Protein AF-A0A2A3IZ87-F1 (afdb_monomer_lite)

Secondary structure (DSSP, 8-state):
---S-SSEEEEEE-SSEEEEEEEEE-SSSTT-EEEEEEEEESSHHHHHHHHHHHHHTT-SEEEEE--TTTHHHHHHHHHTTS-EEEE-HHHHHT-TT--TTS-HHHHHHHHHHTT-SPBPP---HHHHHHHHHHHHHHHHHHHHHHHHHHHHHHHHHHT--HHHH-S-TTSHHHHHHHHHHHTT---HHHHHHT--GGGGGGHHHHHHHT-S---HHHHHHHHHHHHHHHHHHHHHHHHHGGGHHHHHHHHTSTT--HHHHHHHHHHH-S-GGGSSSHHHHHHHTT-SPPSSS-S-------SSSS--------------------------------------------PPP------------S---------PPPP---------------------------------------------------S-PPPPPPPGGG-EETTEEP--GGGPPEESS--EEEEE-----TTS---TT-EEEEEEEEEEE-TTSPEEEEEEEPPPEETT-EEEEEPPTTPPTTEEEEEEEEEE-SS-BPPPTTSTT---EEEEE--PPPPPPEEE-SSS--TTT-S-EE-TT--EEEEEE-S-TTEEEEEEEETTS-EEEEE-SSTT--EEEEE---S-EEEEEEEEEEETTS-BPPPEEEEEEEEPPPPPSEE----PPTT-S--PPEEPPPPPPPP-

Sequence (692 aa):
MDVLHERCVGLDISKKDAKACVRTPSTKRRGSFTTETTTWGSTTNAVLALRDHLLAARVTLVVIEATSDYWRPFYYVLSEGLNVILVNARQVKNLPGRKTDVSDAAWLAQLGAHGLVRPSFVPPEPIRELRDLTRARTTATRERSRVVERLEKLLEDTGIKLSAVASDIMGVSGRAMLEALISGEAAPQALADLAKRKLRNKIPELTEALTGRFREHHAFLTRLHLDHYDQLTGRIEEAMAPFHGALDLLDTIPGINRAVAEVIIAETGGDMNRFATAKHLASWAGVCPAADSLPMRCCYAYACSAWGTAPRCQPAQCPPCHRRPGSLPGGPGRTRTATRISVPLPSIPGVVGCSASTTPKLWNRSAGKPFPCCQWPLLASGARVINERQAFTGEGHLTRFTRTGRRRRTVVGSCAAALLATTAGMAYAVGNLPPNQPLVQDLQSGGKACATGDDTPYVSTPPRLSAVLYDPEEDNQPSESSPVSGEFEAWWTEAARVQQQRTYTTIILSSGSRQYWTMPNDIPANTVVSWHVRANDGKSTSAWSDEGDGSVCSFVYDDVSPEKATITSPQYPNPEDVFWVDGVGVYGHFTMDSPSDDVVAYRYGFVGGPYDTVSAERPGAAVTIRYLPLSAGPKSLTVRATDRSGRSSGESRYDFNVKAGRAPVAGWKLDDPADSTSAAAEPAPPPVPGPA

Structure (mmCIF, N/CA/C/O backbone):
data_AF-A0A2A3IZ87-F1
#
_entry.id   AF-A0A2A3IZ87-F1
#
loop_
_atom_site.group_PDB
_atom_site.id
_atom_site.type_symbol
_atom_site.label_atom_id
_atom_site.label_alt_id
_atom_site.label_comp_id
_atom_site.label_asym_id
_atom_site.label_entity_id
_atom_site.label_seq_id
_atom_site.pdbx_PDB_ins_code
_atom_site.Cartn_x
_atom_site.Cartn_y
_atom_site.Cartn_z
_atom_site.occupancy
_atom_site.B_iso_or_equiv
_atom_site.auth_seq_id
_atom_site.auth_comp_id
_atom_site.auth_asym_id
_atom_site.auth_atom_id
_atom_site.pdbx_PDB_model_num
ATOM 1 N N . MET A 1 1 ? 31.145 0.793 -35.161 1.00 65.12 1 MET A N 1
ATOM 2 C CA . MET A 1 1 ? 29.799 0.296 -34.817 1.00 65.12 1 MET A CA 1
ATOM 3 C C . MET A 1 1 ? 28.980 0.315 -36.080 1.00 65.12 1 MET A C 1
ATOM 5 O O . MET A 1 1 ? 28.954 1.354 -36.738 1.00 65.12 1 MET A O 1
ATOM 9 N N . ASP A 1 2 ? 28.350 -0.802 -36.411 1.00 80.38 2 ASP A N 1
ATOM 10 C CA . ASP A 1 2 ? 27.505 -0.897 -37.598 1.00 80.38 2 ASP A CA 1
ATOM 11 C C . ASP A 1 2 ? 26.224 -0.081 -37.405 1.00 80.38 2 ASP A C 1
ATOM 13 O O . ASP A 1 2 ? 25.746 0.108 -36.284 1.00 80.38 2 ASP A O 1
ATOM 17 N N . VAL A 1 3 ? 25.704 0.479 -38.494 1.00 85.94 3 VAL A N 1
ATOM 18 C CA . VAL A 1 3 ? 24.446 1.231 -38.497 1.00 85.94 3 VAL A CA 1
ATOM 19 C C . VAL A 1 3 ? 23.345 0.261 -38.903 1.00 85.94 3 VAL A C 1
ATOM 21 O O . VAL A 1 3 ? 23.336 -0.210 -40.035 1.00 85.94 3 VAL A O 1
ATOM 24 N N . LEU A 1 4 ? 22.432 -0.033 -37.979 1.00 88.88 4 LEU A N 1
ATOM 25 C CA . LEU A 1 4 ? 21.279 -0.907 -38.216 1.00 88.88 4 LEU A CA 1
ATOM 26 C C . LEU A 1 4 ? 20.099 -0.133 -38.810 1.00 88.88 4 LEU A C 1
ATOM 28 O O . LEU A 1 4 ? 19.363 -0.658 -39.638 1.00 88.88 4 LEU A O 1
ATOM 32 N N . HIS A 1 5 ? 19.947 1.133 -38.410 1.00 90.56 5 HIS A N 1
ATOM 33 C CA . HIS A 1 5 ? 18.920 2.032 -38.926 1.00 90.56 5 HIS A CA 1
ATOM 34 C C . HIS A 1 5 ? 19.565 3.305 -39.471 1.00 90.56 5 HIS A C 1
ATOM 36 O O . HIS A 1 5 ? 20.036 4.166 -38.723 1.00 90.56 5 HIS A O 1
ATOM 42 N N . GLU A 1 6 ? 19.577 3.444 -40.798 1.00 89.88 6 GLU A N 1
ATOM 43 C CA . GLU A 1 6 ? 20.114 4.636 -41.464 1.00 89.88 6 GLU A CA 1
ATOM 44 C C . GLU A 1 6 ? 19.303 5.896 -41.144 1.00 89.88 6 GLU A C 1
ATOM 46 O O . GLU A 1 6 ? 19.866 6.989 -41.042 1.00 89.88 6 GLU A O 1
ATOM 51 N N . ARG A 1 7 ? 17.988 5.726 -40.955 1.00 94.12 7 ARG A N 1
ATOM 52 C CA . ARG A 1 7 ? 17.032 6.780 -40.613 1.00 94.12 7 ARG A CA 1
ATOM 53 C C . ARG A 1 7 ? 16.348 6.447 -39.293 1.00 94.12 7 ARG A C 1
ATOM 55 O O . ARG A 1 7 ? 15.526 5.531 -39.246 1.00 94.12 7 ARG A O 1
ATOM 62 N N . CYS A 1 8 ? 16.690 7.176 -38.238 1.00 95.19 8 CYS A N 1
ATOM 63 C CA . CYS A 1 8 ? 16.200 6.940 -36.879 1.00 95.19 8 CYS A CA 1
ATOM 64 C C . CYS A 1 8 ? 15.800 8.267 -36.236 1.00 95.19 8 CYS A C 1
ATOM 66 O O . CYS A 1 8 ? 16.440 9.283 -36.499 1.00 95.19 8 CYS A O 1
ATOM 68 N N . VAL A 1 9 ? 14.791 8.263 -35.369 1.00 97.19 9 VAL A N 1
ATOM 69 C CA . VAL A 1 9 ? 14.443 9.423 -34.539 1.00 97.19 9 VAL A CA 1
ATOM 70 C C . VAL A 1 9 ? 14.511 9.057 -33.062 1.00 97.19 9 VAL A C 1
ATOM 72 O O . VAL A 1 9 ? 14.128 7.954 -32.675 1.00 97.19 9 VAL A O 1
ATOM 75 N N . GLY A 1 10 ? 15.003 9.979 -32.242 1.00 96.44 10 GLY A N 1
ATOM 76 C CA . GLY A 1 10 ? 14.886 9.920 -30.789 1.00 96.44 10 GLY A CA 1
ATOM 77 C C . GLY A 1 10 ? 13.904 10.976 -30.298 1.00 96.44 10 GLY A C 1
ATOM 78 O O . GLY A 1 10 ? 13.983 12.127 -30.734 1.00 96.44 10 GLY A O 1
ATOM 79 N N . LEU A 1 11 ? 12.981 10.577 -29.423 1.00 95.62 11 LEU A N 1
ATOM 80 C CA . LEU A 1 11 ? 11.973 11.439 -28.813 1.00 95.62 11 LEU A CA 1
ATOM 81 C C . LEU A 1 11 ? 12.241 11.590 -27.315 1.00 95.62 11 LEU A C 1
ATOM 83 O O . LEU A 1 11 ? 12.173 10.616 -26.562 1.00 95.62 11 LEU A O 1
ATOM 87 N N . ASP A 1 12 ? 12.488 12.829 -26.903 1.00 92.69 12 ASP A N 1
ATOM 88 C CA . ASP A 1 12 ? 12.495 13.250 -25.502 1.00 92.69 12 ASP A CA 1
ATOM 89 C C . ASP A 1 12 ? 11.176 13.980 -25.210 1.00 92.69 12 ASP A C 1
ATOM 91 O O . ASP A 1 12 ? 10.884 15.015 -25.818 1.00 92.69 12 ASP A O 1
ATOM 95 N N . ILE A 1 13 ? 10.340 13.389 -24.352 1.00 92.31 13 ILE A N 1
ATOM 96 C CA . ILE A 1 13 ? 8.933 13.773 -24.171 1.00 92.31 13 ILE A CA 1
ATOM 97 C C . ILE A 1 13 ? 8.734 14.457 -22.820 1.00 92.31 13 ILE A C 1
ATOM 99 O O . ILE A 1 13 ? 9.058 13.912 -21.762 1.00 92.31 13 ILE A O 1
ATOM 103 N N . SER A 1 14 ? 8.101 15.627 -22.862 1.00 88.62 14 SER A N 1
ATOM 104 C CA . SER A 1 14 ? 7.648 16.388 -21.705 1.00 88.62 14 SER A CA 1
ATOM 105 C C . SER A 1 14 ? 6.116 16.400 -21.619 1.00 88.62 14 SER A C 1
ATOM 107 O O . SER A 1 14 ? 5.405 15.835 -22.448 1.00 88.62 14 SER A O 1
ATOM 109 N N . LYS A 1 15 ? 5.574 17.070 -20.595 1.00 87.75 15 LYS A N 1
ATOM 110 C CA . LYS A 1 15 ? 4.120 17.242 -20.450 1.00 87.75 15 LYS A CA 1
ATOM 111 C C . LYS A 1 15 ? 3.500 18.039 -21.606 1.00 87.75 15 LYS A C 1
ATOM 113 O O . LYS A 1 15 ? 2.333 17.827 -21.910 1.00 87.75 15 LYS A O 1
ATOM 118 N N . LYS A 1 16 ? 4.220 19.019 -22.165 1.00 90.62 16 LYS A N 1
ATOM 119 C CA . LYS A 1 16 ? 3.666 19.986 -23.133 1.00 90.62 16 LYS A CA 1
ATOM 120 C C . LYS A 1 16 ? 4.105 19.707 -24.565 1.00 90.62 16 LYS A C 1
ATOM 122 O O . LYS A 1 16 ? 3.332 19.970 -25.487 1.00 90.62 16 LYS A O 1
ATOM 127 N N . ASP A 1 17 ? 5.293 19.154 -24.742 1.00 92.38 17 ASP A N 1
ATOM 128 C CA . ASP A 1 17 ? 5.942 18.994 -26.035 1.00 92.38 17 ASP A CA 1
ATOM 129 C C . ASP A 1 17 ? 6.842 17.752 -26.074 1.00 92.38 17 ASP A C 1
ATOM 131 O O . ASP A 1 17 ? 7.085 17.097 -25.059 1.00 92.38 17 ASP A O 1
ATOM 135 N N . ALA A 1 18 ? 7.326 17.427 -27.267 1.00 93.94 18 ALA A N 1
ATOM 136 C CA . ALA A 1 18 ? 8.376 16.451 -27.490 1.00 93.94 18 ALA A CA 1
ATOM 137 C C . ALA A 1 18 ? 9.456 17.043 -28.395 1.00 93.94 18 ALA A C 1
ATOM 139 O O . ALA A 1 18 ? 9.163 17.639 -29.436 1.00 93.94 18 ALA A O 1
ATOM 140 N N . LYS A 1 19 ? 10.717 16.839 -28.014 1.00 95.44 19 LYS A N 1
ATOM 141 C CA . LYS A 1 19 ? 11.868 17.110 -28.875 1.00 95.44 19 LYS A CA 1
ATOM 142 C C . LYS A 1 19 ? 12.127 15.876 -29.724 1.00 95.44 19 LYS A C 1
ATOM 144 O O . LYS A 1 19 ? 12.427 14.810 -29.188 1.00 95.44 19 LYS A O 1
ATOM 149 N N . ALA A 1 20 ? 12.032 16.030 -31.037 1.00 96.12 20 ALA A N 1
ATOM 150 C CA . ALA A 1 20 ? 12.278 14.978 -32.007 1.00 96.12 20 ALA A CA 1
ATOM 151 C C . ALA A 1 20 ? 13.595 15.242 -32.731 1.00 96.12 20 ALA A C 1
ATOM 153 O O . ALA A 1 20 ? 13.700 16.206 -33.485 1.00 96.12 20 ALA A O 1
ATOM 154 N N . CYS A 1 21 ? 14.601 14.395 -32.508 1.00 96.56 21 CYS A N 1
ATOM 155 C CA . CYS A 1 21 ? 15.856 14.468 -33.249 1.00 96.56 21 CYS A CA 1
ATOM 156 C C . CYS A 1 21 ? 15.893 13.393 -34.328 1.00 96.56 21 CYS A C 1
ATOM 158 O O . CYS A 1 21 ? 16.055 12.211 -34.024 1.00 96.56 21 CYS A O 1
ATOM 160 N N . VAL A 1 22 ? 15.734 13.805 -35.584 1.00 96.25 22 VAL A N 1
ATOM 161 C CA . VAL A 1 22 ? 15.775 12.925 -36.751 1.00 96.25 22 VAL A CA 1
ATOM 162 C C . VAL A 1 22 ? 17.213 12.830 -37.246 1.00 96.25 22 VAL A C 1
ATOM 164 O O . VAL A 1 22 ? 17.850 13.835 -37.554 1.00 96.25 22 VAL A O 1
ATOM 167 N N . ARG A 1 23 ? 17.725 11.605 -37.346 1.00 94.44 23 ARG A N 1
ATOM 168 C CA . ARG A 1 23 ? 19.046 11.273 -37.878 1.00 94.44 23 ARG A CA 1
ATOM 169 C C . ARG A 1 23 ? 18.897 10.655 -39.264 1.00 94.44 23 ARG A C 1
ATOM 171 O O . ARG A 1 23 ? 18.222 9.637 -39.404 1.00 94.44 23 ARG A O 1
ATOM 178 N N . THR A 1 24 ? 19.558 11.228 -40.267 1.00 93.56 24 THR A N 1
ATOM 179 C CA . THR A 1 24 ? 19.522 10.785 -41.674 1.00 93.56 24 THR A CA 1
ATOM 180 C C . THR A 1 24 ? 20.926 10.705 -42.284 1.00 93.56 24 THR A C 1
ATOM 182 O O . THR A 1 24 ? 21.847 11.366 -41.792 1.00 93.56 24 THR A O 1
ATOM 185 N N . PRO A 1 25 ? 21.140 9.903 -43.347 1.00 91.06 25 PRO A N 1
ATOM 186 C CA . PRO A 1 25 ? 22.409 9.886 -44.074 1.00 91.06 25 PRO A CA 1
ATOM 187 C C . PRO A 1 25 ? 22.729 11.257 -44.674 1.00 91.06 25 PRO A C 1
ATOM 189 O O . PRO A 1 25 ? 21.872 11.893 -45.287 1.00 91.06 25 PRO A O 1
ATOM 192 N N . SER A 1 26 ? 23.973 11.708 -44.522 1.00 87.88 26 SER A N 1
ATOM 193 C CA . SER A 1 26 ? 24.422 12.981 -45.080 1.00 87.88 26 SER A CA 1
ATOM 194 C C . SER A 1 26 ? 24.640 12.876 -46.588 1.00 87.88 26 SER A C 1
ATOM 196 O O . SER A 1 26 ? 25.266 11.936 -47.075 1.00 87.88 26 SER A O 1
ATOM 198 N N . THR A 1 27 ? 24.225 13.904 -47.325 1.00 83.31 27 THR A N 1
ATOM 199 C CA . THR A 1 27 ? 24.539 14.057 -48.755 1.00 83.31 27 THR A CA 1
ATOM 200 C C . THR A 1 27 ? 25.969 14.546 -49.007 1.00 83.31 27 THR A C 1
ATOM 202 O O . THR A 1 27 ? 26.453 14.455 -50.130 1.00 83.31 27 THR A O 1
ATOM 205 N N . LYS A 1 28 ? 26.666 15.054 -47.976 1.00 83.44 28 LYS A N 1
ATOM 206 C CA . LYS A 1 28 ? 27.998 15.673 -48.112 1.00 83.44 28 LYS A CA 1
ATOM 207 C C . LYS A 1 28 ? 29.144 14.662 -48.117 1.00 83.44 28 LYS A C 1
ATOM 209 O O . LYS A 1 28 ? 30.159 14.894 -48.765 1.00 83.44 28 LYS A O 1
ATOM 214 N N . ARG A 1 29 ? 29.023 13.564 -47.364 1.00 81.88 29 ARG A N 1
ATOM 215 C CA . ARG A 1 29 ? 30.064 12.532 -47.259 1.00 81.88 29 ARG A CA 1
ATOM 216 C C . ARG A 1 29 ? 29.434 11.164 -47.026 1.00 81.88 29 ARG A C 1
ATOM 218 O O . ARG A 1 29 ? 28.644 10.980 -46.106 1.00 81.88 29 ARG A O 1
ATOM 225 N N . ARG A 1 30 ? 29.835 10.178 -47.833 1.00 77.00 30 ARG A N 1
ATOM 226 C CA . ARG A 1 30 ? 29.387 8.788 -47.678 1.00 77.00 30 ARG A CA 1
ATOM 227 C C . ARG A 1 30 ? 29.786 8.267 -46.292 1.00 77.00 30 ARG A C 1
ATOM 229 O O . ARG A 1 30 ? 30.950 8.366 -45.908 1.00 77.00 30 ARG A O 1
ATOM 236 N N . GLY A 1 31 ? 28.815 7.739 -45.550 1.00 76.62 31 GLY A N 1
ATOM 237 C CA . GLY A 1 31 ? 29.010 7.221 -44.192 1.00 76.62 31 GLY A CA 1
ATOM 238 C C . GLY A 1 31 ? 28.938 8.263 -43.067 1.00 76.62 31 GLY A C 1
ATOM 239 O O . GLY A 1 31 ? 29.113 7.887 -41.910 1.00 76.62 31 GLY A O 1
ATOM 240 N N . SER A 1 32 ? 28.672 9.545 -43.359 1.00 84.44 32 SER A N 1
ATOM 241 C CA . SER A 1 32 ? 28.334 10.534 -42.325 1.00 84.44 32 SER A CA 1
ATOM 242 C C . SER A 1 32 ? 26.821 10.741 -42.213 1.00 84.44 32 SER A C 1
ATOM 244 O O . SER A 1 32 ? 26.058 10.396 -43.116 1.00 84.44 32 SER A O 1
ATOM 246 N N . PHE A 1 33 ? 26.378 11.301 -41.086 1.00 89.00 33 PHE A N 1
ATOM 247 C CA . PHE A 1 33 ? 24.965 11.500 -40.765 1.00 89.00 33 PHE A CA 1
ATOM 248 C C . PHE A 1 33 ? 24.705 12.946 -40.361 1.00 89.00 33 PHE A C 1
ATOM 250 O O . PHE A 1 33 ? 25.572 13.604 -39.786 1.00 89.00 33 PHE A O 1
ATOM 257 N N . THR A 1 34 ? 23.505 13.423 -40.662 1.00 90.06 34 THR A N 1
ATOM 258 C CA . THR A 1 34 ? 22.981 14.715 -40.221 1.00 90.06 34 THR A CA 1
ATOM 259 C C . THR A 1 34 ? 21.870 14.496 -39.208 1.00 90.06 34 THR A C 1
ATOM 261 O O . THR A 1 34 ? 21.114 13.530 -39.313 1.00 90.06 34 THR A O 1
ATOM 264 N N . THR A 1 35 ? 21.785 15.388 -38.227 1.00 91.56 35 THR A N 1
ATOM 265 C CA . THR A 1 35 ? 20.738 15.385 -37.204 1.00 91.56 35 THR A CA 1
ATOM 266 C C . THR A 1 35 ? 19.980 16.698 -37.244 1.00 91.56 35 THR A C 1
ATOM 268 O O . THR A 1 35 ? 20.602 17.760 -37.231 1.00 91.56 35 THR A O 1
ATOM 271 N N . GLU A 1 36 ? 18.658 16.625 -37.240 1.00 92.75 36 GLU A N 1
ATOM 272 C CA . GLU A 1 36 ? 17.768 17.778 -37.157 1.00 92.75 36 GLU A CA 1
ATOM 273 C C . GLU A 1 36 ? 16.864 17.605 -35.939 1.00 92.75 36 GLU A C 1
ATOM 275 O O . GLU A 1 36 ? 16.191 16.584 -35.810 1.00 92.75 36 GLU A O 1
ATOM 280 N N . THR A 1 37 ? 16.881 18.571 -35.017 1.00 94.19 37 THR A N 1
ATOM 281 C CA . THR A 1 37 ? 16.015 18.551 -33.830 1.00 94.19 37 THR A CA 1
ATOM 282 C C . THR A 1 37 ? 14.883 19.551 -33.998 1.00 94.19 37 THR A C 1
ATOM 284 O O . THR A 1 37 ? 15.130 20.742 -34.166 1.00 94.19 37 THR A O 1
ATOM 287 N N . THR A 1 38 ? 13.652 19.064 -33.909 1.00 95.25 38 THR A N 1
ATOM 288 C CA . THR A 1 38 ? 12.420 19.858 -33.964 1.00 95.25 38 THR A CA 1
ATOM 289 C C . THR A 1 38 ? 11.614 19.671 -32.680 1.00 95.25 38 THR A C 1
ATOM 291 O O . THR A 1 38 ? 11.787 18.682 -31.965 1.00 95.25 38 THR A O 1
ATOM 294 N N . THR A 1 39 ? 10.738 20.625 -32.369 1.00 96.25 39 THR A N 1
ATOM 295 C CA . THR A 1 39 ? 9.858 20.568 -31.193 1.00 96.25 39 THR A CA 1
ATOM 296 C C . THR A 1 39 ? 8.412 20.466 -31.649 1.00 96.25 39 THR A C 1
ATOM 298 O O . THR A 1 39 ? 7.966 21.261 -32.473 1.00 96.25 39 THR A O 1
ATOM 301 N N . TRP A 1 40 ? 7.679 19.511 -31.084 1.00 96.31 40 TRP A N 1
ATOM 302 C CA . TRP A 1 40 ? 6.292 19.212 -31.434 1.00 96.31 40 TRP A CA 1
ATOM 303 C C . TRP A 1 40 ? 5.403 19.300 -30.202 1.00 96.31 40 TRP A C 1
ATOM 305 O O . TRP A 1 40 ? 5.826 18.938 -29.109 1.00 96.31 40 TRP A O 1
ATOM 315 N N . GLY A 1 41 ? 4.165 19.763 -30.365 1.00 93.81 41 GLY A N 1
ATOM 316 C CA . GLY A 1 41 ? 3.183 19.750 -29.280 1.00 93.81 41 GLY A CA 1
ATOM 317 C C . GLY A 1 41 ? 2.783 18.327 -28.868 1.00 93.81 41 GLY A C 1
ATOM 318 O O . GLY A 1 41 ? 2.928 17.376 -29.630 1.00 93.81 41 GLY A O 1
ATOM 319 N N . SER A 1 42 ? 2.240 18.192 -27.661 1.00 92.62 42 SER A N 1
ATOM 320 C CA . SER A 1 42 ? 1.746 16.919 -27.100 1.00 92.62 42 SER A CA 1
ATOM 321 C C . SER A 1 42 ? 0.261 16.631 -27.369 1.00 92.62 42 SER A C 1
ATOM 323 O O . SER A 1 42 ? -0.263 15.616 -26.914 1.00 92.62 42 SER A O 1
ATOM 325 N N . THR A 1 43 ? -0.441 17.505 -28.097 1.00 94.38 43 THR A N 1
ATOM 326 C CA . THR A 1 43 ? -1.836 17.262 -28.500 1.00 94.38 43 THR A CA 1
ATOM 327 C C . THR A 1 43 ? -1.900 16.201 -29.598 1.00 94.38 43 THR A C 1
ATOM 329 O O . THR A 1 43 ? -0.997 16.120 -30.427 1.00 94.38 43 THR A O 1
ATOM 332 N N . THR A 1 44 ? -2.982 15.420 -29.671 1.00 93.50 44 THR A N 1
ATOM 333 C CA . THR A 1 44 ? -3.125 14.341 -30.669 1.00 93.50 44 THR A CA 1
ATOM 334 C C . THR A 1 44 ? -2.877 14.820 -32.103 1.00 93.50 44 THR A C 1
ATOM 336 O O . THR A 1 44 ? -2.142 14.172 -32.839 1.00 93.50 44 THR A O 1
ATOM 339 N N . ASN A 1 45 ? -3.395 15.994 -32.484 1.00 95.56 45 ASN A N 1
ATOM 340 C CA . ASN A 1 45 ? -3.164 16.569 -33.816 1.00 95.56 45 ASN A CA 1
ATOM 341 C C . ASN A 1 45 ? -1.684 16.898 -34.069 1.00 95.56 45 ASN A C 1
ATOM 343 O O . ASN A 1 45 ? -1.192 16.693 -35.175 1.00 95.56 45 ASN A O 1
ATOM 347 N N . ALA A 1 46 ? -0.960 17.378 -33.054 1.00 95.69 46 ALA A N 1
ATOM 348 C CA . ALA A 1 46 ? 0.472 17.630 -33.170 1.00 95.69 46 ALA A CA 1
ATOM 349 C C . ALA A 1 46 ? 1.278 16.323 -33.267 1.00 95.69 46 ALA A C 1
ATOM 351 O O . ALA A 1 46 ? 2.241 16.260 -34.027 1.00 95.69 46 ALA A O 1
ATOM 352 N N . VAL A 1 47 ? 0.856 15.265 -32.563 1.00 96.00 47 VAL A N 1
ATOM 353 C CA . VAL A 1 47 ? 1.466 13.928 -32.663 1.00 96.00 47 VAL A CA 1
ATOM 354 C C . VAL A 1 47 ? 1.202 13.294 -34.035 1.00 96.00 47 VAL A C 1
ATOM 356 O O . VAL A 1 47 ? 2.108 12.692 -34.605 1.00 96.00 47 VAL A O 1
ATOM 359 N N . LEU A 1 48 ? 0.005 13.464 -34.603 1.00 96.88 48 LEU A N 1
ATOM 360 C CA . LEU A 1 48 ? -0.313 13.032 -35.971 1.00 96.88 48 LEU A CA 1
ATOM 361 C C . LEU A 1 48 ? 0.530 13.786 -37.008 1.00 96.88 48 LEU A C 1
ATOM 363 O O . LEU A 1 48 ? 1.127 13.161 -37.877 1.00 96.88 48 LEU A O 1
ATOM 367 N N . ALA A 1 49 ? 0.671 15.106 -36.862 1.00 97.00 49 ALA A N 1
ATOM 368 C CA . ALA A 1 49 ? 1.543 15.894 -37.732 1.00 97.00 49 ALA A CA 1
ATOM 369 C C . ALA A 1 49 ? 3.018 15.456 -37.626 1.00 97.00 49 ALA A C 1
ATOM 371 O O . ALA A 1 49 ? 3.717 15.372 -38.638 1.00 97.00 49 ALA A O 1
ATOM 372 N N . LEU A 1 50 ? 3.483 15.109 -36.418 1.00 97.00 50 LEU A N 1
ATOM 373 C CA . LEU A 1 50 ? 4.797 14.496 -36.217 1.00 97.00 50 LEU A CA 1
ATOM 374 C C . LEU A 1 50 ? 4.887 13.138 -36.930 1.00 97.00 50 LEU A C 1
ATOM 376 O O . LEU A 1 50 ? 5.885 12.878 -37.597 1.00 97.00 50 LEU A O 1
ATOM 380 N N . ARG A 1 51 ? 3.866 12.278 -36.836 1.00 96.94 51 ARG A N 1
ATOM 381 C CA . ARG A 1 51 ? 3.827 10.983 -37.539 1.00 96.94 51 ARG A CA 1
ATOM 382 C C . ARG A 1 51 ? 4.023 11.163 -39.039 1.00 96.94 51 ARG A C 1
ATOM 384 O O . ARG A 1 51 ? 4.894 10.518 -39.622 1.00 96.94 51 ARG A O 1
ATOM 391 N N . ASP A 1 52 ? 3.260 12.068 -39.639 1.00 96.44 52 ASP A N 1
ATOM 392 C CA . ASP A 1 52 ? 3.306 12.341 -41.075 1.00 96.44 52 ASP A CA 1
ATOM 393 C C . ASP A 1 52 ? 4.678 12.894 -41.486 1.00 96.44 52 ASP A C 1
ATOM 395 O O . ASP A 1 52 ? 5.252 12.472 -42.493 1.00 96.44 52 ASP A O 1
ATOM 399 N N . HIS A 1 53 ? 5.267 13.762 -40.655 1.00 95.94 53 HIS A N 1
ATOM 400 C CA . HIS A 1 53 ? 6.635 14.243 -40.838 1.00 95.94 53 HIS A CA 1
ATOM 401 C C . HIS A 1 53 ? 7.670 13.104 -40.800 1.00 95.94 53 HIS A C 1
ATOM 403 O O . HIS A 1 53 ? 8.550 13.041 -41.660 1.00 95.94 53 HIS A O 1
ATOM 409 N N . LEU A 1 54 ? 7.563 12.170 -39.849 1.00 96.31 54 LEU A N 1
ATOM 410 C CA . LEU A 1 54 ? 8.483 11.030 -39.727 1.00 96.31 54 LEU A CA 1
ATOM 411 C C . LEU A 1 54 ? 8.334 10.025 -40.880 1.00 96.31 54 LEU A C 1
ATOM 413 O O . LEU A 1 54 ? 9.338 9.484 -41.357 1.00 96.31 54 LEU A O 1
ATOM 417 N N . LEU A 1 55 ? 7.108 9.812 -41.367 1.00 95.88 55 LEU A N 1
ATOM 418 C CA . LEU A 1 55 ? 6.827 9.004 -42.556 1.00 95.88 55 LEU A CA 1
ATOM 419 C C . LEU A 1 55 ? 7.426 9.643 -43.815 1.00 95.88 55 LEU A C 1
ATOM 421 O O . LEU A 1 55 ? 8.121 8.967 -44.579 1.00 95.88 55 LEU A O 1
ATOM 425 N N . ALA A 1 56 ? 7.249 10.955 -44.000 1.00 94.44 56 ALA A N 1
ATOM 426 C CA . ALA A 1 56 ? 7.873 11.704 -45.093 1.00 94.44 56 ALA A CA 1
ATOM 427 C C . ALA A 1 56 ? 9.410 11.655 -45.008 1.00 94.44 56 ALA A C 1
ATOM 429 O O . ALA A 1 56 ? 10.101 11.470 -46.014 1.00 94.44 56 ALA A O 1
ATOM 430 N N . ALA A 1 57 ? 9.950 11.717 -43.789 1.00 92.50 57 ALA A N 1
ATOM 431 C CA . ALA A 1 57 ? 11.363 11.522 -43.498 1.00 92.50 57 ALA A CA 1
ATOM 432 C C . ALA A 1 57 ? 11.809 10.048 -43.567 1.00 92.50 57 ALA A C 1
ATOM 434 O O . ALA A 1 57 ? 12.969 9.761 -43.265 1.00 92.50 57 ALA A O 1
ATOM 435 N N . ARG A 1 58 ? 10.950 9.111 -43.997 1.00 95.12 58 ARG A N 1
ATOM 436 C CA . ARG A 1 58 ? 11.241 7.674 -44.172 1.00 95.12 58 ARG A CA 1
ATOM 437 C C . ARG A 1 58 ? 11.979 7.069 -42.975 1.00 95.12 58 ARG A C 1
ATOM 439 O O . ARG A 1 58 ? 12.958 6.339 -43.142 1.00 95.12 58 ARG A O 1
ATOM 446 N N . VAL A 1 59 ? 11.573 7.451 -41.768 1.00 95.75 59 VAL A N 1
ATOM 447 C CA . VAL A 1 59 ? 12.189 6.967 -40.534 1.00 95.75 59 VAL A CA 1
ATOM 448 C C . VAL A 1 59 ? 11.892 5.480 -40.371 1.00 95.75 59 VAL A C 1
ATOM 450 O O . VAL A 1 59 ? 10.754 5.043 -40.485 1.00 95.75 59 VAL A O 1
ATOM 453 N N . THR A 1 60 ? 12.937 4.699 -40.105 1.00 95.25 60 THR A N 1
ATOM 454 C CA . THR A 1 60 ? 12.849 3.236 -39.964 1.00 95.25 60 THR A CA 1
ATOM 455 C C . THR A 1 60 ? 12.737 2.775 -38.511 1.00 95.25 60 THR A C 1
ATOM 457 O O . THR A 1 60 ? 12.370 1.628 -38.265 1.00 95.25 60 THR A O 1
ATOM 460 N N . LEU A 1 61 ? 13.060 3.653 -37.555 1.00 96.94 61 LEU A N 1
ATOM 461 C CA . LEU A 1 61 ? 12.958 3.392 -36.122 1.00 96.94 61 LEU A CA 1
ATOM 462 C C . LEU A 1 61 ? 12.687 4.686 -35.348 1.00 96.94 61 LEU A C 1
ATOM 464 O O . LEU A 1 61 ? 13.387 5.687 -35.527 1.00 96.94 61 LEU A O 1
ATOM 468 N N . VAL A 1 62 ? 11.707 4.634 -34.451 1.00 97.44 62 VAL A N 1
ATOM 469 C CA . VAL A 1 62 ? 11.393 5.680 -33.476 1.00 97.44 62 VAL A CA 1
ATOM 470 C C . VAL A 1 62 ? 11.760 5.187 -32.084 1.00 97.44 62 VAL A C 1
ATOM 472 O O . VAL A 1 62 ? 11.264 4.153 -31.643 1.00 97.44 62 VAL A O 1
ATOM 475 N N . VAL A 1 63 ? 12.615 5.926 -31.382 1.00 96.75 63 VAL A N 1
ATOM 476 C CA . VAL A 1 63 ? 13.043 5.610 -30.016 1.00 96.75 63 VAL A CA 1
ATOM 477 C C . VAL A 1 63 ? 12.423 6.603 -29.048 1.00 96.75 63 VAL A C 1
ATOM 479 O O . VAL A 1 63 ? 12.688 7.798 -29.141 1.00 96.75 63 VAL A O 1
ATOM 482 N N . ILE A 1 64 ? 11.628 6.108 -28.104 1.00 95.75 64 ILE A N 1
ATOM 483 C CA . ILE A 1 64 ? 10.969 6.915 -27.073 1.00 95.75 64 ILE A CA 1
ATOM 484 C C . ILE A 1 64 ? 11.526 6.544 -25.705 1.00 95.75 64 ILE A C 1
ATOM 486 O O . ILE A 1 64 ? 11.517 5.371 -25.339 1.00 95.75 64 ILE A O 1
ATOM 490 N N . GLU A 1 65 ? 11.966 7.521 -24.918 1.00 91.31 65 GLU A N 1
ATOM 491 C CA . GLU A 1 65 ? 12.299 7.280 -23.511 1.00 91.31 65 GLU A CA 1
ATOM 492 C C . GLU A 1 65 ? 11.030 7.183 -22.647 1.00 91.31 65 GLU A C 1
ATOM 494 O O . GLU A 1 65 ? 10.104 7.987 -22.763 1.00 91.31 65 GLU A O 1
ATOM 499 N N . ALA A 1 66 ? 10.976 6.185 -21.760 1.00 81.88 66 ALA A N 1
ATOM 500 C CA . ALA A 1 66 ? 9.872 5.998 -20.821 1.00 81.88 66 ALA A CA 1
ATOM 501 C C . ALA A 1 66 ? 9.881 7.060 -19.699 1.00 81.88 66 ALA A C 1
ATOM 503 O O . ALA A 1 66 ? 10.338 6.799 -18.583 1.00 81.88 66 ALA A O 1
ATOM 504 N N . THR A 1 67 ? 9.349 8.249 -19.995 1.00 77.12 67 THR A N 1
ATOM 505 C CA . THR A 1 67 ? 9.215 9.374 -19.055 1.00 77.12 67 THR A CA 1
ATOM 506 C C . THR A 1 67 ? 7.766 9.529 -18.585 1.00 77.12 67 THR A C 1
ATOM 508 O O . THR A 1 67 ? 6.894 9.922 -19.362 1.00 77.12 67 THR A O 1
ATOM 511 N N . SER A 1 68 ? 7.497 9.269 -17.296 1.00 81.38 68 SER A N 1
ATOM 512 C CA . SER A 1 68 ? 6.139 9.341 -16.713 1.00 81.38 68 SER A CA 1
ATOM 513 C C . SER A 1 68 ? 5.123 8.503 -17.523 1.00 81.38 68 SER A C 1
ATOM 515 O O . SER A 1 68 ? 5.492 7.453 -18.042 1.00 81.38 68 SER A O 1
ATOM 517 N N . ASP A 1 69 ? 3.869 8.946 -17.648 1.00 85.50 69 ASP A N 1
ATOM 518 C CA . ASP A 1 69 ? 2.858 8.404 -18.574 1.00 85.50 69 ASP A CA 1
ATOM 519 C C . ASP A 1 69 ? 2.758 9.193 -19.898 1.00 85.50 69 ASP A C 1
ATOM 521 O O . ASP A 1 69 ? 2.009 8.808 -20.796 1.00 85.50 69 ASP A O 1
ATOM 525 N N . TYR A 1 70 ? 3.528 10.278 -20.062 1.00 89.81 70 TYR A N 1
ATOM 526 C CA . TYR A 1 70 ? 3.438 11.173 -21.228 1.00 89.81 70 TYR A CA 1
ATOM 527 C C . TYR A 1 70 ? 3.860 10.515 -22.547 1.00 89.81 70 TYR A C 1
ATOM 529 O O . TYR A 1 70 ? 3.443 10.950 -23.616 1.00 89.81 70 TYR A O 1
ATOM 537 N N . TRP A 1 71 ? 4.651 9.443 -22.489 1.00 92.88 71 TRP A N 1
ATOM 538 C CA . TRP A 1 71 ? 5.059 8.682 -23.670 1.00 92.88 71 TRP A CA 1
ATOM 539 C C . TRP A 1 71 ? 3.906 7.914 -24.328 1.00 92.88 71 TRP A C 1
ATOM 541 O O . TRP A 1 71 ? 3.992 7.611 -25.515 1.00 92.88 71 TRP A O 1
ATOM 551 N N . ARG A 1 72 ? 2.833 7.589 -23.592 1.00 92.81 72 ARG A N 1
ATOM 552 C CA . ARG A 1 72 ? 1.714 6.763 -24.082 1.00 92.81 72 ARG A CA 1
ATOM 553 C C . ARG A 1 72 ? 1.048 7.316 -25.346 1.00 92.81 72 ARG A C 1
ATOM 555 O O . ARG A 1 72 ? 1.002 6.572 -26.323 1.00 92.81 72 ARG A O 1
ATOM 562 N N . PRO A 1 73 ? 0.575 8.581 -25.386 1.00 91.62 73 PRO A N 1
ATOM 563 C CA . PRO A 1 73 ? -0.061 9.128 -26.585 1.00 91.62 73 PR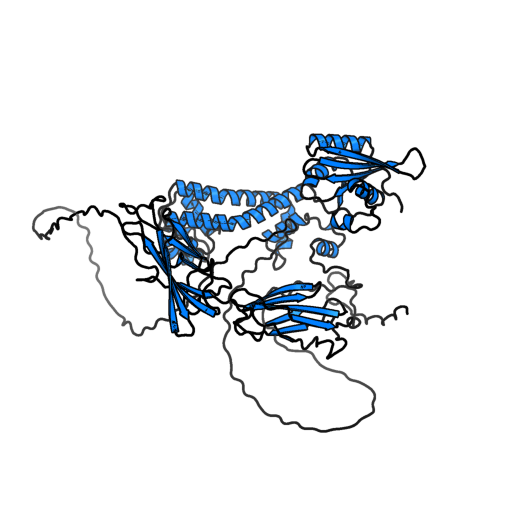O A CA 1
ATOM 564 C C . PRO A 1 73 ? 0.868 9.111 -27.804 1.00 91.62 73 PRO A C 1
ATOM 566 O O . PRO A 1 73 ? 0.433 8.747 -28.892 1.00 91.62 73 PRO A O 1
ATOM 569 N N . PHE A 1 74 ? 2.157 9.420 -27.624 1.00 94.75 74 PHE A N 1
ATOM 570 C CA . PHE A 1 74 ? 3.146 9.346 -28.703 1.00 94.75 74 PHE A CA 1
ATOM 571 C C . PHE A 1 74 ? 3.368 7.907 -29.168 1.00 94.75 74 PHE A C 1
ATOM 573 O O . PHE A 1 74 ? 3.331 7.638 -30.362 1.00 94.75 74 PHE A O 1
ATOM 580 N N . TYR A 1 75 ? 3.566 6.968 -28.241 1.00 95.00 75 TYR A N 1
ATOM 581 C CA . TYR A 1 75 ? 3.807 5.570 -28.583 1.00 95.00 75 TYR A CA 1
ATOM 582 C C . TYR A 1 75 ? 2.618 4.966 -29.333 1.00 95.00 75 TYR A C 1
ATOM 584 O O . TYR A 1 75 ? 2.825 4.332 -30.363 1.00 95.00 75 TYR A O 1
ATOM 592 N N . TYR A 1 76 ? 1.385 5.177 -28.862 1.00 93.00 76 TYR A N 1
ATOM 593 C CA . TYR A 1 76 ? 0.194 4.583 -29.478 1.00 93.00 76 TYR A CA 1
ATOM 594 C C . TYR A 1 76 ? -0.056 5.135 -30.885 1.00 93.00 76 TYR A C 1
ATOM 596 O O . TYR A 1 76 ? -0.143 4.348 -31.821 1.00 93.00 76 TYR A O 1
ATOM 604 N N . VAL A 1 77 ? -0.055 6.461 -31.057 1.00 94.06 77 VAL A N 1
ATOM 605 C CA . VAL A 1 77 ? -0.319 7.091 -32.364 1.00 94.06 77 VAL A CA 1
ATOM 606 C C . VAL A 1 77 ? 0.796 6.812 -33.375 1.00 94.06 77 VAL A C 1
ATOM 608 O O . VAL A 1 77 ? 0.521 6.572 -34.548 1.00 94.06 77 VAL A O 1
ATOM 611 N N . LEU A 1 78 ? 2.064 6.838 -32.951 1.00 95.69 78 LEU A N 1
ATOM 612 C CA . LEU A 1 78 ? 3.187 6.593 -33.863 1.00 95.69 78 LEU A CA 1
ATOM 613 C C . LEU A 1 78 ? 3.312 5.113 -34.245 1.00 95.69 78 LEU A C 1
ATOM 615 O O . LEU A 1 78 ? 3.760 4.819 -35.350 1.00 95.69 78 LEU A O 1
ATOM 619 N N . SER A 1 79 ? 2.899 4.186 -33.374 1.00 93.88 79 SER A N 1
ATOM 620 C CA . SER A 1 79 ? 2.926 2.746 -33.682 1.00 93.88 79 SER A CA 1
ATOM 621 C C . SER A 1 79 ? 1.953 2.361 -34.802 1.00 93.88 79 SER A C 1
ATOM 623 O O . SER A 1 79 ? 2.123 1.314 -35.424 1.00 93.88 79 SER A O 1
ATOM 625 N N . GLU A 1 80 ? 0.974 3.215 -35.118 1.00 90.12 80 GLU A N 1
ATOM 626 C CA . GLU A 1 80 ? 0.144 3.114 -36.322 1.00 90.12 80 GLU A CA 1
ATOM 627 C C . GLU A 1 80 ? 0.948 3.516 -37.575 1.00 90.12 80 GLU A C 1
ATOM 629 O O . GLU A 1 80 ? 0.739 4.575 -38.167 1.00 90.12 80 GLU A O 1
ATOM 634 N N . GLY A 1 81 ? 1.907 2.680 -37.974 1.00 87.62 81 GLY A N 1
ATOM 635 C CA . GLY A 1 81 ? 2.636 2.820 -39.242 1.00 87.62 81 GLY A CA 1
ATOM 636 C C . GLY A 1 81 ? 4.134 3.103 -39.125 1.00 87.62 81 GLY A C 1
ATOM 637 O O . GLY A 1 81 ? 4.826 3.063 -40.142 1.00 87.62 81 GLY A O 1
ATOM 638 N N . LEU A 1 82 ? 4.666 3.333 -37.921 1.00 94.88 82 LEU A N 1
ATOM 639 C CA . LEU A 1 82 ? 6.110 3.392 -37.677 1.00 94.88 82 LEU A CA 1
ATOM 640 C C . LEU A 1 82 ? 6.552 2.264 -36.743 1.00 94.88 82 LEU A C 1
ATOM 642 O O . LEU A 1 82 ? 5.815 1.809 -35.872 1.00 94.88 82 LEU A O 1
ATOM 646 N N . ASN A 1 83 ? 7.803 1.838 -36.898 1.00 95.31 83 ASN A N 1
ATOM 647 C CA . ASN A 1 83 ? 8.446 0.940 -35.948 1.00 95.31 83 ASN A CA 1
ATOM 648 C C . ASN A 1 83 ? 8.887 1.739 -34.713 1.00 95.31 83 ASN A C 1
ATOM 650 O O . ASN A 1 83 ? 9.869 2.485 -34.776 1.00 95.31 83 ASN A O 1
ATOM 654 N N . VAL A 1 84 ? 8.150 1.605 -33.608 1.00 96.38 84 VAL A N 1
ATOM 655 C CA . VAL A 1 84 ? 8.375 2.366 -32.373 1.00 96.38 84 VAL A CA 1
ATOM 656 C C . VAL A 1 84 ? 8.866 1.457 -31.252 1.00 96.38 84 VAL A C 1
ATOM 658 O O . VAL A 1 84 ? 8.217 0.476 -30.883 1.00 96.38 84 VAL A O 1
ATOM 661 N N . ILE A 1 85 ? 9.984 1.835 -30.636 1.00 95.19 85 ILE A N 1
ATOM 662 C CA . ILE A 1 85 ? 10.492 1.205 -29.421 1.00 95.19 85 ILE A CA 1
ATOM 663 C C . ILE A 1 85 ? 10.431 2.179 -28.247 1.00 95.19 85 ILE A C 1
ATOM 665 O O . ILE A 1 85 ? 10.855 3.331 -28.334 1.00 95.19 85 ILE A O 1
ATOM 669 N N . LEU A 1 86 ? 9.918 1.692 -27.120 1.00 94.69 86 LEU A N 1
ATOM 670 C CA . LEU A 1 86 ? 9.996 2.378 -25.836 1.00 94.69 86 LEU A CA 1
ATOM 671 C C . LEU A 1 86 ? 11.250 1.889 -25.111 1.00 94.69 86 LEU A C 1
ATOM 673 O O . LEU A 1 86 ? 11.469 0.685 -25.048 1.00 94.69 86 LEU A O 1
ATOM 677 N N . VAL A 1 87 ? 12.071 2.765 -24.543 1.00 92.94 87 VAL A N 1
ATOM 678 C CA . VAL A 1 87 ? 13.326 2.381 -23.879 1.00 92.94 87 VAL A CA 1
ATOM 679 C C . VAL A 1 87 ? 13.352 2.821 -22.422 1.00 92.94 87 VAL A C 1
ATOM 681 O O . VAL A 1 87 ? 12.765 3.832 -22.034 1.00 92.94 87 VAL A O 1
ATOM 684 N N . ASN A 1 88 ? 14.041 2.041 -21.589 1.00 87.06 88 ASN A N 1
ATOM 685 C CA . ASN A 1 88 ? 14.164 2.337 -20.169 1.00 87.06 88 ASN A CA 1
ATOM 686 C C . ASN A 1 88 ? 15.174 3.473 -19.940 1.00 87.06 88 ASN A C 1
ATOM 688 O O . ASN A 1 88 ? 16.360 3.319 -20.241 1.00 87.06 88 ASN A O 1
ATOM 692 N N . ALA A 1 89 ? 14.724 4.563 -19.319 1.00 81.44 89 ALA A N 1
ATOM 693 C CA . ALA A 1 89 ? 15.543 5.729 -18.977 1.00 81.44 89 ALA A CA 1
ATOM 694 C C . ALA A 1 89 ? 16.855 5.380 -18.247 1.00 81.44 89 ALA A C 1
ATOM 696 O O . ALA A 1 89 ? 17.913 5.949 -18.513 1.00 81.44 89 ALA A O 1
ATOM 697 N N . ARG A 1 90 ? 16.826 4.398 -17.333 1.00 80.38 90 ARG A N 1
ATOM 698 C CA . ARG A 1 90 ? 18.015 3.970 -16.577 1.00 80.38 90 ARG A CA 1
ATOM 699 C C . ARG A 1 90 ? 19.041 3.276 -17.470 1.00 80.38 90 ARG A C 1
ATOM 701 O O . ARG A 1 90 ? 20.234 3.466 -17.267 1.00 80.38 90 ARG A O 1
ATOM 708 N N . GLN A 1 91 ? 18.591 2.491 -18.451 1.00 82.75 91 GLN A N 1
ATOM 709 C CA . GLN A 1 91 ? 19.493 1.851 -19.409 1.00 82.75 91 GLN A CA 1
ATOM 710 C C . GLN A 1 91 ? 20.197 2.910 -20.259 1.00 82.75 91 GLN A C 1
ATOM 712 O O . GLN A 1 91 ? 21.413 2.865 -20.393 1.00 82.75 91 GLN A O 1
ATOM 717 N N . VAL A 1 92 ? 19.442 3.886 -20.773 1.00 84.31 92 VAL A N 1
ATOM 718 C CA . VAL A 1 92 ? 19.973 4.972 -21.611 1.00 84.31 92 VAL A CA 1
ATOM 719 C C . VAL A 1 92 ? 21.004 5.814 -20.856 1.00 84.31 92 VAL A C 1
ATOM 721 O O . VAL A 1 92 ? 22.059 6.128 -21.405 1.00 84.31 92 VAL A O 1
ATOM 724 N N . LYS A 1 93 ? 20.737 6.138 -19.583 1.00 80.94 93 LYS A N 1
ATOM 725 C CA . LYS A 1 93 ? 21.643 6.928 -18.729 1.00 80.94 93 LYS A CA 1
ATOM 726 C C . LYS A 1 93 ? 22.954 6.220 -18.388 1.00 80.94 93 LYS A C 1
ATOM 728 O O . LYS A 1 93 ? 23.959 6.891 -18.191 1.00 80.94 93 LYS A O 1
ATOM 733 N N . ASN A 1 94 ? 22.949 4.890 -18.325 1.00 81.12 94 ASN A N 1
ATOM 734 C CA . ASN A 1 94 ? 24.122 4.097 -17.953 1.00 81.12 94 ASN A CA 1
ATOM 735 C C . ASN A 1 94 ? 25.045 3.770 -19.140 1.00 81.12 94 ASN A C 1
ATOM 737 O O . ASN A 1 94 ? 26.077 3.128 -18.943 1.00 81.12 94 ASN A O 1
ATOM 741 N N . LEU A 1 95 ? 24.687 4.166 -20.366 1.00 82.25 95 LEU A N 1
ATOM 742 C CA . LEU A 1 95 ? 25.516 3.916 -21.542 1.00 82.25 95 LEU A CA 1
ATOM 743 C C . LEU A 1 95 ? 26.678 4.927 -21.617 1.00 82.25 95 LEU A C 1
ATOM 745 O O . LEU A 1 95 ? 26.435 6.138 -21.612 1.00 82.25 95 LEU A O 1
ATOM 749 N N . PRO A 1 96 ? 27.939 4.460 -21.701 1.00 74.00 96 PRO A N 1
ATOM 750 C CA . PRO A 1 96 ? 29.102 5.335 -21.802 1.00 74.00 96 PRO A CA 1
ATOM 751 C C . PRO A 1 96 ? 29.182 6.012 -23.178 1.00 74.00 96 PRO A C 1
ATOM 753 O O . PRO A 1 96 ? 28.598 5.551 -24.158 1.00 74.00 96 PRO A O 1
ATOM 756 N N . GLY A 1 97 ? 29.952 7.100 -23.268 1.00 72.75 97 GLY A N 1
ATOM 757 C CA . GLY A 1 97 ? 30.200 7.805 -24.534 1.00 72.75 97 GLY A CA 1
ATOM 758 C C . GLY A 1 97 ? 29.212 8.928 -24.858 1.00 72.75 97 GLY A C 1
ATOM 759 O O . GLY A 1 97 ? 29.309 9.531 -25.928 1.00 72.75 97 GLY A O 1
ATOM 760 N N . ARG A 1 98 ? 28.300 9.255 -23.934 1.00 77.44 98 ARG A N 1
ATOM 761 C CA . ARG A 1 98 ? 27.465 10.455 -24.029 1.00 77.44 98 ARG A CA 1
ATOM 762 C C . ARG A 1 98 ? 28.331 11.707 -23.873 1.00 77.44 98 ARG A C 1
ATOM 764 O O . ARG A 1 98 ? 28.991 11.885 -22.851 1.00 77.44 98 ARG A O 1
ATOM 771 N N . LYS A 1 99 ? 28.291 12.595 -24.865 1.00 68.19 99 LYS A N 1
ATOM 772 C CA . LYS A 1 99 ? 28.877 13.935 -24.746 1.00 68.19 99 LYS A CA 1
ATOM 773 C C . LYS A 1 99 ? 27.925 14.861 -23.982 1.00 68.19 99 LYS A C 1
ATOM 775 O O . LYS A 1 99 ? 26.706 14.729 -24.098 1.00 68.19 99 LYS A O 1
ATOM 780 N N . THR A 1 100 ? 28.478 15.777 -23.194 1.00 59.50 100 THR A N 1
ATOM 781 C CA . THR A 1 100 ? 27.723 16.692 -22.318 1.00 59.50 100 THR A CA 1
ATOM 782 C C . THR A 1 100 ? 26.853 17.697 -23.075 1.00 59.50 100 THR A C 1
ATOM 784 O O . THR A 1 100 ? 25.884 18.196 -22.516 1.00 59.50 100 THR A O 1
ATOM 787 N N . ASP A 1 101 ? 27.168 17.970 -24.338 1.00 54.69 101 ASP A N 1
ATOM 788 C CA . ASP A 1 101 ? 26.533 18.962 -25.210 1.00 54.69 101 ASP A CA 1
ATOM 789 C C . ASP A 1 101 ? 25.423 18.393 -26.116 1.00 54.69 101 ASP A C 1
ATOM 791 O O . ASP A 1 101 ? 24.750 19.142 -26.823 1.00 54.69 101 ASP A O 1
ATOM 795 N N . VAL A 1 102 ? 25.195 17.076 -26.101 1.00 69.00 102 VAL A N 1
ATOM 796 C CA . VAL A 1 102 ? 24.206 16.411 -26.965 1.00 69.00 102 VAL A CA 1
ATOM 797 C C . VAL A 1 102 ? 22.841 16.353 -26.273 1.00 69.00 102 VAL A C 1
ATOM 799 O O . VAL A 1 102 ? 22.727 15.899 -25.130 1.00 69.00 102 VAL A O 1
ATOM 802 N N . SER A 1 103 ? 21.790 16.788 -26.978 1.00 82.06 103 SER A N 1
ATOM 803 C CA . SER A 1 103 ? 20.406 16.705 -26.490 1.00 82.06 103 SER A CA 1
ATOM 804 C C . SER A 1 103 ? 19.972 15.249 -26.272 1.00 82.06 103 SER A C 1
ATOM 806 O O . SER A 1 103 ? 20.407 14.352 -26.997 1.00 82.06 103 SER A O 1
ATOM 808 N N . ASP A 1 104 ? 19.088 14.999 -25.299 1.00 85.44 104 ASP A N 1
ATOM 809 C CA . ASP A 1 104 ? 18.601 13.642 -24.993 1.00 85.44 104 ASP A CA 1
ATOM 810 C C . ASP A 1 104 ? 17.971 12.967 -26.225 1.00 85.44 104 ASP A C 1
ATOM 812 O O . ASP A 1 104 ? 18.291 11.823 -26.547 1.00 85.44 104 ASP A O 1
ATOM 816 N N . ALA A 1 105 ? 17.185 13.717 -27.004 1.00 90.50 105 ALA A N 1
ATOM 817 C CA . ALA A 1 105 ? 16.612 13.259 -28.269 1.00 90.50 105 ALA A CA 1
ATOM 818 C C . ALA A 1 105 ? 17.681 12.822 -29.292 1.00 90.50 105 ALA A C 1
ATOM 820 O O . ALA A 1 105 ? 17.545 11.779 -29.935 1.00 90.50 105 ALA A O 1
ATOM 821 N N . ALA A 1 106 ? 18.767 13.588 -29.446 1.00 91.75 106 ALA A N 1
ATOM 822 C CA . ALA A 1 106 ? 19.850 13.240 -30.368 1.00 91.75 106 ALA A CA 1
ATOM 823 C C . ALA A 1 106 ? 20.623 12.001 -29.904 1.00 91.75 106 ALA A C 1
ATOM 825 O O . ALA A 1 106 ? 20.982 11.148 -30.721 1.00 91.75 106 ALA A O 1
ATOM 826 N N . TRP A 1 107 ? 20.825 11.873 -28.593 1.00 91.75 107 TRP A N 1
ATOM 827 C CA . TRP A 1 107 ? 21.448 10.696 -28.006 1.00 91.75 107 TRP A CA 1
ATOM 828 C C . TRP A 1 107 ? 20.608 9.435 -28.246 1.00 91.75 107 TRP A C 1
ATOM 830 O O . TRP A 1 107 ? 21.131 8.432 -28.731 1.00 91.75 107 TRP A O 1
ATOM 840 N N . LEU A 1 108 ? 19.292 9.501 -28.026 1.00 92.62 108 LEU A N 1
ATOM 841 C CA . LEU A 1 108 ? 18.366 8.398 -28.307 1.00 92.62 108 LEU A CA 1
ATOM 842 C C . LEU A 1 108 ? 18.383 7.979 -29.784 1.00 92.62 108 LEU A C 1
ATOM 844 O O . LEU A 1 108 ? 18.445 6.784 -30.080 1.00 92.62 108 LEU A O 1
ATOM 848 N N . ALA A 1 109 ? 18.392 8.944 -30.710 1.00 92.94 109 ALA A N 1
ATOM 849 C CA . ALA A 1 109 ? 18.464 8.672 -32.146 1.00 92.94 109 ALA A CA 1
ATOM 850 C C . ALA A 1 109 ? 19.757 7.934 -32.527 1.00 92.94 109 ALA A C 1
ATOM 852 O O . ALA A 1 109 ? 19.746 7.024 -33.358 1.00 92.94 109 ALA A O 1
ATOM 853 N N . GLN A 1 110 ? 20.880 8.310 -31.908 1.00 91.69 110 GLN A N 1
ATOM 854 C CA . GLN A 1 110 ? 22.166 7.654 -32.123 1.00 91.69 110 GLN A CA 1
ATOM 855 C C . GLN A 1 110 ? 22.171 6.227 -31.566 1.00 91.69 110 GLN A C 1
ATOM 857 O O . GLN A 1 110 ? 22.600 5.302 -32.254 1.00 91.69 110 GLN A O 1
ATOM 862 N N . LEU A 1 111 ? 21.666 6.030 -30.348 1.00 92.06 111 LEU A N 1
ATOM 863 C CA . LEU A 1 111 ? 21.594 4.710 -29.728 1.00 92.06 111 LEU A CA 1
ATOM 864 C C . LEU A 1 111 ? 20.697 3.745 -30.513 1.00 92.06 111 LEU A C 1
ATOM 866 O O . LEU A 1 111 ? 21.084 2.596 -30.736 1.00 92.06 111 LEU A O 1
ATOM 870 N N . GLY A 1 112 ? 19.532 4.217 -30.967 1.00 91.50 112 GLY A N 1
ATOM 871 C CA . GLY A 1 112 ? 18.621 3.448 -31.816 1.00 91.50 112 GLY A CA 1
ATOM 872 C C . GLY A 1 112 ? 19.243 3.063 -33.152 1.00 91.50 112 GLY A C 1
ATOM 873 O O . GLY A 1 112 ? 19.171 1.904 -33.551 1.00 91.50 112 GLY A O 1
ATOM 874 N N . ALA A 1 113 ? 19.935 4.004 -33.804 1.00 92.44 113 ALA A N 1
ATOM 875 C CA . ALA A 1 113 ? 20.594 3.766 -35.088 1.00 92.44 113 ALA A CA 1
ATOM 876 C C . ALA A 1 113 ? 21.602 2.606 -35.058 1.00 92.44 113 ALA A C 1
ATOM 878 O O . ALA A 1 113 ? 21.802 1.940 -36.074 1.00 92.44 113 ALA A O 1
ATOM 879 N N . HIS A 1 114 ? 22.218 2.361 -33.901 1.00 91.25 114 HIS A N 1
ATOM 880 C CA . HIS A 1 114 ? 23.216 1.313 -33.690 1.00 91.25 114 HIS A CA 1
ATOM 881 C C . HIS A 1 114 ? 22.681 0.095 -32.912 1.00 91.25 114 HIS A C 1
ATOM 883 O O . HIS A 1 114 ? 23.457 -0.800 -32.589 1.00 91.25 114 HIS A O 1
ATOM 889 N N . GLY A 1 115 ? 21.383 0.049 -32.580 1.00 89.75 115 GLY A N 1
ATOM 890 C CA . GLY A 1 115 ? 20.783 -1.058 -31.820 1.00 89.75 115 GLY A CA 1
ATOM 891 C C . GLY A 1 115 ? 21.304 -1.208 -30.388 1.00 89.75 115 GLY A C 1
ATOM 892 O O . GLY A 1 115 ? 21.289 -2.304 -29.834 1.00 89.75 115 GLY A O 1
ATOM 893 N N . LEU A 1 116 ? 21.785 -0.122 -29.777 1.00 90.12 116 LEU A N 1
ATOM 894 C CA . LEU A 1 116 ? 22.407 -0.146 -28.445 1.00 90.12 116 LEU A CA 1
ATOM 895 C C . LEU A 1 116 ? 21.391 -0.119 -27.292 1.00 90.12 116 LEU A C 1
ATOM 897 O O . LEU A 1 116 ? 21.758 -0.260 -26.125 1.00 90.12 116 LEU A O 1
ATOM 901 N N . VAL A 1 117 ? 20.111 0.068 -27.607 1.00 89.06 117 VAL A N 1
ATOM 902 C CA . VAL A 1 117 ? 19.006 0.126 -26.645 1.00 89.06 117 VAL A CA 1
ATOM 903 C C . VAL A 1 117 ? 18.069 -1.055 -26.832 1.00 89.06 117 VAL A C 1
ATOM 905 O O . VAL A 1 117 ? 17.825 -1.498 -27.952 1.00 89.06 117 VAL A O 1
ATOM 908 N N . ARG A 1 118 ? 17.537 -1.572 -25.718 1.00 86.94 118 ARG A N 1
ATOM 909 C CA . ARG A 1 118 ? 16.585 -2.686 -25.739 1.00 86.94 118 ARG A CA 1
ATOM 910 C C . ARG A 1 118 ? 15.158 -2.152 -25.589 1.00 86.94 118 ARG A C 1
ATOM 912 O O . ARG A 1 118 ? 14.929 -1.320 -24.706 1.00 86.94 118 ARG A O 1
ATOM 919 N N . PRO A 1 119 ? 14.200 -2.625 -26.405 1.00 89.81 119 PRO A N 1
ATOM 920 C CA . PRO A 1 119 ? 12.806 -2.243 -26.254 1.00 89.81 119 PRO A CA 1
ATOM 921 C C . PRO A 1 119 ? 12.252 -2.749 -24.918 1.00 89.81 119 PRO A C 1
ATOM 923 O O . PRO A 1 119 ? 12.480 -3.885 -24.504 1.00 89.81 119 PRO A O 1
ATOM 926 N N . SER A 1 120 ? 11.502 -1.886 -24.247 1.00 88.75 120 SER A N 1
ATOM 927 C CA . SER A 1 120 ? 10.660 -2.218 -23.107 1.00 88.75 120 SER A CA 1
ATOM 928 C C . SER A 1 120 ? 9.374 -2.863 -23.606 1.00 88.75 120 SER A C 1
ATOM 930 O O . SER A 1 120 ? 8.843 -2.507 -24.657 1.00 88.75 120 SER A O 1
ATOM 932 N N . PHE A 1 121 ? 8.856 -3.805 -22.828 1.00 86.00 121 PHE A N 1
ATOM 933 C CA . PHE A 1 121 ? 7.598 -4.474 -23.125 1.00 86.00 121 PHE A CA 1
ATOM 934 C C . PHE A 1 121 ? 6.433 -3.478 -23.053 1.00 86.00 121 PHE A C 1
ATOM 936 O O . PHE A 1 121 ? 6.122 -2.963 -21.978 1.00 86.00 121 PHE A O 1
ATOM 943 N N . VAL A 1 122 ? 5.756 -3.261 -24.182 1.00 88.56 122 VAL A N 1
ATOM 944 C CA . VAL A 1 122 ? 4.446 -2.600 -24.239 1.00 88.56 122 VAL A CA 1
ATOM 945 C C . VAL A 1 122 ? 3.416 -3.648 -24.672 1.00 88.56 122 VAL A C 1
ATOM 947 O O . VAL A 1 122 ? 3.601 -4.280 -25.718 1.00 88.56 122 VAL A O 1
ATOM 950 N N . PRO A 1 123 ? 2.394 -3.957 -23.855 1.00 86.31 123 PRO A N 1
ATOM 951 C CA . PRO A 1 123 ? 1.397 -4.961 -24.214 1.00 86.31 123 PRO A CA 1
ATOM 952 C C . PRO A 1 123 ? 0.485 -4.502 -25.366 1.00 86.31 123 PRO A C 1
ATOM 954 O O . PRO A 1 123 ? 0.338 -3.295 -25.582 1.00 86.31 123 PRO A O 1
ATOM 957 N N . PRO A 1 124 ? -0.142 -5.447 -26.094 1.00 86.88 124 PRO A N 1
ATOM 958 C CA . PRO A 1 124 ? -1.174 -5.121 -27.076 1.00 86.88 124 PRO A CA 1
ATOM 959 C C . PRO A 1 124 ? -2.385 -4.461 -26.401 1.00 86.88 124 PRO A C 1
ATOM 961 O O . PRO A 1 124 ? -2.543 -4.530 -25.183 1.00 86.88 124 PRO A O 1
ATOM 964 N N . GLU A 1 125 ? -3.232 -3.801 -27.190 1.00 87.12 125 GLU A N 1
ATOM 965 C CA . GLU A 1 125 ? -4.371 -3.010 -26.696 1.00 87.12 125 GLU A CA 1
ATOM 966 C C . GLU A 1 125 ? -5.298 -3.749 -25.724 1.00 87.12 125 GLU A C 1
ATOM 968 O O . GLU A 1 125 ? -5.454 -3.237 -24.615 1.00 87.12 125 GLU A O 1
ATOM 973 N N . PRO A 1 126 ? -5.772 -4.980 -26.006 1.00 86.31 126 PRO A N 1
ATOM 974 C CA . PRO A 1 126 ? -6.675 -5.668 -25.079 1.00 86.31 126 PRO A CA 1
ATOM 975 C C . PRO A 1 126 ? -6.034 -5.929 -23.709 1.00 86.31 126 PRO A C 1
ATOM 977 O O . PRO A 1 126 ? -6.676 -5.842 -22.669 1.00 86.31 126 PRO A O 1
ATOM 980 N N . ILE A 1 127 ? -4.723 -6.191 -23.683 1.00 88.25 127 ILE A N 1
ATOM 981 C CA . ILE A 1 127 ? -3.971 -6.386 -22.438 1.00 88.25 127 ILE A CA 1
ATOM 982 C C . ILE A 1 127 ? -3.719 -5.053 -21.724 1.00 88.25 127 ILE A C 1
ATOM 984 O O . ILE A 1 127 ? -3.663 -5.017 -20.497 1.00 88.25 127 ILE A O 1
ATOM 988 N N . ARG A 1 128 ? -3.553 -3.945 -22.456 1.00 88.50 128 ARG A N 1
ATOM 989 C CA . ARG A 1 128 ? -3.433 -2.609 -21.849 1.00 88.50 128 ARG A CA 1
ATOM 990 C C . ARG A 1 128 ? -4.718 -2.231 -21.123 1.00 88.50 128 ARG A C 1
ATOM 992 O O . ARG A 1 128 ? -4.640 -1.870 -19.954 1.00 88.50 128 ARG A O 1
ATOM 999 N N . GLU A 1 129 ? -5.865 -2.408 -21.773 1.00 86.44 129 GLU A N 1
ATOM 1000 C CA . GLU A 1 129 ? -7.180 -2.209 -21.155 1.00 86.44 129 GLU A CA 1
ATOM 1001 C C . GLU A 1 129 ? -7.334 -3.083 -19.906 1.00 86.44 129 GLU A C 1
ATOM 1003 O O . GLU A 1 129 ? -7.706 -2.597 -18.839 1.00 86.44 129 GLU A O 1
ATOM 1008 N N . LEU A 1 130 ? -6.935 -4.354 -19.995 1.00 85.50 130 LEU A N 1
ATOM 1009 C CA . LEU A 1 130 ? -6.953 -5.278 -18.864 1.00 85.50 130 LEU A CA 1
ATOM 1010 C C . LEU A 1 130 ? -6.050 -4.830 -17.701 1.00 85.50 130 LEU A C 1
ATOM 1012 O O . LEU A 1 130 ? -6.430 -4.956 -16.535 1.00 85.50 130 LEU A O 1
ATOM 1016 N N . ARG A 1 131 ? -4.857 -4.285 -17.982 1.00 89.19 131 ARG A N 1
ATOM 1017 C CA . ARG A 1 131 ? -3.970 -3.701 -16.954 1.00 89.19 131 ARG A CA 1
ATOM 1018 C C . ARG A 1 131 ? -4.603 -2.492 -16.300 1.00 89.19 131 ARG A C 1
ATOM 1020 O O . ARG A 1 131 ? -4.538 -2.375 -15.080 1.00 89.19 131 ARG A O 1
ATOM 1027 N N . ASP A 1 132 ? -5.212 -1.614 -17.083 1.00 85.81 132 ASP A N 1
ATOM 1028 C CA . ASP A 1 132 ? -5.860 -0.421 -16.552 1.00 85.81 132 ASP A CA 1
ATOM 1029 C C . ASP A 1 132 ? -7.047 -0.813 -15.658 1.00 85.81 132 ASP A C 1
ATOM 1031 O O . ASP A 1 132 ? -7.133 -0.337 -14.526 1.00 85.81 132 ASP A O 1
ATOM 1035 N N . LEU A 1 133 ? -7.870 -1.782 -16.078 1.00 82.50 133 LEU A N 1
ATOM 1036 C CA . LEU A 1 133 ? -8.975 -2.323 -15.280 1.00 82.50 133 LEU A CA 1
ATOM 1037 C C . LEU A 1 133 ? -8.496 -3.022 -13.995 1.00 82.50 133 LEU A C 1
ATOM 1039 O O . LEU A 1 133 ? -8.996 -2.737 -12.908 1.00 82.50 133 LEU A O 1
ATOM 1043 N N . THR A 1 134 ? -7.499 -3.907 -14.067 1.00 84.19 134 THR A N 1
ATOM 1044 C CA . THR A 1 134 ? -6.991 -4.632 -12.882 1.00 84.19 134 THR A CA 1
ATOM 1045 C C . THR A 1 134 ? -6.257 -3.721 -11.894 1.00 84.19 134 THR A C 1
ATOM 1047 O O . THR A 1 134 ? -6.372 -3.902 -10.674 1.00 84.19 134 THR A O 1
ATOM 1050 N N . ARG A 1 135 ? -5.555 -2.690 -12.380 1.00 85.56 135 ARG A N 1
ATOM 1051 C CA . ARG A 1 135 ? -4.974 -1.633 -11.537 1.00 85.56 135 ARG A CA 1
ATOM 1052 C C . ARG A 1 135 ? -6.055 -0.751 -10.925 1.00 85.56 135 ARG A C 1
ATOM 1054 O O . ARG A 1 135 ? -5.981 -0.485 -9.727 1.00 85.56 135 ARG A O 1
ATOM 1061 N N . ALA A 1 136 ? -7.078 -0.371 -11.693 1.00 77.31 136 ALA A N 1
ATOM 1062 C CA . ALA A 1 136 ? -8.238 0.356 -11.184 1.00 77.31 136 ALA A CA 1
ATOM 1063 C C . ALA A 1 136 ? -8.947 -0.441 -10.085 1.00 77.31 136 ALA A C 1
ATOM 1065 O O . ALA A 1 136 ? -9.182 0.102 -9.012 1.00 77.31 136 ALA A O 1
ATOM 1066 N N . ARG A 1 137 ? -9.162 -1.751 -10.265 1.00 79.88 137 ARG A N 1
ATOM 1067 C CA . ARG A 1 137 ? -9.673 -2.625 -9.200 1.00 79.88 137 ARG A CA 1
ATOM 1068 C C . ARG A 1 137 ? -8.740 -2.699 -8.003 1.00 79.88 137 ARG A C 1
ATOM 1070 O O . ARG A 1 137 ? -9.226 -2.754 -6.882 1.00 79.88 137 ARG A O 1
ATOM 1077 N N . THR A 1 138 ? -7.422 -2.721 -8.188 1.00 76.75 138 THR A N 1
ATOM 1078 C CA . THR A 1 138 ? -6.478 -2.720 -7.056 1.00 76.75 138 THR A CA 1
ATOM 1079 C C . THR A 1 138 ? -6.628 -1.441 -6.230 1.00 76.75 138 THR A C 1
ATOM 1081 O O . THR A 1 138 ? -6.703 -1.503 -5.002 1.00 76.75 138 THR A O 1
ATOM 1084 N N . THR A 1 139 ? -6.738 -0.289 -6.895 1.00 74.94 139 THR A N 1
ATOM 1085 C CA . THR A 1 139 ? -7.042 0.996 -6.254 1.00 74.94 139 THR A CA 1
ATOM 1086 C C . THR A 1 139 ? -8.411 0.958 -5.581 1.00 74.94 139 THR A C 1
ATOM 1088 O O . THR A 1 139 ? -8.493 1.197 -4.381 1.00 74.94 139 THR A O 1
ATOM 1091 N N . ALA A 1 140 ? -9.453 0.530 -6.292 1.00 66.75 140 ALA A N 1
ATOM 1092 C CA . ALA A 1 140 ? -10.805 0.403 -5.765 1.00 66.75 140 ALA A CA 1
ATOM 1093 C C . ALA A 1 140 ? -10.907 -0.621 -4.626 1.00 66.75 140 ALA A C 1
ATOM 1095 O O . ALA A 1 140 ? -11.737 -0.469 -3.750 1.00 66.75 140 ALA A O 1
ATOM 1096 N N . THR A 1 141 ? -10.046 -1.642 -4.569 1.00 69.88 141 THR A N 1
ATOM 1097 C CA . THR A 1 141 ? -9.972 -2.607 -3.458 1.00 69.88 141 THR A CA 1
ATOM 1098 C C . THR A 1 141 ? -9.329 -1.979 -2.225 1.00 69.88 141 THR A C 1
ATOM 1100 O O . THR A 1 141 ? -9.740 -2.267 -1.106 1.00 69.88 141 THR A O 1
ATOM 1103 N N . ARG A 1 142 ? -8.350 -1.083 -2.401 1.00 66.62 142 ARG A N 1
ATOM 1104 C CA . ARG A 1 142 ? -7.836 -0.261 -1.292 1.00 66.62 142 ARG A CA 1
ATOM 1105 C C . ARG A 1 142 ? -8.884 0.745 -0.822 1.00 66.62 142 ARG A C 1
ATOM 1107 O O . ARG A 1 142 ? -9.002 0.991 0.373 1.00 66.62 142 ARG A O 1
ATOM 1114 N N . GLU A 1 143 ? -9.671 1.288 -1.744 1.00 65.00 143 GLU A N 1
ATOM 1115 C CA . GLU A 1 143 ? -10.828 2.115 -1.405 1.00 65.00 143 GLU A CA 1
ATOM 1116 C C . GLU A 1 143 ? -11.985 1.293 -0.837 1.00 65.00 143 GLU A C 1
ATOM 1118 O O . GLU A 1 143 ? -12.736 1.817 -0.026 1.00 65.00 143 GLU A O 1
ATOM 1123 N N . ARG A 1 144 ? -12.082 -0.006 -1.145 1.00 69.88 144 ARG A N 1
ATOM 1124 C CA . ARG A 1 144 ? -13.119 -0.911 -0.638 1.00 69.88 144 ARG A CA 1
ATOM 1125 C C . ARG A 1 144 ? -13.105 -0.961 0.876 1.00 69.88 144 ARG A C 1
ATOM 1127 O O . ARG A 1 144 ? -14.175 -0.947 1.454 1.00 69.88 144 ARG A O 1
ATOM 1134 N N . SER A 1 145 ? -11.940 -0.960 1.526 1.00 71.69 145 SER A N 1
ATOM 1135 C CA . SER A 1 145 ? -11.876 -0.843 2.990 1.00 71.69 145 SER A CA 1
ATOM 1136 C C . SER A 1 145 ? -12.565 0.433 3.484 1.00 71.69 145 SER A C 1
ATOM 1138 O O . SER A 1 145 ? -13.360 0.373 4.410 1.00 71.69 145 SER A O 1
ATOM 1140 N N . ARG A 1 146 ? -12.366 1.563 2.795 1.00 77.75 146 ARG A N 1
ATOM 1141 C CA . ARG A 1 146 ? -13.033 2.835 3.123 1.00 77.75 146 ARG A CA 1
ATOM 1142 C C . ARG A 1 146 ? -14.523 2.818 2.789 1.00 77.75 146 ARG A C 1
ATOM 1144 O O . ARG A 1 146 ? -15.302 3.452 3.485 1.00 77.75 146 ARG A O 1
ATOM 1151 N N . VAL A 1 147 ? -14.927 2.136 1.718 1.00 76.69 147 VAL A N 1
ATOM 1152 C CA . VAL A 1 147 ? -16.342 1.963 1.360 1.00 76.69 147 VAL A CA 1
ATOM 1153 C C . VAL A 1 147 ? -17.037 1.069 2.381 1.00 76.69 147 VAL A C 1
ATOM 1155 O O . VAL A 1 147 ? -18.120 1.418 2.819 1.00 76.69 147 VAL A O 1
ATOM 1158 N N . VAL A 1 148 ? -16.400 -0.019 2.817 1.00 81.69 148 VAL A N 1
ATOM 1159 C CA . VAL A 1 148 ? -16.886 -0.892 3.894 1.00 81.69 148 VAL A CA 1
ATOM 1160 C C . VAL A 1 148 ? -17.013 -0.113 5.197 1.00 81.69 148 VAL A C 1
ATOM 1162 O O . VAL A 1 148 ? -18.065 -0.177 5.811 1.00 81.69 148 VAL A O 1
ATOM 1165 N N . GLU A 1 149 ? -16.017 0.694 5.568 1.00 85.31 149 GLU A N 1
ATOM 1166 C CA . GLU A 1 149 ? -16.101 1.571 6.746 1.00 85.31 149 GLU A CA 1
ATOM 1167 C C . GLU A 1 149 ? -17.231 2.606 6.630 1.00 85.31 149 GLU A C 1
ATOM 1169 O O . GLU A 1 149 ? -17.910 2.898 7.610 1.00 85.31 149 GLU A O 1
ATOM 1174 N N . ARG A 1 150 ? -17.454 3.190 5.445 1.00 87.50 150 ARG A N 1
ATOM 1175 C CA . ARG A 1 150 ? -18.574 4.123 5.217 1.00 87.50 150 ARG A CA 1
ATOM 1176 C C . ARG A 1 150 ? -19.922 3.418 5.274 1.00 87.50 150 ARG A C 1
ATOM 1178 O O . ARG A 1 150 ? -20.856 3.966 5.844 1.00 87.50 150 ARG A O 1
ATOM 1185 N N . LEU A 1 151 ? -20.011 2.225 4.694 1.00 89.50 151 LEU A N 1
ATOM 1186 C CA . LEU A 1 151 ? -21.199 1.384 4.719 1.00 89.50 151 LEU A CA 1
ATOM 1187 C C . LEU A 1 151 ? -21.527 0.976 6.155 1.00 89.50 151 LEU A C 1
ATOM 1189 O O . LEU A 1 151 ? -22.670 1.081 6.569 1.00 89.50 151 LEU A O 1
ATOM 1193 N N . GLU A 1 152 ? -20.520 0.581 6.928 1.00 90.81 152 GLU A N 1
ATOM 1194 C CA . GLU A 1 152 ? -20.655 0.283 8.348 1.00 90.81 152 GLU A CA 1
ATOM 1195 C C . GLU A 1 152 ? -21.161 1.507 9.110 1.00 90.81 152 GLU A C 1
ATOM 1197 O O . GLU A 1 152 ? -22.201 1.420 9.744 1.00 90.81 152 GLU A O 1
ATOM 1202 N N . LYS A 1 153 ? -20.532 2.678 8.951 1.00 92.00 153 LYS A N 1
ATOM 1203 C CA . LYS A 1 153 ? -21.007 3.930 9.573 1.00 92.00 153 LYS A CA 1
ATOM 1204 C C . LYS A 1 153 ? -22.444 4.293 9.191 1.00 92.00 153 LYS A C 1
ATOM 1206 O O . LYS A 1 153 ? -23.189 4.791 10.026 1.00 92.00 153 LYS A O 1
ATOM 1211 N N . LEU A 1 154 ? -22.831 4.049 7.942 1.00 92.06 154 LEU A N 1
ATOM 1212 C CA . LEU A 1 154 ? -24.197 4.272 7.477 1.00 92.06 154 LEU A CA 1
ATOM 1213 C C . LEU A 1 154 ? -25.181 3.304 8.150 1.00 92.06 154 LEU A C 1
ATOM 1215 O O . LEU A 1 154 ? -26.261 3.714 8.558 1.00 92.06 154 LEU A O 1
ATOM 1219 N N . LEU A 1 155 ? -24.815 2.027 8.288 1.00 93.12 155 LEU A N 1
ATOM 1220 C CA . LEU A 1 155 ? -25.631 1.032 8.989 1.00 93.12 155 LEU A CA 1
ATOM 1221 C C . LEU A 1 155 ? -25.731 1.340 10.488 1.00 93.12 155 LEU A C 1
ATOM 1223 O O . LEU A 1 155 ? -26.814 1.206 11.059 1.00 93.12 155 LEU A O 1
ATOM 1227 N N . GLU A 1 156 ? -24.648 1.823 11.092 1.00 92.62 156 GLU A N 1
ATOM 1228 C CA . GLU A 1 156 ? -24.588 2.272 12.484 1.00 92.62 156 GLU A CA 1
ATOM 1229 C C . GLU A 1 156 ? -25.601 3.393 12.770 1.00 92.62 156 GLU A C 1
ATOM 1231 O O . GLU A 1 156 ? -26.344 3.292 13.747 1.00 92.62 156 GLU A O 1
ATOM 1236 N N . ASP A 1 157 ? -25.724 4.388 11.883 1.00 91.19 157 ASP A N 1
ATOM 1237 C CA . ASP A 1 157 ? -26.739 5.456 11.979 1.00 91.19 157 ASP A CA 1
ATOM 1238 C C . ASP A 1 157 ? -28.177 4.904 11.922 1.00 91.19 157 ASP A C 1
ATOM 1240 O O . ASP A 1 157 ? -29.084 5.345 12.633 1.00 91.19 157 ASP A O 1
ATOM 1244 N N . THR A 1 158 ? -28.389 3.838 11.143 1.00 91.31 158 THR A N 1
ATOM 1245 C CA . THR A 1 158 ? -29.688 3.151 11.099 1.00 91.31 158 THR A CA 1
ATOM 1246 C C . THR A 1 158 ? -29.964 2.298 12.343 1.00 91.31 158 THR A C 1
ATOM 1248 O O . THR A 1 158 ? -31.097 1.856 12.537 1.00 91.31 158 THR A O 1
ATOM 1251 N N . GLY A 1 159 ? -28.965 2.048 13.194 1.00 91.56 159 GLY A N 1
ATOM 1252 C CA . GLY A 1 159 ? -29.040 1.104 14.311 1.00 91.56 159 GLY A CA 1
ATOM 1253 C C . GLY A 1 159 ? -28.863 -0.368 13.914 1.00 91.56 159 GLY A C 1
ATOM 1254 O O . GLY A 1 159 ? -29.038 -1.238 14.760 1.00 91.56 159 GLY A O 1
ATOM 1255 N N . ILE A 1 160 ? -28.504 -0.660 12.659 1.00 94.88 160 ILE A N 1
ATOM 1256 C CA . ILE A 1 160 ? -28.229 -2.020 12.176 1.00 94.88 160 ILE A CA 1
ATOM 1257 C C . ILE A 1 160 ? -26.764 -2.379 12.462 1.00 94.88 160 ILE A C 1
ATOM 1259 O O . ILE A 1 160 ? -25.845 -1.806 11.886 1.00 94.88 160 ILE A O 1
ATOM 1263 N N . LYS A 1 161 ? -26.540 -3.389 13.306 1.00 94.00 161 LYS A N 1
ATOM 1264 C CA . LYS A 1 161 ? -25.225 -3.848 13.795 1.00 94.00 161 LYS A CA 1
ATOM 1265 C C . LYS A 1 161 ? -24.688 -5.062 13.031 1.00 94.00 161 LYS A C 1
ATOM 1267 O O . LYS A 1 161 ? -24.141 -5.998 13.615 1.00 94.00 161 LYS A O 1
ATOM 1272 N N . LEU A 1 162 ? -24.863 -5.090 11.710 1.00 92.75 162 LEU A N 1
ATOM 1273 C CA . LEU A 1 162 ? -24.518 -6.260 10.891 1.00 92.75 162 LEU A CA 1
ATOM 1274 C C . LEU A 1 162 ? -23.029 -6.653 11.004 1.00 92.75 162 LEU A C 1
ATOM 1276 O O . LEU A 1 162 ? -22.720 -7.847 11.052 1.00 92.75 162 LEU A O 1
ATOM 1280 N N . SER A 1 163 ? -22.114 -5.681 11.092 1.00 91.19 163 SER A N 1
ATOM 1281 C CA . SER A 1 163 ? -20.664 -5.915 11.217 1.00 91.19 163 SER A CA 1
ATOM 1282 C C . SER A 1 163 ? -20.252 -6.544 12.552 1.00 91.19 163 SER A C 1
ATOM 1284 O O . SER A 1 163 ? -19.249 -7.254 12.607 1.00 91.19 163 SER A O 1
ATOM 1286 N N . ALA A 1 164 ? -21.054 -6.384 13.611 1.00 91.44 164 ALA A N 1
ATOM 1287 C CA . ALA A 1 164 ? -20.804 -7.027 14.901 1.00 91.44 164 ALA A CA 1
ATOM 1288 C C . ALA A 1 164 ? -21.005 -8.554 14.843 1.00 91.44 164 ALA A C 1
ATOM 1290 O O . ALA A 1 164 ? -20.383 -9.308 15.593 1.00 91.44 164 ALA A O 1
ATOM 1291 N N . VAL A 1 165 ? -21.863 -9.035 13.935 1.00 92.38 165 VAL A N 1
ATOM 1292 C CA . VAL A 1 165 ? -22.222 -10.460 13.828 1.00 92.38 165 VAL A CA 1
ATO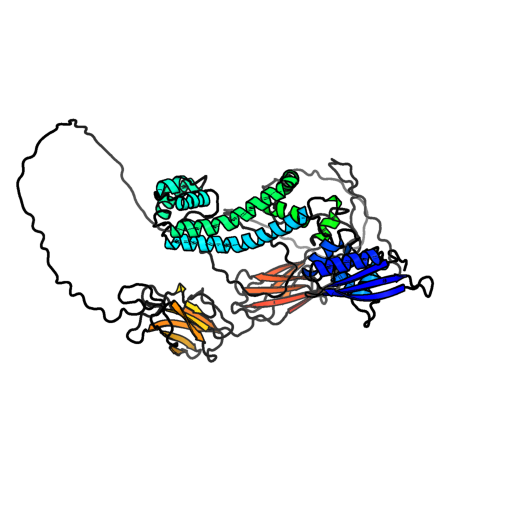M 1293 C C . VAL A 1 165 ? -21.544 -11.131 12.631 1.00 92.38 165 VAL A C 1
ATOM 1295 O O . VAL A 1 165 ? -21.077 -12.281 12.735 1.00 92.38 165 VAL A O 1
ATOM 1298 N N . ALA A 1 166 ? -21.469 -10.422 11.502 1.00 90.94 166 ALA A N 1
ATOM 1299 C CA . ALA A 1 166 ? -20.869 -10.880 10.259 1.00 90.94 166 ALA A CA 1
ATOM 1300 C C . ALA A 1 166 ? -19.454 -10.311 10.087 1.00 90.94 166 ALA A C 1
ATOM 1302 O O . ALA A 1 166 ? -19.266 -9.117 9.893 1.00 90.94 166 ALA A O 1
ATOM 1303 N N . SER A 1 167 ? -18.456 -11.198 10.046 1.00 85.88 167 SER A N 1
ATOM 1304 C CA . SER A 1 167 ? -17.048 -10.827 9.833 1.00 85.88 167 SER A CA 1
ATOM 1305 C C . SER A 1 167 ? -16.754 -10.221 8.452 1.00 85.88 167 SER A C 1
ATOM 1307 O O . SER A 1 167 ? -15.667 -9.698 8.237 1.00 85.88 167 SER A O 1
ATOM 1309 N N . ASP A 1 168 ? -17.677 -10.358 7.496 1.00 87.69 168 ASP A N 1
ATOM 1310 C CA . ASP A 1 168 ? -17.592 -9.771 6.156 1.00 87.69 168 ASP A CA 1
ATOM 1311 C C . ASP A 1 168 ? -18.992 -9.354 5.680 1.00 87.69 168 ASP A C 1
ATOM 1313 O O . ASP A 1 168 ? -19.778 -10.184 5.207 1.00 87.69 168 ASP A O 1
ATOM 1317 N N . ILE A 1 169 ? -19.303 -8.061 5.808 1.00 88.94 169 ILE A N 1
ATOM 1318 C CA . ILE A 1 169 ? -20.594 -7.482 5.404 1.00 88.94 169 ILE A CA 1
ATOM 1319 C C . ILE A 1 169 ? -20.750 -7.366 3.879 1.00 88.94 169 ILE A C 1
ATOM 1321 O O . ILE A 1 169 ? -21.870 -7.280 3.385 1.00 88.94 169 ILE A O 1
ATOM 1325 N N . MET A 1 170 ? -19.650 -7.420 3.119 1.00 84.75 170 MET A N 1
ATOM 1326 C CA . MET A 1 170 ? -19.659 -7.418 1.647 1.00 84.75 170 MET A CA 1
ATOM 1327 C C . MET A 1 170 ? -19.647 -8.835 1.053 1.00 84.75 170 MET A C 1
ATOM 1329 O O . MET A 1 170 ? -19.711 -9.007 -0.171 1.00 84.75 170 MET A O 1
ATOM 1333 N N . GLY A 1 171 ? -19.566 -9.860 1.904 1.00 86.50 171 GLY A N 1
ATOM 1334 C CA . GLY A 1 171 ? -19.665 -11.261 1.519 1.00 86.50 171 GLY A CA 1
ATOM 1335 C C . GLY A 1 171 ? -21.071 -11.638 1.043 1.00 86.50 171 GLY A C 1
ATOM 1336 O O . GLY A 1 171 ? -22.014 -10.859 1.139 1.00 86.50 171 GLY A O 1
ATOM 1337 N N . VAL A 1 172 ? -21.242 -12.871 0.556 1.00 87.44 172 VAL A N 1
ATOM 1338 C CA . VAL A 1 172 ? -22.496 -13.337 -0.080 1.00 87.44 172 VAL A CA 1
ATOM 1339 C C . VAL A 1 172 ? -23.738 -13.112 0.794 1.00 87.44 172 VAL A C 1
ATOM 1341 O O . VAL A 1 172 ? -24.772 -12.685 0.293 1.00 87.44 172 VAL A O 1
ATOM 1344 N N . SER A 1 173 ? -23.651 -13.395 2.098 1.00 92.25 173 SER A N 1
ATOM 1345 C CA . SER A 1 173 ? -24.781 -13.198 3.016 1.00 92.25 173 SER A CA 1
ATOM 1346 C C . SER A 1 173 ? -25.030 -11.731 3.345 1.00 92.25 173 SER A C 1
ATOM 1348 O O . SER A 1 173 ? -26.181 -11.314 3.318 1.00 92.25 173 SER A O 1
ATOM 1350 N N . GLY A 1 174 ? -23.974 -10.957 3.611 1.00 92.19 174 GLY A N 1
ATOM 1351 C CA . GLY A 1 174 ? -24.108 -9.533 3.909 1.00 92.19 174 GLY A CA 1
ATOM 1352 C C . GLY A 1 174 ? -24.655 -8.752 2.714 1.00 92.19 174 GLY A C 1
ATOM 1353 O O . GLY A 1 174 ? -25.631 -8.029 2.867 1.00 92.19 174 GLY A O 1
ATOM 1354 N N . ARG A 1 175 ? -24.154 -9.010 1.496 1.00 91.06 175 ARG A N 1
ATOM 1355 C CA . ARG A 1 175 ? -24.718 -8.452 0.255 1.00 91.06 175 ARG A CA 1
ATOM 1356 C C . ARG A 1 175 ? -26.195 -8.780 0.079 1.00 91.06 175 ARG A C 1
ATOM 1358 O O . ARG A 1 175 ? -26.966 -7.883 -0.216 1.00 91.06 175 ARG A O 1
ATOM 1365 N N . ALA A 1 176 ? -26.604 -10.034 0.280 1.00 93.69 176 ALA A N 1
ATOM 1366 C CA . ALA A 1 176 ? -28.013 -10.407 0.149 1.00 93.69 176 ALA A CA 1
ATOM 1367 C C . ALA A 1 176 ? -28.910 -9.635 1.135 1.00 93.69 176 ALA A C 1
ATOM 1369 O O . ALA A 1 176 ? -29.990 -9.191 0.759 1.00 93.69 176 ALA A O 1
ATOM 1370 N N . MET A 1 177 ? -28.446 -9.443 2.373 1.00 95.50 177 MET A N 1
ATOM 1371 C CA . MET A 1 177 ? -29.156 -8.657 3.389 1.00 95.50 177 MET A CA 1
ATOM 1372 C C . MET A 1 177 ? -29.205 -7.168 3.031 1.00 95.50 177 MET A C 1
ATOM 1374 O O . MET A 1 177 ? -30.261 -6.556 3.138 1.00 95.50 177 MET A O 1
ATOM 1378 N N . LEU A 1 178 ? -28.093 -6.594 2.565 1.00 94.12 178 LEU A N 1
ATOM 1379 C CA . LEU A 1 178 ? -28.021 -5.198 2.127 1.00 94.12 178 LEU A CA 1
ATOM 1380 C C . LEU A 1 178 ? -28.918 -4.935 0.916 1.00 94.12 178 LEU A C 1
ATOM 1382 O O . LEU A 1 178 ? -29.623 -3.936 0.888 1.00 94.12 178 LEU A O 1
ATOM 1386 N N . GLU A 1 179 ? -28.954 -5.846 -0.055 1.00 94.62 179 GLU A N 1
ATOM 1387 C CA . GLU A 1 179 ? -29.847 -5.754 -1.213 1.00 94.62 179 GLU A CA 1
ATOM 1388 C C . GLU A 1 179 ? -31.324 -5.829 -0.820 1.00 94.62 179 GLU A C 1
ATOM 1390 O O . GLU A 1 179 ? -32.149 -5.077 -1.343 1.00 94.62 179 GLU A O 1
ATOM 1395 N N . ALA A 1 180 ? -31.667 -6.696 0.135 1.00 94.81 180 ALA A N 1
ATOM 1396 C CA . ALA A 1 180 ? -33.019 -6.782 0.672 1.00 94.81 180 ALA A CA 1
ATOM 1397 C C . ALA A 1 180 ? -33.408 -5.505 1.440 1.00 94.81 180 ALA A C 1
ATOM 1399 O O . ALA A 1 180 ? -34.496 -4.976 1.214 1.00 94.81 180 ALA A O 1
ATOM 1400 N N . LEU A 1 181 ? -32.499 -4.955 2.254 1.00 94.56 181 LEU A N 1
ATOM 1401 C CA . LEU A 1 181 ? -32.674 -3.658 2.920 1.00 94.56 181 LEU A CA 1
ATOM 1402 C C . LEU A 1 181 ? -32.888 -2.525 1.907 1.00 94.56 181 LEU A C 1
ATOM 1404 O O . LEU A 1 181 ? -33.812 -1.727 2.060 1.00 94.56 181 LEU A O 1
ATOM 1408 N N . ILE A 1 182 ? -32.083 -2.470 0.839 1.00 95.06 182 ILE A N 1
ATOM 1409 C CA . ILE A 1 182 ? -32.248 -1.479 -0.236 1.00 95.06 182 ILE A CA 1
ATOM 1410 C C . ILE A 1 182 ? -33.595 -1.655 -0.947 1.00 95.06 182 ILE A C 1
ATOM 1412 O O . ILE A 1 182 ? -34.226 -0.671 -1.323 1.00 95.06 182 ILE A O 1
ATOM 1416 N N . SER A 1 183 ? -34.051 -2.897 -1.108 1.00 94.88 183 SER A N 1
ATOM 1417 C CA . SER A 1 183 ? -35.348 -3.222 -1.715 1.00 94.88 183 SER A CA 1
ATOM 1418 C C . SER A 1 183 ? -36.543 -2.930 -0.795 1.00 94.88 183 SER A C 1
ATOM 1420 O O . SER A 1 183 ? -37.686 -3.101 -1.215 1.00 94.88 183 SER A O 1
ATOM 1422 N N . GLY A 1 184 ? -36.298 -2.473 0.438 1.00 92.62 184 GLY A N 1
ATOM 1423 C CA . GLY A 1 184 ? -37.326 -2.070 1.395 1.00 92.62 184 GLY A CA 1
ATOM 1424 C C . GLY A 1 184 ? -37.788 -3.170 2.351 1.00 92.62 184 GLY A C 1
ATOM 1425 O O . GLY A 1 184 ? -38.796 -2.979 3.029 1.00 92.62 184 GLY A O 1
ATOM 1426 N N . GLU A 1 185 ? -37.088 -4.306 2.431 1.00 95.00 185 GLU A N 1
ATOM 1427 C CA . GLU A 1 185 ? -37.375 -5.320 3.449 1.00 95.00 185 GLU A CA 1
ATOM 1428 C C . GLU A 1 185 ? -37.011 -4.790 4.843 1.00 95.00 185 GLU A C 1
ATOM 1430 O O . GLU A 1 185 ? -35.898 -4.318 5.077 1.00 95.00 185 GLU A O 1
ATOM 1435 N N . ALA A 1 186 ? -37.960 -4.888 5.772 1.00 86.50 186 ALA A N 1
ATOM 1436 C CA . ALA A 1 186 ? -37.860 -4.323 7.115 1.00 86.50 186 ALA A CA 1
ATOM 1437 C C . ALA A 1 186 ? -38.002 -5.376 8.222 1.00 86.50 186 ALA A C 1
ATOM 1439 O O . ALA A 1 186 ? -37.783 -5.055 9.388 1.00 86.50 186 ALA A O 1
ATOM 1440 N N . ALA A 1 187 ? -38.373 -6.619 7.895 1.00 94.56 187 ALA A N 1
ATOM 1441 C CA . ALA A 1 187 ? -38.496 -7.698 8.864 1.00 94.56 187 ALA A CA 1
ATOM 1442 C C . ALA A 1 187 ? -37.107 -8.282 9.201 1.00 94.56 187 ALA A C 1
ATOM 1444 O O . ALA A 1 187 ? -36.510 -8.959 8.356 1.00 94.56 187 ALA A O 1
ATOM 1445 N N . PRO A 1 188 ? -36.596 -8.121 10.442 1.00 94.44 188 PRO A N 1
ATOM 1446 C CA . PRO A 1 188 ? -35.241 -8.562 10.787 1.00 94.44 188 PRO A CA 1
ATOM 1447 C C . PRO A 1 188 ? -35.042 -10.074 10.631 1.00 94.44 188 PRO A C 1
ATOM 1449 O O . PRO A 1 188 ? -33.982 -10.518 10.197 1.00 94.44 188 PRO A O 1
ATOM 1452 N N . GLN A 1 189 ? -36.085 -10.867 10.901 1.00 95.94 189 GLN A N 1
ATOM 1453 C CA . GLN A 1 189 ? -36.053 -12.318 10.706 1.00 95.94 189 GLN A CA 1
ATOM 1454 C C . GLN A 1 189 ? -35.918 -12.695 9.222 1.00 95.94 189 GLN A C 1
ATOM 1456 O O . GLN A 1 189 ? -35.120 -13.567 8.885 1.00 95.94 189 GLN A O 1
ATOM 1461 N N . ALA A 1 190 ? -36.647 -12.016 8.328 1.00 94.94 190 ALA A N 1
ATOM 1462 C CA . ALA A 1 190 ? -36.581 -12.281 6.890 1.00 94.94 190 ALA A CA 1
ATOM 1463 C C . ALA A 1 190 ? -35.187 -11.962 6.328 1.00 94.94 190 ALA A C 1
ATOM 1465 O O . ALA A 1 190 ? -34.652 -12.720 5.519 1.00 94.94 190 ALA A O 1
ATOM 1466 N N . LEU A 1 191 ? -34.566 -10.883 6.814 1.00 95.62 191 LEU A N 1
ATOM 1467 C CA . LEU A 1 191 ? -33.187 -10.528 6.486 1.00 95.62 191 LEU A CA 1
ATOM 1468 C C . LEU A 1 191 ? -32.193 -11.565 7.039 1.00 95.62 191 LEU A C 1
ATOM 1470 O O . LEU A 1 191 ? -31.331 -12.045 6.302 1.00 95.62 191 LEU A O 1
ATOM 1474 N N . ALA A 1 192 ? -32.326 -11.965 8.307 1.00 95.25 192 ALA A N 1
ATOM 1475 C CA . ALA A 1 192 ? -31.453 -12.956 8.937 1.00 95.25 192 ALA A CA 1
ATOM 1476 C C . ALA A 1 192 ? -31.510 -14.325 8.231 1.00 95.25 192 ALA A C 1
ATOM 1478 O O . ALA A 1 192 ? -30.481 -14.992 8.082 1.00 95.25 192 ALA A O 1
ATOM 1479 N N . ASP A 1 193 ? -32.675 -14.720 7.712 1.00 96.31 193 ASP A N 1
ATOM 1480 C CA . ASP A 1 193 ? -32.868 -15.984 6.993 1.00 96.31 193 ASP A CA 1
ATOM 1481 C C . ASP A 1 193 ? -32.087 -16.063 5.663 1.00 96.31 193 ASP A C 1
ATOM 1483 O O . ASP A 1 193 ? -31.795 -17.168 5.178 1.00 96.31 193 ASP A O 1
ATOM 1487 N N . LEU A 1 194 ? -31.657 -14.917 5.111 1.00 95.38 194 LEU A N 1
ATOM 1488 C CA . LEU A 1 194 ? -30.763 -14.836 3.945 1.00 95.38 194 LEU A CA 1
ATOM 1489 C C . LEU A 1 194 ? -29.334 -15.311 4.256 1.00 95.38 194 LEU A C 1
ATOM 1491 O O . LEU A 1 194 ? -28.547 -15.568 3.333 1.00 95.38 194 LEU A O 1
ATOM 1495 N N . ALA A 1 195 ? -28.990 -15.487 5.537 1.00 93.56 195 ALA A N 1
ATOM 1496 C CA . ALA A 1 195 ? -27.708 -16.027 5.961 1.00 93.56 195 ALA A CA 1
ATOM 1497 C C . ALA A 1 195 ? -27.424 -17.397 5.322 1.00 93.56 195 ALA A C 1
ATOM 1499 O O . ALA A 1 195 ? -28.279 -18.286 5.210 1.00 93.56 195 ALA A O 1
ATOM 1500 N N . LYS A 1 196 ? -26.167 -17.595 4.918 1.00 91.75 196 LYS A N 1
ATOM 1501 C CA . LYS A 1 196 ? -25.674 -18.826 4.293 1.00 91.75 196 LYS A CA 1
ATOM 1502 C C . LYS A 1 196 ? -24.584 -19.461 5.155 1.00 91.75 196 LYS A C 1
ATOM 1504 O O . LYS A 1 196 ? -23.839 -18.783 5.863 1.00 91.75 196 LYS A O 1
ATOM 1509 N N . ARG A 1 197 ? -24.446 -20.788 5.040 1.00 92.25 197 ARG A N 1
ATOM 1510 C CA . ARG A 1 197 ? -23.382 -21.587 5.679 1.00 92.25 197 ARG A CA 1
ATOM 1511 C C . ARG A 1 197 ? -23.284 -21.305 7.190 1.00 92.25 197 ARG A C 1
ATOM 1513 O O . ARG A 1 197 ? -24.300 -21.328 7.873 1.00 92.25 197 ARG A O 1
ATOM 1520 N N . LYS A 1 198 ? -22.076 -21.032 7.699 1.00 87.56 198 LYS A N 1
ATOM 1521 C CA . LYS A 1 198 ? -21.778 -20.821 9.124 1.00 87.56 198 LYS A CA 1
ATOM 1522 C C . LYS A 1 198 ? -22.569 -19.667 9.747 1.00 87.56 198 LYS A C 1
ATOM 1524 O O . LYS A 1 198 ? -22.832 -19.712 10.942 1.00 87.56 198 LYS A O 1
ATOM 1529 N N . LEU A 1 199 ? -22.967 -18.668 8.955 1.00 90.56 199 LEU A N 1
ATOM 1530 C CA . LEU A 1 199 ? -23.705 -17.511 9.460 1.00 90.56 199 LEU A CA 1
ATOM 1531 C C . LEU A 1 199 ? -25.159 -17.860 9.828 1.00 90.56 199 LEU A C 1
ATOM 1533 O O . LEU A 1 199 ? -25.754 -17.177 10.649 1.00 90.56 199 LEU A O 1
ATOM 1537 N N . ARG A 1 200 ? -25.704 -18.975 9.314 1.00 94.12 200 ARG A N 1
ATOM 1538 C CA . ARG A 1 200 ? -27.030 -19.480 9.720 1.00 94.12 200 ARG A CA 1
ATOM 1539 C C . ARG A 1 200 ? -27.099 -19.864 11.193 1.00 94.12 200 ARG A C 1
ATOM 1541 O O . ARG A 1 200 ? -28.162 -19.795 11.791 1.00 94.12 200 ARG A O 1
ATOM 1548 N N . ASN A 1 201 ? -25.968 -20.251 11.779 1.00 94.00 201 ASN A N 1
ATOM 1549 C CA . ASN A 1 201 ? -25.913 -20.578 13.201 1.00 94.00 201 ASN A CA 1
ATOM 1550 C C . ASN A 1 201 ? -26.097 -19.334 14.081 1.00 94.00 201 ASN A C 1
ATOM 1552 O O . ASN A 1 201 ? -26.366 -19.494 15.261 1.00 94.00 201 ASN A O 1
ATOM 1556 N N . LYS A 1 202 ? -25.954 -18.131 13.503 1.00 93.81 202 LYS A N 1
ATOM 1557 C CA . LYS A 1 202 ? -26.095 -16.844 14.183 1.00 93.81 202 LYS A CA 1
ATOM 1558 C C . LYS A 1 202 ? -27.407 -16.121 13.849 1.00 93.81 202 LYS A C 1
ATOM 1560 O O . LYS A 1 202 ? -27.462 -14.900 13.894 1.00 93.81 202 LYS A O 1
ATOM 1565 N N . ILE A 1 203 ? -28.438 -16.836 13.385 1.00 94.88 203 ILE A N 1
ATOM 1566 C CA . ILE A 1 203 ? -29.723 -16.215 13.009 1.00 94.88 203 ILE A CA 1
ATOM 1567 C C . ILE A 1 203 ? -30.358 -15.434 14.173 1.00 94.88 203 ILE A C 1
ATOM 1569 O O . ILE A 1 203 ? -30.822 -14.324 13.911 1.00 94.88 203 ILE A O 1
ATOM 1573 N N . PRO A 1 204 ? -30.371 -15.932 15.427 1.00 96.06 204 PRO A N 1
ATOM 1574 C CA . PRO A 1 204 ? -30.884 -15.152 16.553 1.00 96.06 204 PRO A CA 1
ATOM 1575 C C . PRO A 1 204 ? -30.145 -13.818 16.726 1.00 96.06 204 PRO A C 1
ATOM 1577 O O . PRO A 1 204 ? -30.777 -12.766 16.754 1.00 96.06 204 PRO A O 1
ATOM 1580 N N . GLU A 1 205 ? -28.812 -13.848 16.729 1.00 95.62 205 GLU A N 1
ATOM 1581 C CA . GLU A 1 205 ? -27.960 -12.664 16.876 1.00 95.62 205 GLU A CA 1
ATOM 1582 C C . GLU A 1 205 ? -28.064 -11.725 15.666 1.00 95.62 205 GLU A C 1
ATOM 1584 O O . GLU A 1 205 ? -28.025 -10.508 15.811 1.00 95.62 205 GLU A O 1
ATOM 1589 N N . LEU A 1 206 ? -28.233 -12.269 14.456 1.00 95.25 206 LEU A N 1
ATOM 1590 C CA . LEU A 1 206 ? -28.492 -11.483 13.249 1.00 95.25 206 LEU A CA 1
ATOM 1591 C C . LEU A 1 206 ? -29.850 -10.792 13.303 1.00 95.25 206 LEU A C 1
ATOM 1593 O O . LEU A 1 206 ? -29.956 -9.653 12.873 1.00 95.25 206 LEU A O 1
ATOM 1597 N N . THR A 1 207 ? -30.881 -11.469 13.804 1.00 96.62 207 THR A N 1
ATOM 1598 C CA . THR A 1 207 ? -32.231 -10.901 13.918 1.00 96.62 207 THR A CA 1
ATOM 1599 C C . THR A 1 207 ? -32.215 -9.704 14.865 1.00 96.62 207 THR A C 1
ATOM 1601 O O . THR A 1 207 ? -32.789 -8.662 14.556 1.00 96.62 207 THR A O 1
ATOM 1604 N N . GLU A 1 208 ? -31.489 -9.819 15.977 1.00 94.81 208 GLU A N 1
ATOM 1605 C CA . GLU A 1 208 ? -31.230 -8.698 16.879 1.00 94.81 208 GLU A CA 1
ATOM 1606 C C . GLU A 1 208 ? -30.430 -7.589 16.176 1.00 94.81 208 GLU A C 1
ATOM 1608 O O . GLU A 1 208 ? -30.882 -6.449 16.115 1.00 94.81 208 GLU A O 1
ATOM 1613 N N . ALA A 1 209 ? -29.299 -7.924 15.549 1.00 94.31 209 ALA A N 1
ATOM 1614 C CA . ALA A 1 209 ? -28.428 -6.955 14.883 1.00 94.31 209 ALA A CA 1
ATOM 1615 C C . ALA A 1 209 ? -29.069 -6.244 13.677 1.00 94.31 209 ALA A C 1
ATOM 1617 O O . ALA A 1 209 ? -28.673 -5.132 13.343 1.00 94.31 209 ALA A O 1
ATOM 1618 N N . LEU A 1 210 ? -30.037 -6.863 13.002 1.00 95.12 210 LEU A N 1
ATOM 1619 C CA . LEU A 1 210 ? -30.762 -6.292 11.861 1.00 95.12 210 LEU A CA 1
ATOM 1620 C C . LEU A 1 210 ? -32.001 -5.493 12.291 1.00 95.12 210 LEU A C 1
ATOM 1622 O O . LEU A 1 210 ? -32.689 -4.924 11.445 1.00 95.12 210 LEU A O 1
ATOM 1626 N N . THR A 1 211 ? -32.288 -5.426 13.593 1.00 93.81 211 THR A N 1
ATOM 1627 C CA . THR A 1 211 ? -33.360 -4.588 14.129 1.00 93.81 211 THR A CA 1
ATOM 1628 C C . THR A 1 211 ? -32.907 -3.128 14.143 1.00 93.81 211 THR A C 1
ATOM 1630 O O . THR A 1 211 ? -32.117 -2.717 14.984 1.00 93.81 211 THR A O 1
ATOM 1633 N N . GLY A 1 212 ? -33.428 -2.326 13.213 1.00 92.62 212 GLY A N 1
ATOM 1634 C CA . GLY A 1 212 ? -33.061 -0.917 13.080 1.00 92.62 212 GLY A CA 1
ATOM 1635 C C . GLY A 1 212 ? -34.040 -0.108 12.229 1.00 92.62 212 GLY A C 1
ATOM 1636 O O . GLY A 1 212 ? -35.121 -0.567 11.863 1.00 92.62 212 GLY A O 1
ATOM 1637 N N . ARG A 1 213 ? -33.666 1.136 11.926 1.00 92.44 213 ARG A N 1
ATOM 1638 C CA . ARG A 1 213 ? -34.447 2.120 11.163 1.00 92.44 213 ARG A CA 1
ATOM 1639 C C . ARG A 1 213 ? -33.779 2.423 9.823 1.00 92.44 213 ARG A C 1
ATOM 1641 O O . ARG A 1 213 ? -33.281 3.524 9.587 1.00 92.44 213 ARG A O 1
ATOM 1648 N N . PHE A 1 214 ? -33.812 1.451 8.917 1.00 94.31 214 PHE A N 1
ATOM 1649 C CA . PHE A 1 214 ? -33.373 1.641 7.536 1.00 94.31 214 PHE A CA 1
ATOM 1650 C C . PHE A 1 214 ? -34.461 2.370 6.729 1.00 94.31 214 PHE A C 1
ATOM 1652 O O . PHE A 1 214 ? -35.635 2.018 6.792 1.00 94.31 214 PHE A O 1
ATOM 1659 N N . ARG A 1 215 ? -34.092 3.439 6.018 1.00 92.19 215 ARG A N 1
ATOM 1660 C CA . ARG A 1 215 ? -35.021 4.350 5.324 1.00 92.19 215 ARG A CA 1
ATOM 1661 C C . ARG A 1 215 ? -34.539 4.565 3.895 1.00 92.19 215 ARG A C 1
ATOM 1663 O O . ARG A 1 215 ? -33.394 4.263 3.580 1.00 92.19 215 ARG A O 1
ATOM 1670 N N . GLU A 1 216 ? -35.384 5.155 3.060 1.00 92.88 216 GLU A N 1
ATOM 1671 C CA . GLU A 1 216 ? -35.112 5.378 1.634 1.00 92.88 216 GLU A CA 1
ATOM 1672 C C . GLU A 1 216 ? -33.768 6.078 1.360 1.00 92.88 216 GLU A C 1
ATOM 1674 O O . GLU A 1 216 ? -33.001 5.639 0.508 1.00 92.88 216 GLU A O 1
ATOM 1679 N N . HIS A 1 217 ? -33.415 7.113 2.127 1.00 93.31 217 HIS A N 1
ATOM 1680 C CA . HIS A 1 217 ? -32.128 7.790 1.933 1.00 93.31 217 HIS A CA 1
ATOM 1681 C C . HIS A 1 217 ? -30.913 6.901 2.285 1.00 93.31 217 HIS A C 1
ATOM 1683 O O . HIS A 1 217 ? -29.891 6.963 1.601 1.00 93.31 217 HIS A O 1
ATOM 1689 N N . HIS A 1 218 ? -31.031 6.014 3.284 1.00 94.38 218 HIS A N 1
ATOM 1690 C CA . HIS A 1 218 ? -30.006 5.013 3.600 1.00 94.38 218 HIS A CA 1
ATOM 1691 C C . HIS A 1 218 ? -29.887 3.985 2.468 1.00 94.38 218 HIS A C 1
ATOM 1693 O O . HIS A 1 218 ? -28.780 3.601 2.095 1.00 94.38 218 HIS A O 1
ATOM 1699 N N . ALA A 1 219 ? -31.015 3.578 1.875 1.00 93.50 219 ALA A N 1
ATOM 1700 C CA . ALA A 1 219 ? -31.051 2.692 0.713 1.00 93.50 219 ALA A CA 1
ATOM 1701 C C . ALA A 1 219 ? -30.306 3.306 -0.483 1.00 93.50 219 ALA A C 1
ATOM 1703 O O . ALA A 1 219 ? -29.470 2.641 -1.096 1.00 93.50 219 ALA A O 1
ATOM 1704 N N . PHE A 1 220 ? -30.539 4.593 -0.758 1.00 93.12 220 PHE A N 1
ATOM 1705 C CA . PHE A 1 220 ? -29.838 5.337 -1.804 1.00 93.12 220 PHE A CA 1
ATOM 1706 C C . PHE A 1 220 ? -28.316 5.366 -1.586 1.00 93.12 220 PHE A C 1
ATOM 1708 O O . PHE A 1 220 ? -27.555 5.011 -2.488 1.00 93.12 220 PHE A O 1
ATOM 1715 N N . LEU A 1 221 ? -27.857 5.742 -0.387 1.00 91.69 221 LEU A N 1
ATOM 1716 C CA . LEU A 1 221 ? -26.423 5.821 -0.079 1.00 91.69 221 LEU A CA 1
ATOM 1717 C C . LEU A 1 221 ? -25.746 4.442 -0.101 1.00 91.69 221 LEU A C 1
ATOM 1719 O O . LEU A 1 221 ? -24.625 4.304 -0.592 1.00 91.69 221 LEU A O 1
ATOM 1723 N N . THR A 1 222 ? -26.447 3.411 0.371 1.00 90.75 222 THR A N 1
ATOM 1724 C CA . THR A 1 222 ? -25.968 2.023 0.358 1.00 90.75 222 THR A CA 1
ATOM 1725 C C . THR A 1 222 ? -25.813 1.537 -1.086 1.00 90.75 222 THR A C 1
ATOM 1727 O O . THR A 1 222 ? -24.753 1.027 -1.443 1.00 90.75 222 THR A O 1
ATOM 1730 N N . ARG A 1 223 ? -26.808 1.776 -1.955 1.00 91.19 223 ARG A N 1
ATOM 1731 C CA . ARG A 1 223 ? -26.745 1.463 -3.394 1.00 91.19 223 ARG A CA 1
ATOM 1732 C C . ARG A 1 223 ? -25.558 2.150 -4.072 1.00 91.19 223 ARG A C 1
ATOM 1734 O O . ARG A 1 223 ? -24.776 1.484 -4.743 1.00 91.19 223 ARG A O 1
ATOM 1741 N N . LEU A 1 224 ? -25.369 3.449 -3.826 1.00 86.81 224 LEU A N 1
ATOM 1742 C CA . LEU A 1 224 ? -24.247 4.217 -4.376 1.00 86.81 224 LEU A CA 1
ATOM 1743 C C . LEU A 1 224 ? -22.884 3.599 -4.013 1.00 86.81 224 LEU A C 1
ATOM 1745 O O . LEU A 1 224 ? -21.967 3.570 -4.835 1.00 86.81 224 LEU A O 1
ATOM 1749 N N . HIS A 1 225 ? -22.742 3.106 -2.782 1.00 83.62 225 HIS A N 1
ATOM 1750 C CA . HIS A 1 225 ? -21.522 2.452 -2.314 1.00 83.62 225 HIS A CA 1
ATOM 1751 C C . HIS A 1 225 ? -21.303 1.057 -2.919 1.00 83.62 225 HIS A C 1
ATOM 1753 O O . HIS A 1 225 ? -20.152 0.695 -3.174 1.00 83.62 225 HIS A O 1
ATOM 1759 N N . LEU A 1 226 ? -22.370 0.296 -3.185 1.00 83.50 226 LEU A N 1
ATOM 1760 C CA . LEU A 1 226 ? -22.285 -1.034 -3.799 1.00 83.50 226 LEU A CA 1
ATOM 1761 C C . LEU A 1 226 ? -21.995 -0.965 -5.310 1.00 83.50 226 LEU A C 1
ATOM 1763 O O . LEU A 1 226 ? -21.072 -1.632 -5.786 1.00 83.50 226 LEU A O 1
ATOM 1767 N N . ASP A 1 227 ? -22.699 -0.100 -6.046 1.00 83.12 227 ASP A N 1
ATOM 1768 C CA . ASP A 1 227 ? -22.636 -0.031 -7.515 1.00 83.12 227 ASP A CA 1
ATOM 1769 C C . ASP A 1 227 ? -21.224 0.271 -8.036 1.00 83.12 227 ASP A C 1
ATOM 1771 O O . ASP A 1 227 ? -20.777 -0.301 -9.033 1.00 83.12 227 ASP A O 1
ATOM 1775 N N . HIS A 1 228 ? -20.480 1.136 -7.340 1.00 71.75 228 HIS A N 1
ATOM 1776 C CA . HIS A 1 228 ? -19.122 1.506 -7.739 1.00 71.75 228 HIS A CA 1
ATOM 1777 C C . HIS A 1 228 ? -18.166 0.298 -7.786 1.00 71.75 228 HIS A C 1
ATOM 1779 O O . HIS A 1 228 ? -17.280 0.225 -8.639 1.00 71.75 228 HIS A O 1
ATOM 1785 N N . TYR A 1 229 ? -18.341 -0.664 -6.877 1.00 69.69 229 TYR A N 1
ATOM 1786 C CA . TYR A 1 229 ? -17.487 -1.848 -6.800 1.00 69.69 229 TYR A CA 1
ATOM 1787 C C . TYR A 1 229 ? -17.903 -2.932 -7.802 1.00 69.69 229 TYR A C 1
ATOM 1789 O O . TYR A 1 229 ? -17.050 -3.587 -8.417 1.00 69.69 229 TYR A O 1
ATOM 1797 N N . ASP A 1 230 ? -19.209 -3.111 -7.979 1.00 75.38 230 ASP A N 1
ATOM 1798 C CA . ASP A 1 230 ? -19.754 -4.157 -8.841 1.00 75.38 230 ASP A CA 1
ATOM 1799 C C . ASP A 1 230 ? -19.489 -3.855 -10.323 1.00 75.38 230 ASP A C 1
ATOM 1801 O O . ASP A 1 230 ? -19.077 -4.751 -11.064 1.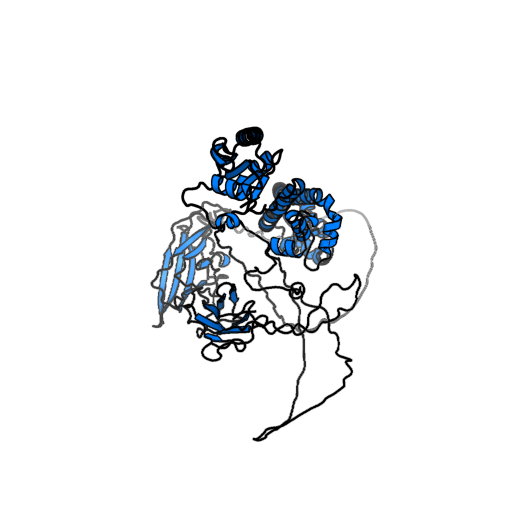00 75.38 230 ASP A O 1
ATOM 1805 N N . GLN A 1 231 ? -19.569 -2.583 -10.736 1.00 76.44 231 GLN A N 1
ATOM 1806 C CA . GLN A 1 231 ? -19.248 -2.160 -12.106 1.00 76.44 231 GLN A CA 1
ATOM 1807 C C . GLN A 1 231 ? -17.810 -2.514 -12.521 1.00 76.44 231 GLN A C 1
ATOM 1809 O O . GLN A 1 231 ? -17.578 -2.998 -13.631 1.00 76.44 231 GLN A O 1
ATOM 1814 N N . LEU A 1 232 ? -16.833 -2.315 -11.630 1.00 70.19 232 LEU A N 1
ATOM 1815 C CA . LEU A 1 232 ? -15.431 -2.643 -11.911 1.00 70.19 232 LEU A CA 1
ATOM 1816 C C . LEU A 1 232 ? -15.191 -4.153 -11.980 1.00 70.19 232 LEU A C 1
ATOM 1818 O O . LEU A 1 232 ? -14.399 -4.616 -12.802 1.00 70.19 232 LEU A O 1
ATOM 1822 N N . THR A 1 233 ? -15.857 -4.918 -11.115 1.00 72.31 233 THR A N 1
ATOM 1823 C CA . THR A 1 233 ? -15.695 -6.375 -11.062 1.00 72.31 233 THR A CA 1
ATOM 1824 C C . THR A 1 233 ? -16.268 -7.030 -12.317 1.00 72.31 233 THR A C 1
ATOM 1826 O O . THR A 1 233 ? -15.561 -7.811 -12.953 1.00 72.31 233 THR A O 1
ATOM 1829 N N . GLY A 1 234 ? -17.480 -6.642 -12.732 1.00 77.88 234 GLY A N 1
ATOM 1830 C CA . GLY A 1 234 ? -18.105 -7.166 -13.951 1.00 77.88 234 GLY A CA 1
ATOM 1831 C C . GLY A 1 234 ? -17.291 -6.859 -15.210 1.00 77.88 234 GLY A C 1
ATOM 1832 O O . GLY A 1 234 ? -17.057 -7.741 -16.033 1.00 77.88 234 GLY A O 1
ATOM 1833 N N . ARG A 1 235 ? -16.749 -5.639 -15.328 1.00 79.56 235 ARG A N 1
ATOM 1834 C CA . ARG A 1 235 ? -15.937 -5.255 -16.493 1.00 79.56 235 ARG A CA 1
ATOM 1835 C C . ARG A 1 235 ? -14.637 -6.053 -16.619 1.00 79.56 235 ARG A C 1
ATOM 1837 O O . ARG A 1 235 ? -14.173 -6.301 -17.730 1.00 79.56 235 ARG A O 1
ATOM 1844 N N . ILE A 1 236 ? -14.035 -6.445 -15.494 1.00 79.69 236 ILE A N 1
ATOM 1845 C CA . ILE A 1 236 ? -12.842 -7.301 -15.497 1.00 79.69 236 ILE A CA 1
ATOM 1846 C C . ILE A 1 236 ? -13.201 -8.720 -15.907 1.00 79.69 236 ILE A C 1
ATOM 1848 O O . ILE A 1 236 ? -12.468 -9.302 -16.695 1.00 79.69 236 ILE A O 1
ATOM 1852 N N . GLU A 1 237 ? -14.308 -9.264 -15.409 1.00 80.56 237 GLU A N 1
ATOM 1853 C CA . GLU A 1 237 ? -14.765 -10.604 -15.781 1.00 80.56 237 GLU A CA 1
ATOM 1854 C C . GLU A 1 237 ? -15.012 -10.712 -17.294 1.00 80.56 237 GLU A C 1
ATOM 1856 O O . GLU A 1 237 ? -14.480 -11.615 -17.938 1.00 80.56 237 GLU A O 1
ATOM 1861 N N . GLU A 1 238 ? -15.698 -9.727 -17.887 1.00 83.75 238 GLU A N 1
ATOM 1862 C CA . GLU A 1 238 ? -15.881 -9.629 -19.343 1.00 83.75 238 GLU A CA 1
ATOM 1863 C C . GLU A 1 238 ? -14.542 -9.636 -20.097 1.00 83.75 238 GLU A C 1
ATOM 1865 O O . GLU A 1 238 ? -14.353 -10.401 -21.044 1.00 83.75 238 GLU A O 1
ATOM 1870 N N . ALA A 1 239 ? -13.590 -8.805 -19.665 1.00 82.62 239 ALA A N 1
ATOM 1871 C CA . ALA A 1 239 ? -12.285 -8.685 -20.312 1.00 82.62 239 ALA A CA 1
ATOM 1872 C C . ALA A 1 239 ? -11.379 -9.915 -20.082 1.00 82.62 239 ALA A C 1
ATOM 1874 O O . ALA A 1 239 ? -10.467 -10.174 -20.870 1.00 82.62 239 ALA A O 1
ATOM 1875 N N . MET A 1 240 ? -11.631 -10.686 -19.020 1.00 83.44 240 MET A N 1
ATOM 1876 C CA . MET A 1 240 ? -10.907 -11.910 -18.665 1.00 83.44 240 MET A CA 1
ATOM 1877 C C . MET A 1 240 ? -11.451 -13.166 -19.351 1.00 83.44 240 MET A C 1
ATOM 1879 O O . MET A 1 240 ? -10.760 -14.188 -19.337 1.00 83.44 240 MET A O 1
ATOM 1883 N N . ALA A 1 241 ? -12.622 -13.104 -19.996 1.00 86.19 241 ALA A N 1
ATOM 1884 C CA . ALA A 1 241 ? -13.249 -14.244 -20.668 1.00 86.19 241 ALA A CA 1
ATOM 1885 C C . ALA A 1 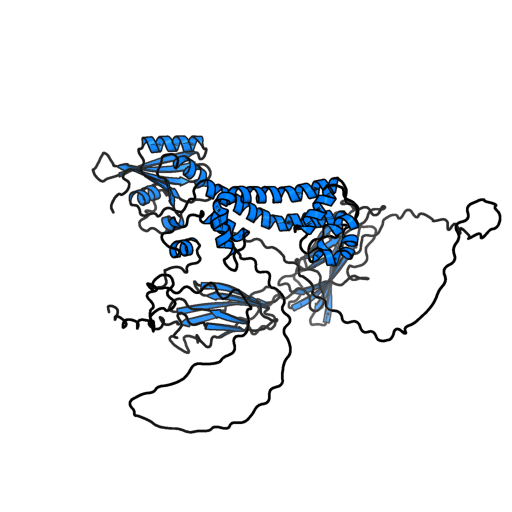241 ? -12.307 -15.040 -21.602 1.00 86.19 241 ALA A C 1
ATOM 1887 O O . ALA A 1 241 ? -12.296 -16.272 -21.514 1.00 86.19 241 ALA A O 1
ATOM 1888 N N . PRO A 1 242 ? -11.443 -14.406 -22.428 1.00 86.44 242 PRO A N 1
ATOM 1889 C CA . PRO A 1 242 ? -10.499 -15.133 -23.286 1.00 86.44 242 PRO A CA 1
ATOM 1890 C C . PRO A 1 242 ? -9.423 -15.918 -22.519 1.00 86.44 242 PRO A C 1
ATOM 1892 O O . PRO A 1 242 ? -8.778 -16.800 -23.0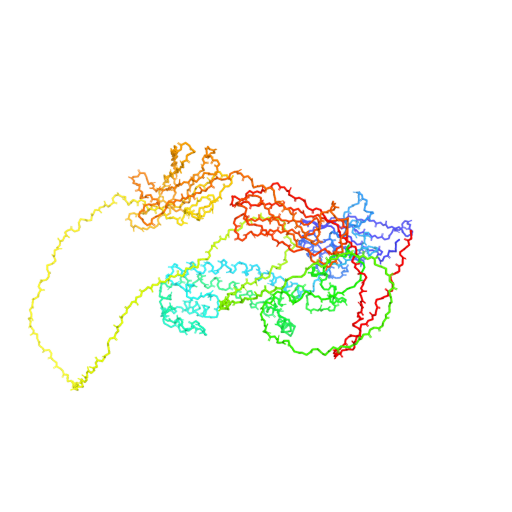80 1.00 86.44 242 PRO A O 1
ATOM 1895 N N . PHE A 1 243 ? -9.211 -15.597 -21.243 1.00 85.56 243 PHE A N 1
ATOM 1896 C CA . PHE A 1 243 ? -8.130 -16.121 -20.415 1.00 85.56 243 PHE A CA 1
ATOM 1897 C C . PHE A 1 243 ? -8.599 -17.124 -19.360 1.00 85.56 243 PHE A C 1
ATOM 1899 O O . PHE A 1 243 ? -7.779 -17.575 -18.564 1.00 85.56 243 PHE A O 1
ATOM 1906 N N . HIS A 1 244 ? -9.878 -17.517 -19.349 1.00 84.00 244 HIS A N 1
ATOM 1907 C CA . HIS A 1 244 ? -10.431 -18.421 -18.333 1.00 84.00 244 HIS A CA 1
ATOM 1908 C C . HIS A 1 244 ? -9.626 -19.715 -18.163 1.00 84.00 244 HIS A C 1
ATOM 1910 O O . HIS A 1 244 ? -9.266 -20.047 -17.040 1.00 84.00 244 HIS A O 1
ATOM 1916 N N . GLY A 1 245 ? -9.224 -20.374 -19.256 1.00 84.12 245 GLY A N 1
ATOM 1917 C CA . GLY A 1 245 ? -8.395 -21.582 -19.161 1.00 84.12 245 GLY A CA 1
ATOM 1918 C C . GLY A 1 245 ? -7.025 -21.337 -18.510 1.00 84.12 245 GLY A C 1
ATOM 1919 O O . GLY A 1 245 ? -6.547 -22.162 -17.738 1.00 84.12 245 GLY A O 1
ATOM 1920 N N . ALA A 1 246 ? -6.402 -20.182 -18.766 1.00 84.81 246 ALA A N 1
ATOM 1921 C CA . ALA A 1 246 ? -5.144 -19.804 -18.120 1.00 84.81 246 ALA A CA 1
ATOM 1922 C C . ALA A 1 246 ? -5.347 -19.410 -16.648 1.00 84.81 246 ALA A C 1
ATOM 1924 O O . ALA A 1 246 ? -4.501 -19.720 -15.811 1.00 84.81 246 ALA A O 1
ATOM 1925 N N . LEU A 1 247 ? -6.468 -18.760 -16.319 1.00 85.44 247 LEU A N 1
ATOM 1926 C CA . LEU A 1 247 ? -6.831 -18.437 -14.941 1.00 85.44 247 LEU A CA 1
ATOM 1927 C C . LEU A 1 247 ? -7.061 -19.698 -14.115 1.00 85.44 247 LEU A C 1
ATOM 1929 O O . LEU A 1 247 ? -6.565 -19.765 -12.998 1.00 85.44 247 LEU A O 1
ATOM 1933 N N . ASP A 1 248 ? -7.752 -20.694 -14.668 1.00 85.19 248 ASP A N 1
ATOM 1934 C CA . ASP A 1 248 ? -8.019 -21.958 -13.983 1.00 85.19 248 ASP A CA 1
ATOM 1935 C C . ASP A 1 248 ? -6.712 -22.698 -13.675 1.00 85.19 248 ASP A C 1
ATOM 1937 O O . ASP A 1 248 ? -6.532 -23.198 -12.569 1.00 85.19 248 ASP A O 1
ATOM 1941 N N . LEU A 1 249 ? -5.753 -22.688 -14.610 1.00 85.06 249 LEU A N 1
ATOM 1942 C CA . LEU A 1 249 ? -4.415 -23.240 -14.387 1.00 85.06 249 LEU A CA 1
ATOM 1943 C C . LEU A 1 249 ? -3.633 -22.463 -13.320 1.00 85.06 249 LEU A C 1
ATOM 1945 O O . LEU A 1 249 ? -3.010 -23.077 -12.456 1.00 85.06 249 LEU A O 1
ATOM 1949 N N . LEU A 1 250 ? -3.661 -21.129 -13.348 1.00 84.31 250 LEU A N 1
ATOM 1950 C CA . LEU A 1 250 ? -2.978 -20.302 -12.348 1.00 84.31 250 LEU A CA 1
ATOM 1951 C C . LEU A 1 250 ? -3.573 -20.470 -10.944 1.00 84.31 250 LEU A C 1
ATOM 1953 O O . LEU A 1 250 ? -2.818 -20.472 -9.975 1.00 84.31 250 LEU A O 1
ATOM 1957 N N . ASP A 1 251 ? -4.889 -20.653 -10.832 1.00 81.56 251 ASP A N 1
ATOM 1958 C CA . ASP A 1 251 ? -5.594 -20.866 -9.559 1.00 81.56 251 ASP A CA 1
ATOM 1959 C C . ASP A 1 251 ? -5.260 -22.236 -8.929 1.00 81.56 251 ASP A C 1
ATOM 1961 O O . ASP A 1 251 ? -5.469 -22.445 -7.736 1.00 81.56 251 ASP A O 1
ATOM 1965 N N . THR A 1 252 ? -4.667 -23.170 -9.693 1.00 82.62 252 THR A N 1
ATOM 1966 C CA . THR A 1 252 ? -4.130 -24.428 -9.131 1.00 82.62 252 THR A CA 1
ATOM 1967 C C . THR A 1 252 ? -2.833 -24.242 -8.344 1.00 82.62 252 THR A C 1
ATOM 1969 O O . THR A 1 252 ? -2.455 -25.126 -7.572 1.00 82.62 252 THR A O 1
ATOM 1972 N N . ILE A 1 253 ? -2.132 -23.115 -8.521 1.00 82.31 253 ILE A N 1
ATOM 1973 C CA . ILE A 1 253 ? -0.845 -22.862 -7.871 1.00 82.31 253 ILE A CA 1
ATOM 1974 C C . ILE A 1 253 ? -1.096 -22.448 -6.413 1.00 82.31 253 ILE A C 1
ATOM 1976 O O . ILE A 1 253 ? -1.704 -21.401 -6.173 1.00 82.31 253 ILE A O 1
ATOM 1980 N N . PRO A 1 254 ? -0.581 -23.194 -5.413 1.00 75.31 254 PRO A N 1
ATOM 1981 C CA . PRO A 1 254 ? -0.760 -22.835 -4.011 1.00 75.31 254 PRO A CA 1
ATOM 1982 C C . PRO A 1 254 ? -0.263 -21.413 -3.719 1.00 75.31 254 PRO A C 1
ATOM 1984 O O . PRO A 1 254 ? 0.908 -21.091 -3.923 1.00 75.31 254 PRO A O 1
ATOM 1987 N N . GLY A 1 255 ? -1.166 -20.560 -3.233 1.00 72.75 255 GLY A N 1
ATOM 1988 C CA . GLY A 1 255 ? -0.878 -19.156 -2.930 1.00 72.75 255 GLY A CA 1
ATOM 1989 C C . GLY A 1 255 ? -1.234 -18.148 -4.017 1.00 72.75 255 GLY A C 1
ATOM 1990 O O . GLY A 1 255 ? -1.138 -16.946 -3.766 1.00 72.75 255 GLY A O 1
ATOM 1991 N N . ILE A 1 256 ? -1.685 -18.607 -5.183 1.00 80.50 256 ILE A N 1
ATOM 1992 C CA . ILE A 1 256 ? -2.295 -17.766 -6.210 1.00 80.50 256 ILE A CA 1
ATOM 1993 C C . ILE A 1 256 ? -3.801 -17.979 -6.126 1.00 80.50 256 ILE A C 1
ATOM 1995 O O . ILE A 1 256 ? -4.280 -19.095 -6.252 1.00 80.50 256 ILE A O 1
ATOM 1999 N N . ASN A 1 257 ? -4.538 -16.901 -5.867 1.00 80.75 257 ASN A N 1
ATOM 2000 C CA . ASN A 1 257 ? -5.994 -16.903 -5.974 1.00 80.75 257 ASN A CA 1
ATOM 2001 C C . ASN A 1 257 ? -6.419 -16.236 -7.288 1.00 80.75 257 ASN A C 1
ATOM 2003 O O . ASN A 1 257 ? -5.623 -15.527 -7.911 1.00 80.75 257 ASN A O 1
ATOM 2007 N N . ARG A 1 258 ? -7.692 -16.387 -7.667 1.00 83.12 258 ARG A N 1
ATOM 2008 C CA . ARG A 1 258 ? -8.275 -15.793 -8.882 1.00 83.12 258 ARG A CA 1
ATOM 2009 C C . ARG A 1 258 ? -7.873 -14.336 -9.134 1.00 83.12 258 ARG A C 1
ATOM 2011 O O . ARG A 1 258 ? -7.440 -13.998 -10.231 1.00 83.12 258 ARG A O 1
ATOM 2018 N N . ALA A 1 259 ? -7.932 -13.486 -8.110 1.00 81.62 259 ALA A N 1
ATOM 2019 C CA . ALA A 1 259 ? -7.580 -12.073 -8.241 1.00 81.62 259 ALA A CA 1
ATOM 2020 C C . ALA A 1 259 ? -6.088 -11.852 -8.558 1.00 81.62 259 ALA A C 1
ATOM 2022 O O . ALA A 1 259 ? -5.746 -10.949 -9.321 1.00 81.62 259 ALA A O 1
ATOM 2023 N N . VAL A 1 260 ? -5.195 -12.666 -7.986 1.00 85.12 260 VAL A N 1
ATOM 2024 C CA . VAL A 1 260 ? -3.754 -12.637 -8.287 1.00 85.12 260 VAL A CA 1
ATOM 2025 C C . VAL A 1 260 ? -3.479 -13.219 -9.675 1.00 85.12 260 VAL A C 1
ATOM 2027 O O . VAL A 1 260 ? -2.678 -12.646 -10.411 1.00 85.12 260 VAL A O 1
ATOM 2030 N N . ALA A 1 261 ? -4.164 -14.296 -10.068 1.00 86.19 261 ALA A N 1
ATOM 2031 C CA . ALA A 1 261 ? -4.060 -14.877 -11.407 1.00 86.19 261 ALA A CA 1
ATOM 2032 C C . ALA A 1 261 ? -4.424 -13.854 -12.497 1.00 86.19 261 ALA A C 1
ATOM 2034 O O . ALA A 1 261 ? -3.680 -13.656 -13.454 1.00 86.19 261 ALA A O 1
ATOM 2035 N N . GLU A 1 262 ? -5.514 -13.119 -12.295 1.00 87.12 262 GLU A N 1
ATOM 2036 C CA . GLU A 1 262 ? -5.954 -12.014 -13.150 1.00 87.12 262 GLU A CA 1
ATOM 2037 C C . GLU A 1 262 ? -4.904 -10.904 -13.279 1.00 87.12 262 GLU A C 1
ATOM 2039 O O . GLU A 1 262 ? -4.643 -10.417 -14.379 1.00 87.12 262 GLU A O 1
ATOM 2044 N N . VAL A 1 263 ? -4.242 -10.530 -12.179 1.00 88.75 263 VAL A N 1
ATOM 2045 C CA . VAL A 1 263 ? -3.145 -9.548 -12.210 1.00 88.75 263 VAL A CA 1
ATOM 2046 C C . VAL A 1 263 ? -1.941 -10.085 -12.983 1.00 88.75 263 VAL A C 1
ATOM 2048 O O . VAL A 1 263 ? -1.343 -9.347 -13.765 1.00 88.75 263 VAL A O 1
ATOM 2051 N N . ILE A 1 264 ? -1.588 -11.361 -12.803 1.00 88.75 264 ILE A N 1
ATOM 2052 C CA . ILE A 1 264 ? -0.490 -11.994 -13.544 1.00 88.75 264 ILE A CA 1
ATOM 2053 C C . ILE A 1 264 ? -0.777 -11.938 -15.043 1.00 88.75 264 ILE A C 1
ATOM 2055 O O . ILE A 1 264 ? 0.082 -11.498 -15.808 1.00 88.75 264 ILE A O 1
ATOM 2059 N N . ILE A 1 265 ? -1.980 -12.321 -15.471 1.00 88.31 265 ILE A N 1
ATOM 2060 C CA . ILE A 1 265 ? -2.366 -12.289 -16.886 1.00 88.31 265 ILE A CA 1
ATOM 2061 C C . ILE A 1 265 ? -2.366 -10.860 -17.422 1.00 88.31 265 ILE A C 1
ATOM 2063 O O . ILE A 1 265 ? -1.776 -10.616 -18.472 1.00 88.31 265 ILE A O 1
ATOM 2067 N N . ALA A 1 266 ? -2.939 -9.904 -16.691 1.00 87.81 266 ALA A N 1
ATOM 2068 C CA . ALA A 1 266 ? -2.949 -8.508 -17.111 1.00 87.81 266 ALA A CA 1
ATOM 2069 C C . ALA A 1 266 ? -1.525 -7.956 -17.284 1.00 87.81 266 ALA A C 1
ATOM 2071 O O . ALA A 1 266 ? -1.196 -7.357 -18.305 1.00 87.81 266 ALA A O 1
ATOM 2072 N N . GLU A 1 267 ? -0.633 -8.180 -16.320 1.00 87.75 267 GLU A N 1
ATOM 2073 C CA . GLU A 1 267 ? 0.708 -7.593 -16.356 1.00 87.75 267 GLU A CA 1
ATOM 2074 C C . GLU A 1 267 ? 1.632 -8.278 -17.376 1.00 87.75 267 GLU A C 1
ATOM 2076 O O . GLU A 1 267 ? 2.431 -7.593 -18.024 1.00 87.75 267 GLU A O 1
ATOM 2081 N N . THR A 1 268 ? 1.504 -9.598 -17.553 1.00 86.00 268 THR A N 1
ATOM 2082 C CA . THR A 1 268 ? 2.330 -10.391 -18.484 1.00 86.00 268 THR A CA 1
ATOM 2083 C C . THR A 1 268 ? 1.769 -10.459 -19.904 1.00 86.00 268 THR A C 1
ATOM 2085 O O . THR A 1 268 ? 2.521 -10.703 -20.845 1.00 86.00 268 THR A O 1
ATOM 2088 N N . GLY A 1 269 ? 0.469 -10.217 -20.071 1.00 82.69 269 GLY A N 1
ATOM 2089 C CA . GLY A 1 269 ? -0.262 -10.335 -21.329 1.00 82.69 269 GLY A CA 1
ATOM 2090 C C . GLY A 1 269 ? -0.764 -11.733 -21.680 1.00 82.69 269 GLY A C 1
ATOM 2091 O O . GLY A 1 269 ? -1.260 -11.911 -22.788 1.00 82.69 269 GLY A O 1
ATOM 2092 N N . GLY A 1 270 ? -0.629 -12.716 -20.783 1.00 80.56 270 GLY A N 1
ATOM 2093 C CA . GLY A 1 270 ? -1.138 -14.085 -20.961 1.00 80.56 270 GLY A CA 1
ATOM 2094 C C . GLY A 1 270 ? -0.370 -14.950 -21.974 1.00 80.56 270 GLY A C 1
ATOM 2095 O O . GLY A 1 270 ? -0.299 -16.162 -21.799 1.00 80.56 270 GLY A O 1
ATOM 2096 N N . ASP A 1 271 ? 0.265 -14.350 -22.983 1.00 84.25 271 ASP A N 1
ATOM 2097 C CA . ASP A 1 271 ? 1.138 -15.043 -23.935 1.00 84.25 271 ASP A CA 1
ATOM 2098 C C . ASP A 1 271 ? 2.573 -15.161 -23.401 1.00 84.25 271 ASP A C 1
ATOM 2100 O O . ASP A 1 271 ? 3.341 -14.193 -23.359 1.00 84.25 271 ASP A O 1
ATOM 2104 N N . MET A 1 272 ? 2.952 -16.377 -23.004 1.00 84.12 272 MET A N 1
ATOM 2105 C CA . MET A 1 272 ? 4.284 -16.657 -22.467 1.00 84.12 272 MET A CA 1
ATOM 2106 C C . MET A 1 272 ? 5.377 -16.714 -23.542 1.00 84.12 272 MET A C 1
ATOM 2108 O O . MET A 1 272 ? 6.549 -16.594 -23.186 1.00 84.12 272 MET A O 1
ATOM 2112 N N . ASN A 1 273 ? 5.039 -16.799 -24.839 1.00 83.94 273 ASN A N 1
ATOM 2113 C CA . ASN A 1 273 ? 6.034 -16.812 -25.924 1.00 83.94 273 ASN A CA 1
ATOM 2114 C C . ASN A 1 273 ? 6.803 -15.491 -26.040 1.00 83.94 273 ASN A C 1
ATOM 2116 O O . ASN A 1 273 ? 7.898 -15.450 -26.604 1.00 83.94 273 ASN A O 1
ATOM 2120 N N . ARG A 1 274 ? 6.275 -14.402 -25.463 1.00 78.69 274 ARG A N 1
ATOM 2121 C CA . ARG A 1 274 ? 7.008 -13.135 -25.348 1.00 78.69 274 ARG A CA 1
ATOM 2122 C C . ARG A 1 274 ? 8.266 -13.240 -24.486 1.00 78.69 274 ARG A C 1
ATOM 2124 O O . ARG A 1 274 ? 9.150 -12.390 -24.606 1.00 78.69 274 ARG A O 1
ATOM 2131 N N . PHE A 1 275 ? 8.365 -14.252 -23.629 1.00 83.00 275 PHE A N 1
ATOM 2132 C CA . PHE A 1 275 ? 9.557 -14.529 -22.845 1.00 83.00 275 PHE A CA 1
ATOM 2133 C C . PHE A 1 275 ? 10.275 -15.734 -23.438 1.00 83.00 275 PHE A C 1
ATOM 2135 O O . PHE A 1 275 ? 9.746 -16.838 -23.449 1.00 83.00 275 PHE A O 1
ATOM 2142 N N . ALA A 1 276 ? 11.527 -15.542 -23.861 1.00 83.75 276 ALA A N 1
ATOM 2143 C CA . ALA A 1 276 ? 12.323 -16.621 -24.446 1.00 83.75 276 ALA A CA 1
ATOM 2144 C C . ALA A 1 276 ? 12.436 -17.848 -23.522 1.00 83.75 276 ALA A C 1
ATOM 2146 O O . ALA A 1 276 ? 12.550 -18.974 -23.991 1.00 83.75 276 ALA A O 1
ATOM 2147 N N . THR A 1 277 ? 12.423 -17.630 -22.201 1.00 83.94 277 THR A N 1
ATOM 2148 C CA . THR A 1 277 ? 12.342 -18.697 -21.195 1.00 83.94 277 THR A CA 1
ATOM 2149 C C . THR A 1 277 ? 11.632 -18.200 -19.936 1.00 83.94 277 THR A C 1
ATOM 2151 O O . THR A 1 277 ? 11.591 -16.995 -19.671 1.00 83.94 277 THR A O 1
ATOM 2154 N N . ALA A 1 278 ? 11.196 -19.122 -19.072 1.00 81.19 278 ALA A N 1
ATOM 2155 C CA . ALA A 1 278 ? 10.656 -18.789 -17.749 1.00 81.19 278 ALA A CA 1
ATOM 2156 C C . ALA A 1 278 ? 11.615 -17.933 -16.890 1.00 81.19 278 ALA A C 1
ATOM 2158 O O . ALA A 1 278 ? 11.175 -17.109 -16.091 1.00 81.19 278 ALA A O 1
ATOM 2159 N N . LYS A 1 279 ? 12.939 -18.058 -17.085 1.00 81.69 279 LYS A N 1
ATOM 2160 C CA . LYS A 1 279 ? 13.940 -17.216 -16.400 1.00 81.69 279 LYS A CA 1
ATOM 2161 C C . LYS A 1 279 ? 13.854 -15.751 -16.827 1.00 81.69 279 LYS A C 1
ATOM 2163 O O . LYS A 1 279 ? 14.084 -14.867 -16.009 1.00 81.69 279 LYS A O 1
ATOM 2168 N N . HIS A 1 280 ? 13.512 -15.487 -18.088 1.00 80.31 280 HIS A N 1
ATOM 2169 C CA . HIS A 1 280 ? 13.318 -14.122 -18.573 1.00 80.31 280 HIS A CA 1
ATOM 2170 C C . HIS A 1 280 ? 12.063 -13.496 -17.971 1.00 80.31 280 HIS A C 1
ATOM 2172 O O . HIS A 1 280 ? 12.118 -12.335 -17.578 1.00 80.31 280 HIS A O 1
ATOM 2178 N N . LEU A 1 281 ? 10.980 -14.268 -17.820 1.00 82.56 281 LEU A N 1
ATOM 2179 C CA . LEU A 1 281 ? 9.794 -13.817 -17.090 1.00 82.56 281 LEU A CA 1
ATOM 2180 C C . LEU A 1 281 ? 10.138 -13.503 -15.630 1.00 82.56 281 LEU A C 1
ATOM 2182 O O . LEU A 1 281 ? 9.823 -12.422 -15.154 1.00 82.56 281 LEU A O 1
ATOM 2186 N N . ALA A 1 282 ? 10.842 -14.401 -14.940 1.00 80.94 282 ALA A N 1
ATOM 2187 C CA . ALA A 1 282 ? 11.245 -14.202 -13.549 1.00 80.94 282 ALA A CA 1
ATOM 2188 C C . ALA A 1 282 ? 12.171 -12.979 -13.365 1.00 80.94 282 ALA A C 1
ATOM 2190 O O . ALA A 1 282 ? 12.021 -12.206 -12.418 1.00 80.94 282 ALA A O 1
ATOM 2191 N N . SER A 1 283 ? 13.098 -12.754 -14.300 1.00 79.00 283 SER A N 1
ATOM 2192 C CA . SER A 1 283 ? 13.977 -11.581 -14.296 1.00 79.00 283 SER A CA 1
ATOM 2193 C C . SER A 1 283 ? 13.209 -10.291 -14.579 1.00 79.00 283 SER A C 1
ATOM 2195 O O . SER A 1 283 ? 13.402 -9.297 -13.879 1.00 79.00 283 SER A O 1
ATOM 2197 N N . TRP A 1 284 ? 12.294 -10.317 -15.549 1.00 80.88 284 TRP A N 1
ATOM 2198 C CA . TRP A 1 284 ? 11.416 -9.193 -15.865 1.00 80.88 284 TRP A CA 1
ATOM 2199 C C . TRP A 1 284 ? 10.477 -8.856 -14.700 1.00 80.88 284 TRP A C 1
ATOM 2201 O O . TRP A 1 284 ? 10.334 -7.689 -14.341 1.00 80.88 284 TRP A O 1
ATOM 2211 N N . ALA A 1 285 ? 9.926 -9.881 -14.048 1.00 76.00 285 ALA A N 1
ATOM 2212 C CA . ALA A 1 285 ? 9.115 -9.791 -12.840 1.00 76.00 285 ALA A CA 1
ATOM 2213 C C . ALA A 1 285 ? 9.947 -9.512 -11.575 1.00 76.00 285 ALA A C 1
ATOM 2215 O O . ALA A 1 285 ? 9.411 -9.557 -10.472 1.00 76.00 285 ALA A O 1
ATOM 2216 N N . GLY A 1 286 ? 11.252 -9.232 -11.696 1.00 71.69 286 GLY A N 1
ATOM 2217 C CA . GLY A 1 286 ? 12.106 -8.818 -10.579 1.00 71.69 286 GLY A CA 1
ATOM 2218 C C . GLY A 1 286 ? 12.226 -9.839 -9.444 1.00 71.69 286 GLY A C 1
ATOM 2219 O O . GLY A 1 286 ? 12.641 -9.473 -8.349 1.00 71.69 286 GLY A O 1
ATOM 2220 N N . VAL A 1 287 ? 11.863 -11.100 -9.695 1.00 73.00 287 VAL A N 1
ATOM 2221 C CA . VAL A 1 287 ? 11.970 -12.210 -8.738 1.00 73.00 287 VAL A CA 1
ATOM 2222 C C . VAL A 1 287 ? 13.270 -13.002 -8.924 1.00 73.00 287 VAL A C 1
ATOM 2224 O O . VAL A 1 287 ? 13.557 -13.909 -8.147 1.00 73.00 287 VAL A O 1
ATOM 2227 N N . CYS A 1 288 ? 14.092 -12.648 -9.924 1.00 59.94 288 CYS A N 1
ATOM 2228 C CA . CYS A 1 288 ? 15.475 -13.115 -10.024 1.00 59.94 288 CYS A CA 1
ATOM 2229 C C . CYS A 1 288 ? 16.448 -12.183 -9.277 1.00 59.94 288 CYS A C 1
ATOM 2231 O O . CYS A 1 288 ? 16.387 -10.966 -9.472 1.00 59.94 288 CYS A O 1
ATOM 2233 N N . PRO A 1 289 ? 17.408 -12.729 -8.508 1.00 48.72 289 PRO A N 1
ATOM 2234 C CA . PRO A 1 289 ? 18.526 -11.952 -7.974 1.00 48.72 289 PRO A CA 1
ATOM 2235 C C . PRO A 1 289 ? 19.393 -11.373 -9.114 1.00 48.72 289 PRO A C 1
ATOM 2237 O O . PRO A 1 289 ? 19.529 -11.987 -10.173 1.00 48.72 289 PRO A O 1
ATOM 2240 N N . ALA A 1 290 ? 19.943 -10.168 -8.925 1.00 38.50 290 ALA A N 1
ATOM 2241 C CA . ALA A 1 290 ? 20.708 -9.445 -9.949 1.00 38.50 290 ALA A CA 1
ATOM 2242 C C . ALA A 1 290 ? 22.079 -10.093 -10.245 1.00 38.50 290 ALA A C 1
ATOM 2244 O O . ALA A 1 290 ? 22.706 -10.663 -9.360 1.00 38.50 290 ALA A O 1
ATOM 2245 N N . ALA A 1 291 ? 22.543 -9.983 -11.495 1.00 34.09 291 ALA A N 1
ATOM 2246 C CA . ALA A 1 291 ? 23.658 -10.754 -12.059 1.00 34.09 291 ALA A CA 1
ATOM 2247 C C . ALA A 1 291 ? 25.083 -10.215 -11.791 1.00 34.09 291 ALA A C 1
ATOM 2249 O O . ALA A 1 291 ? 26.039 -10.807 -12.286 1.00 34.09 291 ALA A O 1
ATOM 2250 N N . ASP A 1 292 ? 25.271 -9.174 -10.974 1.00 29.95 292 ASP A N 1
ATOM 2251 C CA . ASP A 1 292 ? 26.617 -8.679 -10.603 1.00 29.95 292 ASP A CA 1
ATOM 2252 C C . ASP A 1 292 ? 27.321 -9.575 -9.552 1.00 29.95 292 ASP A C 1
ATOM 2254 O O . ASP A 1 292 ? 28.268 -9.176 -8.877 1.00 29.95 292 ASP A O 1
ATOM 2258 N N . SER A 1 293 ? 26.880 -10.829 -9.432 1.00 25.78 293 SER A N 1
ATOM 2259 C CA . SER A 1 293 ? 27.439 -11.870 -8.574 1.00 25.78 293 SER A CA 1
ATOM 2260 C C . SER A 1 293 ? 27.612 -13.192 -9.347 1.00 25.78 293 SER A C 1
ATOM 2262 O O . SER A 1 293 ? 26.803 -14.101 -9.193 1.00 25.78 293 SER A O 1
ATOM 2264 N N . LEU A 1 294 ? 28.697 -13.267 -10.140 1.00 26.36 294 LEU A N 1
ATOM 2265 C CA . LEU A 1 294 ? 29.439 -14.458 -10.635 1.00 26.36 294 LEU A CA 1
ATOM 2266 C C . LEU A 1 294 ? 28.697 -15.544 -11.478 1.00 26.36 294 LEU A C 1
ATOM 2268 O O . LEU A 1 294 ? 27.468 -15.581 -11.526 1.00 26.36 294 LEU A O 1
ATOM 2272 N N . PRO A 1 295 ? 29.427 -16.400 -12.244 1.00 29.27 295 PRO A N 1
ATOM 2273 C CA . PRO A 1 295 ? 28.837 -17.193 -13.324 1.00 29.27 295 PRO A CA 1
ATOM 2274 C C . PRO A 1 295 ? 28.060 -18.418 -12.818 1.00 29.27 295 PRO A C 1
ATOM 2276 O O . PRO A 1 295 ? 28.538 -19.143 -11.956 1.00 29.27 295 PRO A O 1
ATOM 2279 N N . MET A 1 296 ? 26.885 -18.629 -13.436 1.00 23.61 296 MET A N 1
ATOM 2280 C CA . MET A 1 296 ? 26.187 -19.898 -13.748 1.00 23.61 296 MET A CA 1
ATOM 2281 C C . MET A 1 296 ? 26.363 -21.075 -12.758 1.00 23.61 296 MET A C 1
ATOM 2283 O O . MET A 1 296 ? 27.447 -21.619 -12.636 1.00 23.61 296 MET A O 1
ATOM 2287 N N . ARG A 1 297 ? 25.329 -21.667 -12.141 1.00 33.53 297 ARG A N 1
ATOM 2288 C CA . ARG A 1 297 ? 23.991 -22.042 -12.639 1.00 33.53 297 ARG A CA 1
ATOM 2289 C C . ARG A 1 297 ? 23.106 -22.485 -11.455 1.00 33.53 297 ARG A C 1
ATOM 2291 O O . ARG A 1 297 ? 23.590 -23.100 -10.520 1.00 33.53 297 ARG A O 1
ATOM 2298 N N . CYS A 1 298 ? 21.809 -22.189 -11.592 1.00 25.58 298 CYS A N 1
ATOM 2299 C CA . CYS A 1 298 ? 20.605 -22.855 -11.064 1.00 25.58 298 CYS A CA 1
ATOM 2300 C C . CYS A 1 298 ? 20.688 -23.764 -9.822 1.00 25.58 298 CYS A C 1
ATOM 2302 O O . CYS A 1 298 ? 21.235 -24.855 -9.899 1.00 25.58 298 CYS A O 1
ATOM 2304 N N . CYS A 1 299 ? 19.842 -23.459 -8.829 1.00 24.64 299 CYS A N 1
ATOM 2305 C CA . CYS A 1 299 ? 18.674 -24.306 -8.558 1.00 24.64 299 CYS A CA 1
ATOM 2306 C C . CYS A 1 299 ? 17.470 -23.491 -8.057 1.00 24.64 299 CYS A C 1
ATOM 2308 O O . CYS A 1 299 ? 17.582 -22.576 -7.246 1.00 24.64 299 CYS A O 1
ATOM 2310 N N . TYR A 1 300 ? 16.326 -23.857 -8.626 1.00 31.02 300 TYR A N 1
ATOM 2311 C CA . TYR A 1 300 ? 14.956 -23.539 -8.246 1.00 31.02 300 TYR A CA 1
ATOM 2312 C C . TYR A 1 300 ? 14.709 -23.983 -6.793 1.00 31.02 300 TYR A C 1
ATOM 2314 O O . TYR A 1 300 ? 14.728 -25.177 -6.522 1.00 31.02 300 TYR A O 1
ATOM 2322 N N . ALA A 1 301 ? 14.480 -23.050 -5.867 1.00 26.69 301 ALA A N 1
ATOM 2323 C CA . ALA A 1 301 ? 13.922 -23.349 -4.543 1.00 26.69 301 ALA A CA 1
ATOM 2324 C C . ALA A 1 301 ? 13.416 -22.066 -3.859 1.00 26.69 301 ALA A C 1
ATOM 2326 O O . ALA A 1 301 ? 13.905 -21.668 -2.810 1.00 26.69 301 ALA A O 1
ATOM 2327 N N . TYR A 1 302 ? 12.431 -21.396 -4.453 1.00 26.61 302 TYR A N 1
ATOM 2328 C CA . TYR A 1 302 ? 11.606 -20.416 -3.735 1.00 26.61 302 TYR A CA 1
ATOM 2329 C C . TYR A 1 302 ? 10.137 -20.663 -4.081 1.00 26.61 302 TYR A C 1
ATOM 2331 O O . TYR A 1 302 ? 9.493 -19.888 -4.774 1.00 26.61 302 TYR A O 1
ATOM 2339 N N . ALA A 1 303 ? 9.628 -21.808 -3.627 1.00 29.27 303 ALA A N 1
ATOM 2340 C CA . ALA A 1 303 ? 8.192 -22.085 -3.600 1.00 29.27 303 ALA A CA 1
ATOM 2341 C C . ALA A 1 303 ? 7.742 -22.897 -2.368 1.00 29.27 303 ALA A C 1
ATOM 2343 O O . ALA A 1 303 ? 6.588 -23.296 -2.309 1.00 29.27 303 ALA A O 1
ATOM 2344 N N . CYS A 1 304 ? 8.598 -23.138 -1.361 1.00 25.17 304 CYS A N 1
ATOM 2345 C CA . CYS A 1 304 ? 8.258 -24.101 -0.301 1.00 25.17 304 CYS A CA 1
ATOM 2346 C C . CYS A 1 304 ? 8.517 -23.660 1.152 1.00 25.17 304 CYS A C 1
ATOM 2348 O O . CYS A 1 304 ? 8.639 -24.511 2.024 1.00 25.17 304 CYS A O 1
ATOM 2350 N N . SER A 1 305 ? 8.573 -22.360 1.462 1.00 26.66 305 SER A N 1
ATOM 2351 C CA . SER A 1 305 ? 8.766 -21.908 2.859 1.00 26.66 305 SER A CA 1
ATOM 2352 C C . SER A 1 305 ? 7.798 -20.829 3.356 1.00 26.66 305 SER A C 1
ATOM 2354 O O . SER A 1 305 ? 8.018 -20.269 4.425 1.00 26.66 305 SER A O 1
ATOM 2356 N N . ALA A 1 306 ? 6.688 -20.587 2.649 1.00 29.73 306 ALA A N 1
ATOM 2357 C CA . ALA A 1 306 ? 5.610 -19.703 3.118 1.00 29.73 306 ALA A CA 1
ATOM 2358 C C . ALA A 1 306 ? 4.341 -20.445 3.588 1.00 29.73 306 ALA A C 1
ATOM 2360 O O . ALA A 1 306 ? 3.350 -19.801 3.919 1.00 29.73 306 ALA A O 1
ATOM 2361 N N . TRP A 1 307 ? 4.350 -21.782 3.642 1.00 29.17 307 TRP A N 1
ATOM 2362 C CA . TRP A 1 307 ? 3.138 -22.570 3.884 1.00 29.17 307 TRP A CA 1
ATOM 2363 C C . TRP A 1 307 ? 3.388 -23.603 4.979 1.00 29.17 307 TRP A C 1
ATOM 2365 O O . TRP A 1 307 ? 4.000 -24.645 4.757 1.00 29.17 307 TRP A O 1
ATOM 2375 N N . GLY A 1 308 ? 2.965 -23.270 6.196 1.00 24.64 308 GLY A N 1
ATOM 2376 C CA . GLY A 1 308 ? 2.970 -24.195 7.317 1.00 24.64 308 GLY A CA 1
ATOM 2377 C C . GLY A 1 308 ? 1.808 -25.188 7.252 1.00 24.64 308 GLY A C 1
ATOM 2378 O O . GLY A 1 308 ? 0.679 -24.812 6.950 1.00 24.64 308 GLY A O 1
ATOM 2379 N N . THR A 1 309 ? 2.123 -26.418 7.671 1.00 30.83 309 THR A N 1
ATOM 2380 C CA . THR A 1 309 ? 1.281 -27.561 8.091 1.00 30.83 309 THR A CA 1
ATOM 2381 C C . THR A 1 309 ? 0.797 -28.576 7.041 1.00 30.83 309 THR A C 1
ATOM 2383 O O . THR A 1 309 ? -0.209 -28.381 6.373 1.00 30.83 309 THR A O 1
ATOM 2386 N N . ALA A 1 310 ? 1.469 -29.740 7.016 1.00 26.22 310 ALA A N 1
ATOM 2387 C CA . ALA A 1 310 ? 0.915 -31.068 6.697 1.00 26.22 310 ALA A CA 1
ATOM 2388 C C . ALA A 1 310 ? 1.807 -32.184 7.332 1.00 26.22 310 ALA A C 1
ATOM 2390 O O . ALA A 1 310 ? 2.933 -31.882 7.729 1.00 26.22 310 ALA A O 1
ATOM 2391 N N . PRO A 1 311 ? 1.307 -33.423 7.544 1.00 31.56 311 PRO A N 1
ATOM 2392 C CA . PRO A 1 311 ? 1.521 -34.199 8.775 1.00 31.56 311 PRO A CA 1
ATOM 2393 C C . PRO A 1 311 ? 2.758 -35.119 8.807 1.00 31.56 311 PRO A C 1
ATOM 2395 O O . PRO A 1 311 ? 3.396 -35.404 7.801 1.00 31.56 311 PRO A O 1
ATOM 2398 N N . ARG A 1 312 ? 3.055 -35.603 10.025 1.00 29.28 312 ARG A N 1
ATOM 2399 C CA . ARG A 1 312 ? 4.096 -36.581 10.397 1.00 29.28 312 ARG A CA 1
ATOM 2400 C C . ARG A 1 312 ? 4.206 -37.765 9.419 1.00 29.28 312 ARG A C 1
ATOM 2402 O O . ARG A 1 312 ? 3.281 -38.568 9.343 1.00 29.28 312 ARG A O 1
ATOM 2409 N N . CYS A 1 313 ? 5.395 -37.969 8.852 1.00 24.52 313 CYS A N 1
ATOM 2410 C CA . CYS A 1 313 ? 5.859 -39.281 8.388 1.00 24.52 313 CYS A CA 1
ATOM 2411 C C . CYS A 1 313 ? 6.873 -39.853 9.394 1.00 24.52 313 CYS A C 1
ATOM 2413 O O . CYS A 1 313 ? 7.790 -39.159 9.832 1.00 24.52 313 CYS A O 1
ATOM 2415 N N . GLN A 1 314 ? 6.664 -41.106 9.804 1.00 25.27 314 GLN A N 1
ATOM 2416 C CA . GLN A 1 314 ? 7.512 -41.861 10.736 1.00 25.27 314 GLN A CA 1
ATOM 2417 C C . GLN A 1 314 ? 8.837 -42.300 10.076 1.00 25.27 314 GLN A C 1
ATOM 2419 O O . GLN A 1 314 ? 8.853 -42.536 8.868 1.00 25.27 314 GLN A O 1
ATOM 2424 N N . PRO A 1 315 ? 9.937 -42.475 10.838 1.00 27.11 315 PRO A N 1
ATOM 2425 C CA . PRO A 1 315 ? 11.204 -42.943 10.296 1.00 27.11 315 PRO A CA 1
ATOM 2426 C C . PRO A 1 315 ? 11.267 -44.473 10.344 1.00 27.11 315 PRO A C 1
ATOM 2428 O O . PRO A 1 315 ? 11.405 -45.064 11.414 1.00 27.11 315 PRO A O 1
ATOM 2431 N N . ALA A 1 316 ? 11.217 -45.126 9.188 1.00 27.80 316 ALA A N 1
ATOM 2432 C CA . ALA A 1 316 ? 11.646 -46.511 9.069 1.00 27.80 316 ALA A CA 1
ATOM 2433 C C . ALA A 1 316 ? 12.246 -46.760 7.680 1.00 27.80 316 ALA A C 1
ATOM 2435 O O . ALA A 1 316 ? 11.614 -46.468 6.674 1.00 27.80 316 ALA A O 1
ATOM 2436 N N . GLN A 1 317 ? 13.429 -47.386 7.686 1.00 26.80 317 GLN A N 1
ATOM 2437 C CA . GLN A 1 317 ? 14.080 -48.111 6.583 1.00 26.80 317 GLN A CA 1
ATOM 2438 C C . GLN A 1 317 ? 15.028 -47.317 5.662 1.00 26.80 317 GLN A C 1
ATOM 2440 O O . GLN A 1 317 ? 14.694 -46.959 4.541 1.00 26.80 317 GLN A O 1
ATOM 2445 N N . CYS A 1 318 ? 16.288 -47.203 6.098 1.00 23.44 318 CYS A N 1
ATOM 2446 C CA . CYS A 1 318 ? 17.444 -47.340 5.203 1.00 23.44 318 CYS A CA 1
ATOM 2447 C C . CYS A 1 318 ? 18.304 -48.526 5.695 1.00 23.44 318 CYS A C 1
ATOM 2449 O O . CYS A 1 318 ? 18.640 -48.547 6.884 1.00 23.44 318 CYS A O 1
ATOM 2451 N N . PRO A 1 319 ? 18.682 -49.500 4.841 1.00 28.89 319 PRO A N 1
ATOM 2452 C CA . PRO A 1 319 ? 19.682 -50.516 5.177 1.00 28.89 319 PRO A CA 1
ATOM 2453 C C . PRO A 1 319 ? 21.115 -49.941 5.092 1.00 28.89 319 PRO A C 1
ATOM 2455 O O . PRO A 1 319 ? 21.351 -49.031 4.296 1.00 28.89 319 PRO A O 1
ATOM 2458 N N . PRO A 1 320 ? 22.090 -50.449 5.878 1.00 33.41 320 PRO A N 1
ATOM 2459 C CA . PRO A 1 320 ? 23.476 -49.971 5.870 1.00 33.41 320 PRO A CA 1
ATOM 2460 C C . PRO A 1 320 ? 24.385 -50.807 4.945 1.00 33.41 320 PRO A C 1
ATOM 2462 O O . PRO A 1 320 ? 23.920 -51.781 4.372 1.00 33.41 320 PRO A O 1
ATOM 2465 N N . CYS A 1 321 ? 25.684 -50.454 4.944 1.00 22.97 321 CYS A N 1
ATOM 2466 C CA . CYS A 1 321 ? 26.908 -51.165 4.495 1.00 22.97 321 CYS A CA 1
ATOM 2467 C C . CYS A 1 321 ? 27.377 -50.921 3.032 1.00 22.97 321 CYS A C 1
ATOM 2469 O O . CYS A 1 321 ? 26.563 -50.836 2.131 1.00 22.97 321 CYS A O 1
ATOM 2471 N N . HIS A 1 322 ? 28.664 -50.683 2.706 1.00 27.33 322 HIS A N 1
ATOM 2472 C CA . HIS A 1 322 ? 29.927 -51.233 3.232 1.00 27.33 322 HIS A CA 1
ATOM 2473 C C . HIS A 1 322 ? 31.169 -50.295 3.115 1.00 27.33 322 HIS A C 1
ATOM 2475 O O . HIS A 1 322 ? 31.101 -49.167 2.649 1.00 27.33 322 HIS A O 1
ATOM 2481 N N . ARG A 1 323 ? 32.305 -50.802 3.625 1.00 24.42 323 ARG A N 1
ATOM 2482 C CA . ARG A 1 323 ? 33.573 -50.177 4.065 1.00 24.42 323 ARG A CA 1
ATOM 2483 C C . ARG A 1 323 ? 34.752 -50.260 3.053 1.00 24.42 323 ARG A C 1
ATOM 2485 O O . ARG A 1 323 ? 34.921 -51.321 2.468 1.00 24.42 323 ARG A O 1
ATOM 2492 N N . ARG A 1 324 ? 35.700 -49.298 3.208 1.00 24.86 324 ARG A N 1
ATOM 2493 C CA . ARG A 1 324 ? 37.211 -49.394 3.249 1.00 24.86 324 ARG A CA 1
ATOM 2494 C C . ARG A 1 324 ? 38.010 -49.546 1.924 1.00 24.86 324 ARG A C 1
ATOM 2496 O O . ARG A 1 324 ? 37.364 -49.878 0.941 1.00 24.86 324 ARG A O 1
ATOM 2503 N N . PRO A 1 325 ? 39.380 -49.406 1.883 1.00 38.78 325 PRO A N 1
ATOM 2504 C CA . PRO A 1 325 ? 40.407 -49.175 2.954 1.00 38.78 325 PRO A CA 1
ATOM 2505 C C . PRO A 1 325 ? 41.602 -48.189 2.673 1.00 38.78 325 PRO A C 1
ATOM 2507 O O . PRO A 1 325 ? 41.885 -47.855 1.532 1.00 38.78 325 PRO A O 1
ATOM 2510 N N . GLY A 1 326 ? 42.393 -47.892 3.734 1.00 26.70 326 GLY A N 1
ATOM 2511 C CA . GLY A 1 326 ? 43.861 -47.592 3.730 1.00 26.70 326 GLY A CA 1
ATOM 2512 C C . GLY A 1 326 ? 44.257 -46.101 3.814 1.00 26.70 326 GLY A C 1
ATOM 2513 O O . GLY A 1 326 ? 43.635 -45.299 3.141 1.00 26.70 326 GLY A O 1
ATOM 2514 N N . SER A 1 327 ? 45.240 -45.596 4.581 1.00 27.88 327 SER A N 1
ATOM 2515 C CA . SER A 1 327 ? 46.311 -46.140 5.447 1.00 27.88 327 SER A CA 1
ATOM 2516 C C . SER A 1 327 ? 46.948 -44.982 6.277 1.00 27.88 327 SER A C 1
ATOM 2518 O O . SER A 1 327 ? 46.895 -43.831 5.862 1.00 27.88 327 SER A O 1
ATOM 2520 N N . LEU A 1 328 ? 47.502 -45.311 7.456 1.00 26.70 328 LEU A N 1
ATOM 2521 C CA . LEU A 1 328 ? 48.142 -44.489 8.530 1.00 26.70 328 LEU A CA 1
ATOM 2522 C C . LEU A 1 328 ? 49.580 -43.977 8.170 1.00 26.70 328 LEU A C 1
ATOM 2524 O O . LEU A 1 328 ? 49.972 -44.271 7.042 1.00 26.70 328 LEU A O 1
ATOM 2528 N N . PRO A 1 329 ? 50.441 -43.376 9.063 1.00 42.66 329 PRO A N 1
ATOM 2529 C CA . PRO A 1 329 ? 50.323 -42.975 10.500 1.00 42.66 329 PRO A CA 1
ATOM 2530 C C . PRO A 1 329 ? 50.958 -41.606 10.934 1.00 42.66 329 PRO A C 1
ATOM 2532 O O . PRO A 1 329 ? 51.757 -41.016 10.217 1.00 42.66 329 PRO A O 1
ATOM 2535 N N . GLY A 1 330 ? 50.711 -41.186 12.194 1.00 26.73 330 GLY A N 1
ATOM 2536 C CA . GLY A 1 330 ? 51.591 -40.283 12.982 1.00 26.73 330 GLY A CA 1
ATOM 2537 C C . GLY A 1 330 ? 50.914 -39.602 14.198 1.00 26.73 330 GLY A C 1
ATOM 2538 O O . GLY A 1 330 ? 50.149 -38.669 14.003 1.00 26.73 330 GLY A O 1
ATOM 2539 N N . GLY A 1 331 ? 51.148 -40.081 15.438 1.00 27.16 331 GLY A N 1
ATOM 2540 C CA . GLY A 1 331 ? 50.550 -39.588 16.715 1.00 27.16 331 GLY A CA 1
ATOM 2541 C C . GLY A 1 331 ? 51.347 -38.468 17.430 1.00 27.16 331 GLY A C 1
ATOM 2542 O O . GLY A 1 331 ? 52.079 -37.770 16.737 1.00 27.16 331 GLY A O 1
ATOM 2543 N N . PRO A 1 332 ? 51.336 -38.321 18.787 1.00 39.22 332 PRO A N 1
ATOM 2544 C CA . PRO A 1 332 ? 50.451 -38.898 19.821 1.00 39.22 332 PRO A CA 1
ATOM 2545 C C . PRO A 1 332 ? 49.961 -37.913 20.939 1.00 39.22 332 PRO A C 1
ATOM 2547 O O . PRO A 1 332 ? 50.533 -36.853 21.157 1.00 39.22 332 PRO A O 1
ATOM 2550 N N . GLY A 1 333 ? 48.987 -38.371 21.753 1.00 25.42 333 GLY A N 1
ATOM 2551 C CA . GLY A 1 333 ? 48.725 -37.952 23.156 1.00 25.42 333 GLY A CA 1
ATOM 2552 C C . GLY A 1 333 ? 47.836 -36.706 23.338 1.00 25.42 333 GLY A C 1
ATOM 2553 O O . GLY A 1 333 ? 48.048 -35.709 22.678 1.00 25.42 333 GLY A O 1
ATOM 2554 N N . ARG A 1 334 ? 46.832 -36.637 24.228 1.00 26.95 334 ARG A N 1
ATOM 2555 C CA . ARG A 1 334 ? 46.712 -37.218 25.575 1.00 26.95 334 ARG A CA 1
ATOM 2556 C C . ARG A 1 334 ? 45.240 -37.175 26.073 1.00 26.95 334 ARG A C 1
ATOM 2558 O O . ARG A 1 334 ? 44.550 -36.185 25.887 1.00 26.95 334 ARG A O 1
ATOM 2565 N N . THR A 1 335 ? 44.849 -38.257 26.758 1.00 25.86 335 THR A N 1
ATOM 2566 C CA . THR A 1 335 ? 43.941 -38.382 27.934 1.00 25.86 335 THR A CA 1
ATOM 2567 C C . THR A 1 335 ? 42.441 -38.008 27.901 1.00 25.86 335 THR A C 1
ATOM 2569 O O . THR A 1 335 ? 42.060 -36.849 27.980 1.00 25.86 335 THR A O 1
ATOM 2572 N N . ARG A 1 336 ? 41.624 -39.086 27.940 1.00 24.48 336 ARG A N 1
ATOM 2573 C CA . ARG A 1 336 ? 40.436 -39.400 28.790 1.00 24.48 336 ARG A CA 1
ATOM 2574 C C . ARG A 1 336 ? 40.042 -38.337 29.837 1.00 24.48 336 ARG A C 1
ATOM 2576 O O . ARG A 1 336 ? 40.911 -37.891 30.570 1.00 24.48 336 ARG A O 1
ATOM 2583 N N . THR A 1 337 ? 38.754 -38.038 30.031 1.00 25.81 337 THR A N 1
ATOM 2584 C CA . THR A 1 337 ? 37.826 -38.891 30.816 1.00 25.81 337 THR A CA 1
ATOM 2585 C C . THR A 1 337 ? 36.353 -38.746 30.413 1.00 25.81 337 THR A C 1
ATOM 2587 O O . THR A 1 337 ? 35.892 -37.694 29.988 1.00 25.81 337 THR A O 1
ATOM 2590 N N . ALA A 1 338 ? 35.614 -39.843 30.586 1.00 24.55 338 ALA A N 1
ATOM 2591 C CA . ALA A 1 338 ? 34.171 -39.952 30.427 1.00 24.55 338 ALA A CA 1
ATOM 2592 C C . ALA A 1 338 ? 33.518 -40.113 31.804 1.00 24.55 338 ALA A C 1
ATOM 2594 O O . ALA A 1 338 ? 34.039 -40.887 32.605 1.00 24.55 338 ALA A O 1
ATOM 2595 N N . THR A 1 339 ? 32.334 -39.529 32.002 1.00 24.17 339 THR A N 1
ATOM 2596 C CA . THR A 1 339 ? 31.327 -40.087 32.917 1.00 24.17 339 THR A CA 1
ATOM 2597 C C . THR A 1 339 ? 29.926 -39.840 32.353 1.00 24.17 339 THR A C 1
ATOM 2599 O O . THR A 1 339 ? 29.602 -38.739 31.916 1.00 24.17 339 THR A O 1
ATOM 2602 N N . ARG A 1 340 ? 29.133 -40.916 32.301 1.00 21.92 340 ARG A N 1
ATOM 2603 C CA . ARG A 1 340 ? 27.723 -41.003 31.878 1.00 21.92 340 ARG A CA 1
ATOM 2604 C C . ARG A 1 340 ? 26.776 -40.789 33.076 1.00 21.92 340 ARG A C 1
ATOM 2606 O O . ARG A 1 340 ? 27.238 -40.877 34.208 1.00 21.92 340 ARG A O 1
ATOM 2613 N N . ILE A 1 341 ? 25.466 -40.788 32.755 1.00 21.70 341 ILE A N 1
ATOM 2614 C CA . ILE A 1 341 ? 24.268 -41.173 33.558 1.00 21.70 341 ILE A CA 1
ATOM 2615 C C . ILE A 1 341 ? 23.504 -39.937 34.075 1.00 21.70 341 ILE A C 1
ATOM 2617 O O . ILE A 1 341 ? 24.131 -39.056 34.636 1.00 21.70 341 ILE A O 1
ATOM 2621 N N . SER A 1 342 ? 22.176 -39.767 33.988 1.00 21.33 342 SER A N 1
ATOM 2622 C CA . SER A 1 342 ? 21.047 -40.409 33.284 1.00 21.33 342 SER A CA 1
ATOM 2623 C C . SER A 1 342 ? 19.802 -39.494 33.417 1.00 21.33 342 SER A C 1
ATOM 2625 O O . SER A 1 342 ? 19.750 -38.639 34.293 1.00 21.33 342 SER A O 1
ATOM 2627 N N . VAL A 1 343 ? 18.822 -39.717 32.534 1.00 24.53 343 VAL A N 1
ATOM 2628 C CA . VAL A 1 343 ? 17.483 -39.093 32.333 1.00 24.53 343 VAL A CA 1
ATOM 2629 C C . VAL A 1 343 ? 16.570 -39.161 33.593 1.00 24.53 343 VAL A C 1
ATOM 2631 O O . VAL A 1 343 ? 16.822 -40.027 34.432 1.00 24.53 343 VAL A O 1
ATOM 2634 N N . PRO A 1 344 ? 15.504 -38.328 33.747 1.00 25.08 344 PRO A N 1
ATOM 2635 C CA . PRO A 1 344 ? 14.188 -38.587 33.119 1.00 25.08 344 PRO A CA 1
ATOM 2636 C C . PRO A 1 344 ? 13.436 -37.341 32.572 1.00 25.08 344 PRO A C 1
ATOM 2638 O O . PRO A 1 344 ? 13.545 -36.234 33.092 1.00 25.08 344 PRO A O 1
ATOM 2641 N N . LEU A 1 345 ? 12.622 -37.562 31.530 1.00 24.83 345 LEU A N 1
ATOM 2642 C CA . LEU A 1 345 ? 11.560 -36.660 31.044 1.00 24.83 345 LEU A CA 1
ATOM 2643 C C . LEU A 1 345 ? 10.364 -36.608 32.015 1.00 24.83 345 LEU A C 1
ATOM 2645 O O . LEU A 1 345 ? 10.084 -37.603 32.686 1.00 24.83 345 LEU A O 1
ATOM 2649 N N . PRO A 1 346 ? 9.538 -35.552 31.909 1.00 23.19 346 PRO A N 1
ATOM 2650 C CA . PRO A 1 346 ? 8.090 -35.737 31.850 1.00 23.19 346 PRO A CA 1
ATOM 2651 C C . PRO A 1 346 ? 7.430 -35.004 30.661 1.00 23.19 346 PRO A C 1
ATOM 2653 O O . PRO A 1 346 ? 8.046 -34.244 29.919 1.00 23.19 346 PRO A O 1
ATOM 2656 N N . SER A 1 347 ? 6.154 -35.316 30.460 1.00 22.19 347 SER A N 1
ATOM 2657 C CA . SER A 1 347 ? 5.368 -35.281 29.221 1.00 22.19 347 SER A CA 1
ATOM 2658 C C . SER A 1 347 ? 4.260 -34.196 29.160 1.00 22.19 347 SER A C 1
ATOM 2660 O O . SER A 1 347 ? 3.512 -34.082 30.118 1.00 22.19 347 SER A O 1
ATOM 2662 N N . ILE A 1 348 ? 4.166 -33.481 28.010 1.00 29.31 348 ILE A N 1
ATOM 2663 C CA . ILE A 1 348 ? 3.009 -33.046 27.138 1.00 29.31 348 ILE A CA 1
ATOM 2664 C C . ILE A 1 348 ? 1.673 -32.605 27.820 1.00 29.31 348 ILE A C 1
ATOM 2666 O O . ILE A 1 348 ? 1.168 -33.414 28.593 1.00 29.31 348 ILE A O 1
ATOM 2670 N N . PRO A 1 349 ? 1.013 -31.435 27.524 1.00 28.66 349 PRO A N 1
ATOM 2671 C CA . PRO A 1 349 ? 0.284 -31.088 26.254 1.00 28.66 349 PRO A CA 1
ATOM 2672 C C . PRO A 1 349 ? 0.322 -29.578 25.855 1.00 28.66 349 PRO A C 1
ATOM 2674 O O . PRO A 1 349 ? 0.649 -28.738 26.674 1.00 28.66 349 PRO A O 1
ATOM 2677 N N . GLY A 1 350 ? 0.133 -29.092 24.619 1.00 22.62 350 GLY A N 1
ATOM 2678 C CA . GLY A 1 350 ? -0.960 -29.221 23.641 1.00 22.62 350 GLY A CA 1
ATOM 2679 C C . GLY A 1 350 ? -1.124 -27.839 22.956 1.00 22.62 350 GLY A C 1
ATOM 2680 O O . GLY A 1 350 ? -1.407 -26.861 23.637 1.00 22.62 350 GLY A O 1
ATOM 2681 N N . VAL A 1 351 ? -0.874 -27.721 21.644 1.00 25.03 351 VAL A N 1
ATOM 2682 C CA . VAL A 1 351 ? -0.862 -26.431 20.911 1.00 25.03 351 VAL A CA 1
ATOM 2683 C C . VAL A 1 351 ? -2.206 -26.197 20.215 1.00 25.03 351 VAL A C 1
ATOM 2685 O O . VAL A 1 351 ? -2.616 -26.995 19.373 1.00 25.03 351 VAL A O 1
ATOM 2688 N N . VAL A 1 352 ? -2.861 -25.086 20.559 1.00 24.34 352 VAL A N 1
ATOM 2689 C CA . VAL A 1 352 ? -4.019 -24.503 19.863 1.00 24.34 352 VAL A CA 1
ATOM 2690 C C . VAL A 1 352 ? -3.498 -23.627 18.720 1.00 24.34 352 VAL A C 1
ATOM 2692 O O . VAL A 1 352 ? -2.639 -22.775 18.932 1.00 24.34 352 VAL A O 1
ATOM 2695 N N . GLY A 1 353 ? -3.989 -23.861 17.502 1.00 24.19 353 GLY A N 1
ATOM 2696 C CA . GLY A 1 353 ? -3.661 -23.061 16.323 1.00 24.19 353 GLY A CA 1
ATOM 2697 C C . GLY A 1 353 ? -4.531 -21.807 16.203 1.00 24.19 353 GLY A C 1
ATOM 2698 O O . GLY A 1 353 ? -5.735 -21.873 16.436 1.00 24.19 353 GLY A O 1
ATOM 2699 N N . CYS A 1 354 ? -3.926 -20.701 15.762 1.00 21.98 354 CYS A N 1
ATOM 2700 C CA . CYS A 1 354 ? -4.616 -19.508 15.267 1.00 21.98 354 CYS A CA 1
ATOM 2701 C C . CYS A 1 354 ? -3.992 -19.044 13.942 1.00 21.98 354 CYS A C 1
ATOM 2703 O O . CYS A 1 354 ? -2.782 -19.112 13.737 1.00 21.98 354 CYS A O 1
ATOM 2705 N N . SER A 1 355 ? -4.870 -18.626 13.031 1.00 22.27 355 SER A N 1
ATOM 2706 C CA . SER A 1 355 ? -4.638 -18.329 11.618 1.00 22.27 355 SER A CA 1
ATOM 2707 C C . SER A 1 355 ? -3.912 -17.003 11.377 1.00 22.27 355 SER A C 1
ATOM 2709 O O . SER A 1 355 ? -4.340 -15.975 11.898 1.00 22.27 355 SER A O 1
ATOM 2711 N N . ALA A 1 356 ? -2.908 -16.999 10.496 1.00 24.30 356 ALA A N 1
ATOM 2712 C CA . ALA A 1 356 ? -2.330 -15.781 9.932 1.00 24.30 356 ALA A CA 1
ATOM 2713 C C . ALA A 1 356 ? -2.974 -15.467 8.570 1.00 24.30 356 ALA A C 1
ATOM 2715 O O . ALA A 1 356 ? -2.911 -16.268 7.635 1.00 24.30 356 ALA A O 1
ATOM 2716 N N . SER A 1 357 ? -3.599 -14.296 8.468 1.00 23.28 357 SER A N 1
ATOM 2717 C CA . SER A 1 357 ? -4.029 -13.674 7.219 1.00 23.28 357 SER A CA 1
ATOM 2718 C C . SER A 1 357 ? -2.836 -12.965 6.568 1.00 23.28 357 SER A C 1
ATOM 2720 O O . SER A 1 357 ? -2.423 -11.886 6.983 1.00 23.28 357 SER A O 1
ATOM 2722 N N . THR A 1 358 ? -2.272 -13.568 5.523 1.00 25.09 358 THR A N 1
ATOM 2723 C CA . THR A 1 358 ? -1.152 -12.992 4.763 1.00 25.09 358 THR A CA 1
ATOM 2724 C C . THR A 1 358 ? -1.671 -12.428 3.442 1.00 25.09 358 THR A C 1
ATOM 2726 O O . THR A 1 358 ? -2.066 -13.183 2.556 1.00 25.09 358 THR A O 1
ATOM 2729 N N . THR A 1 359 ? -1.671 -11.103 3.277 1.00 26.47 359 THR A N 1
ATOM 2730 C CA . THR A 1 359 ? -1.796 -10.466 1.955 1.00 26.47 359 THR A CA 1
ATOM 2731 C C . THR A 1 359 ? -0.398 -10.197 1.373 1.00 26.47 359 THR A C 1
ATOM 2733 O O . THR A 1 359 ? 0.455 -9.644 2.071 1.00 26.47 359 THR A O 1
ATOM 2736 N N . PRO A 1 360 ? -0.114 -10.559 0.106 1.00 26.25 360 PRO A N 1
ATOM 2737 C CA . PRO A 1 360 ? 1.170 -10.266 -0.520 1.00 26.25 360 PRO A CA 1
ATOM 2738 C C . PRO A 1 360 ? 1.249 -8.803 -0.990 1.00 26.25 360 PRO A C 1
ATOM 2740 O O . PRO A 1 360 ? 0.388 -8.314 -1.723 1.00 26.25 360 PRO A O 1
ATOM 2743 N N . LYS A 1 361 ? 2.322 -8.099 -0.601 1.00 27.48 361 LYS A N 1
ATOM 2744 C CA . LYS A 1 361 ? 2.697 -6.788 -1.160 1.00 27.48 361 LYS A CA 1
ATOM 2745 C C . LYS A 1 361 ? 3.158 -6.971 -2.611 1.00 27.48 361 LYS A C 1
ATOM 2747 O O . LYS A 1 361 ? 4.259 -7.458 -2.850 1.00 27.48 361 LYS A O 1
ATOM 2752 N N . LEU A 1 362 ? 2.347 -6.529 -3.573 1.00 27.23 362 LEU A N 1
ATOM 2753 C CA . LEU A 1 362 ? 2.736 -6.414 -4.980 1.00 27.23 362 LEU A CA 1
ATOM 2754 C C . LEU A 1 362 ? 2.998 -4.950 -5.372 1.00 27.23 362 LEU A C 1
ATOM 2756 O O . LEU A 1 362 ? 2.160 -4.070 -5.191 1.00 27.23 362 LEU A O 1
ATOM 2760 N N . TRP A 1 363 ? 4.209 -4.752 -5.900 1.00 29.78 363 TRP A N 1
ATOM 2761 C CA . TRP A 1 363 ? 4.576 -3.910 -7.041 1.00 29.78 363 TRP A CA 1
ATOM 2762 C C . TRP A 1 363 ? 3.985 -2.495 -7.106 1.00 29.78 363 TRP A C 1
ATOM 2764 O O . TRP A 1 363 ? 2.896 -2.268 -7.622 1.00 29.78 363 TRP A O 1
ATOM 2774 N N . ASN A 1 364 ? 4.788 -1.508 -6.696 1.00 25.11 364 ASN A N 1
ATOM 2775 C CA . ASN A 1 364 ? 4.603 -0.124 -7.119 1.00 25.11 364 ASN A CA 1
ATOM 2776 C C . ASN A 1 364 ? 5.963 0.501 -7.470 1.00 25.11 364 ASN A C 1
ATOM 2778 O O . ASN A 1 364 ? 6.818 0.681 -6.603 1.00 25.11 364 ASN A O 1
ATOM 2782 N N . ARG A 1 365 ? 6.177 0.810 -8.754 1.00 31.59 365 ARG A N 1
ATOM 2783 C CA . ARG A 1 365 ? 7.304 1.620 -9.240 1.00 31.59 365 ARG A CA 1
ATOM 2784 C C . ARG A 1 365 ? 6.756 2.852 -9.953 1.00 31.59 365 ARG A C 1
ATOM 2786 O O . ARG A 1 365 ? 6.856 2.983 -11.164 1.00 31.59 365 ARG A O 1
ATOM 2793 N N . SER A 1 366 ? 6.202 3.767 -9.172 1.00 28.97 366 SER A N 1
ATOM 2794 C CA . SER A 1 366 ? 6.080 5.176 -9.544 1.00 28.97 366 SER A CA 1
ATOM 2795 C C . SER A 1 366 ? 5.714 5.999 -8.312 1.00 28.97 366 SER A C 1
ATOM 2797 O O . SER A 1 366 ? 4.820 5.617 -7.565 1.00 28.97 366 SER A O 1
ATOM 2799 N N . ALA A 1 367 ? 6.396 7.136 -8.170 1.00 28.22 367 ALA A N 1
ATOM 2800 C CA . ALA A 1 367 ? 6.255 8.174 -7.147 1.00 28.22 367 ALA A CA 1
ATOM 2801 C C . ALA A 1 367 ? 6.881 7.874 -5.771 1.00 28.22 367 ALA A C 1
ATOM 2803 O O . ALA A 1 367 ? 6.427 7.043 -4.990 1.00 28.22 367 ALA A O 1
ATOM 2804 N N . GLY A 1 368 ? 7.956 8.612 -5.480 1.00 28.20 368 GLY A N 1
ATOM 2805 C CA . GLY A 1 368 ? 8.540 8.710 -4.152 1.00 28.20 368 GLY A CA 1
ATOM 2806 C C . GLY A 1 368 ? 7.759 9.677 -3.262 1.00 28.20 368 GLY A C 1
ATOM 2807 O O . GLY A 1 368 ? 7.415 10.770 -3.708 1.00 28.20 368 GLY A O 1
ATOM 2808 N N . LYS A 1 369 ? 7.532 9.240 -2.017 1.00 23.52 369 LYS A N 1
ATOM 2809 C CA . LYS A 1 369 ? 7.488 9.961 -0.722 1.00 23.52 369 LYS A CA 1
ATOM 2810 C C . LYS A 1 369 ? 6.488 9.257 0.222 1.00 23.52 369 LYS A C 1
ATOM 2812 O O . LYS A 1 369 ? 5.377 8.972 -0.216 1.00 23.52 369 LYS A O 1
ATOM 2817 N N . PRO A 1 370 ? 6.847 8.971 1.488 1.00 24.02 370 PRO A N 1
ATOM 2818 C CA . PRO A 1 370 ? 5.934 8.368 2.456 1.00 24.02 370 PRO A CA 1
ATOM 2819 C C . PRO A 1 370 ? 5.209 9.439 3.294 1.00 24.02 370 PRO A C 1
ATOM 2821 O O . PRO A 1 370 ? 5.827 10.406 3.731 1.00 24.02 370 PRO A O 1
ATOM 2824 N N . PHE A 1 371 ? 3.916 9.228 3.555 1.00 20.66 371 PHE A N 1
ATOM 2825 C CA . PHE A 1 371 ? 3.159 9.835 4.660 1.00 20.66 371 PHE A CA 1
ATOM 2826 C C . PHE A 1 371 ? 2.470 8.709 5.462 1.00 20.66 371 PHE A C 1
ATOM 2828 O O . PHE A 1 371 ? 2.196 7.655 4.881 1.00 20.66 371 PHE A O 1
ATOM 2835 N N . PRO A 1 372 ? 2.252 8.880 6.781 1.00 24.27 372 PRO A N 1
ATOM 2836 C CA . PRO A 1 372 ? 2.032 7.772 7.708 1.00 24.27 372 PRO A CA 1
ATOM 2837 C C . PRO A 1 372 ? 0.547 7.407 7.854 1.00 24.27 372 PRO A C 1
ATOM 2839 O O . PRO A 1 372 ? -0.314 8.284 7.849 1.00 24.27 372 PRO A O 1
ATOM 2842 N N . CYS A 1 373 ? 0.256 6.116 8.040 1.00 21.34 373 CYS A N 1
ATOM 2843 C CA . CYS A 1 373 ? -1.050 5.631 8.493 1.00 21.34 373 CYS A CA 1
ATOM 2844 C C . CYS A 1 373 ? -0.912 4.921 9.842 1.00 21.34 373 CYS A C 1
ATOM 2846 O O . CYS A 1 373 ? -0.070 4.038 10.008 1.00 21.34 373 CYS A O 1
ATOM 2848 N N . CYS A 1 374 ? -1.780 5.346 10.758 1.00 22.11 374 CYS A N 1
ATOM 2849 C CA . CYS A 1 374 ? -2.060 4.807 12.079 1.00 22.11 374 CYS A CA 1
ATOM 2850 C C . CYS A 1 374 ? -2.669 3.399 12.020 1.00 22.11 374 CYS A C 1
ATOM 2852 O O . CYS A 1 374 ? -3.296 3.022 11.029 1.00 22.11 374 CYS A O 1
ATOM 2854 N N . GLN A 1 375 ? -2.538 2.662 13.122 1.00 25.47 375 GLN A N 1
ATOM 2855 C CA . GLN A 1 375 ? -3.115 1.338 13.323 1.00 25.47 375 GLN A CA 1
ATOM 2856 C C . GLN A 1 375 ? -3.855 1.324 14.669 1.00 25.47 375 GLN A C 1
ATOM 2858 O O . GLN A 1 375 ? -3.308 1.779 15.672 1.00 25.47 375 GLN A O 1
ATOM 2863 N N . TRP A 1 376 ? -5.098 0.837 14.660 1.00 21.70 376 TRP A N 1
ATOM 2864 C CA . TRP A 1 376 ? -5.892 0.497 15.846 1.00 21.70 376 TRP A CA 1
ATOM 2865 C C . TRP A 1 376 ? -5.672 -0.983 16.229 1.00 21.70 376 TRP A C 1
ATOM 2867 O O . TRP A 1 376 ? -5.456 -1.799 15.325 1.00 21.70 376 TRP A O 1
ATOM 2877 N N . PRO A 1 377 ? -5.741 -1.346 17.527 1.00 26.69 377 PRO A N 1
ATOM 2878 C CA . PRO A 1 377 ? -5.563 -2.713 18.016 1.00 26.69 377 PRO A CA 1
ATOM 2879 C C . PRO A 1 377 ? -6.882 -3.492 18.203 1.00 26.69 377 PRO A C 1
ATOM 2881 O O . PRO A 1 377 ? -7.914 -2.937 18.569 1.00 26.69 377 PRO A O 1
ATOM 2884 N N . LEU A 1 378 ? -6.810 -4.811 17.982 1.00 24.05 378 LEU A N 1
ATOM 2885 C CA . LEU A 1 378 ? -7.831 -5.811 18.320 1.00 24.05 378 LEU A CA 1
ATOM 2886 C C . LEU A 1 378 ? -7.534 -6.394 19.711 1.00 24.05 378 LEU A C 1
ATOM 2888 O O . LEU A 1 378 ? -6.453 -6.932 19.945 1.00 24.05 378 LEU A O 1
ATOM 2892 N N . LEU A 1 379 ? -8.523 -6.293 20.598 1.00 25.31 379 LEU A N 1
ATOM 2893 C CA . LEU A 1 379 ? -8.569 -6.863 21.944 1.00 25.31 379 LEU A CA 1
ATOM 2894 C C . LEU A 1 379 ? -8.816 -8.379 21.911 1.00 25.31 379 LEU A C 1
ATOM 2896 O O . LEU A 1 379 ? -9.699 -8.865 21.205 1.00 25.31 379 LEU A O 1
ATOM 2900 N N . ALA A 1 380 ? -8.086 -9.105 22.756 1.00 23.23 380 ALA A N 1
ATOM 2901 C CA . ALA A 1 380 ? -8.444 -10.433 23.235 1.00 23.23 380 ALA A CA 1
ATOM 2902 C C . ALA A 1 380 ? -8.756 -10.325 24.732 1.00 23.23 380 ALA A C 1
ATOM 2904 O O . ALA A 1 380 ? -7.915 -9.867 25.502 1.00 23.23 380 ALA A O 1
ATOM 2905 N N . SER A 1 381 ? -9.937 -10.769 25.158 1.00 26.08 381 SER A N 1
ATOM 2906 C CA . SER A 1 381 ? -10.264 -10.952 26.571 1.00 26.08 381 SER A CA 1
ATOM 2907 C C . SER A 1 381 ? -10.862 -12.341 26.788 1.00 26.08 381 SER A C 1
ATOM 2909 O O . SER A 1 381 ? -11.835 -12.748 26.156 1.00 26.08 381 SER A O 1
ATOM 2911 N N . GLY A 1 382 ? -10.226 -13.096 27.682 1.00 22.27 382 GLY A N 1
ATOM 2912 C CA . GLY A 1 382 ? -10.822 -14.242 28.350 1.00 22.27 382 GLY A CA 1
ATOM 2913 C C . GLY A 1 382 ? -11.281 -13.815 29.740 1.00 22.27 382 GLY A C 1
ATOM 2914 O O . GLY A 1 382 ? -10.575 -13.076 30.420 1.00 22.27 382 GLY A O 1
ATOM 2915 N N . ALA A 1 383 ? -12.432 -14.314 30.181 1.00 25.55 383 ALA A N 1
ATOM 2916 C CA . ALA A 1 383 ? -12.859 -14.221 31.570 1.00 25.55 383 ALA A CA 1
ATOM 2917 C C . ALA A 1 383 ? -13.404 -15.576 32.038 1.00 25.55 383 ALA A C 1
ATOM 2919 O O . ALA A 1 383 ? -14.272 -16.177 31.405 1.00 25.55 383 ALA A O 1
ATOM 2920 N N . ARG A 1 384 ? -12.855 -16.054 33.161 1.00 22.75 384 ARG A N 1
ATOM 2921 C CA . ARG A 1 384 ? -13.417 -17.115 34.005 1.00 22.75 384 ARG A CA 1
ATOM 2922 C C . ARG A 1 384 ? -14.573 -16.537 34.815 1.00 22.75 384 ARG A C 1
ATOM 2924 O O . ARG A 1 384 ? -14.409 -15.466 35.388 1.00 22.75 384 ARG A O 1
ATOM 2931 N N . VAL A 1 385 ? -15.642 -17.309 34.999 1.00 23.86 385 VAL A N 1
ATOM 2932 C CA . VAL A 1 385 ? -16.564 -17.143 36.131 1.00 23.86 385 VAL A CA 1
ATOM 2933 C C . VAL A 1 385 ? -16.896 -18.514 36.724 1.00 23.86 385 VAL A C 1
ATOM 2935 O O . VAL A 1 385 ? -17.095 -19.499 36.018 1.00 23.86 385 VAL A O 1
ATOM 2938 N N . ILE A 1 386 ? -16.877 -18.536 38.052 1.00 24.89 386 ILE A N 1
ATOM 2939 C CA . ILE A 1 386 ? -17.194 -19.610 38.992 1.00 24.89 386 ILE A CA 1
ATOM 2940 C C . ILE A 1 386 ? -18.723 -19.682 39.135 1.00 24.89 386 ILE A C 1
ATOM 2942 O O . ILE A 1 386 ? -19.318 -18.633 39.358 1.00 24.89 386 ILE A O 1
ATOM 2946 N N . ASN A 1 387 ? -19.356 -20.865 39.111 1.00 23.31 387 ASN A N 1
ATOM 2947 C CA . ASN A 1 387 ? -20.420 -21.137 40.088 1.00 23.31 387 ASN A CA 1
ATOM 2948 C C . ASN A 1 387 ? -20.788 -22.616 40.267 1.00 23.31 387 ASN A C 1
ATOM 2950 O O . ASN A 1 387 ? -20.804 -23.413 39.332 1.00 23.31 387 ASN A O 1
ATOM 2954 N N . GLU A 1 388 ? -21.097 -22.922 41.521 1.00 24.83 388 GLU A N 1
ATOM 2955 C CA . GLU A 1 388 ? -21.567 -24.183 42.073 1.00 24.83 388 GLU A CA 1
ATOM 2956 C C . GLU A 1 388 ? -23.097 -24.360 41.938 1.00 24.83 388 GLU A C 1
ATOM 2958 O O . GLU A 1 388 ? -23.855 -23.397 41.960 1.00 24.83 388 GLU A O 1
ATOM 2963 N N . ARG A 1 389 ? -23.498 -25.642 41.965 1.00 24.64 389 ARG A N 1
ATOM 2964 C CA . ARG A 1 389 ? -24.745 -26.240 42.504 1.00 24.64 389 ARG A CA 1
ATOM 2965 C C . ARG A 1 389 ? -26.073 -26.199 41.718 1.00 24.64 389 ARG A C 1
ATOM 2967 O O . ARG A 1 389 ? -26.819 -25.234 41.714 1.00 24.64 389 ARG A O 1
ATOM 2974 N N . GLN A 1 390 ? -26.396 -27.416 41.257 1.00 26.44 390 GLN A N 1
ATOM 2975 C CA . GLN A 1 390 ? -27.600 -28.224 41.544 1.00 26.44 390 GLN A CA 1
ATOM 2976 C C . GLN A 1 390 ? -28.983 -27.711 41.098 1.00 26.44 390 GLN A C 1
ATOM 2978 O O . GLN A 1 390 ? -29.606 -26.886 41.754 1.00 26.44 390 GLN A O 1
ATOM 2983 N N . ALA A 1 391 ? -29.532 -28.380 40.076 1.00 24.75 391 ALA A N 1
ATOM 2984 C CA . ALA A 1 391 ? -30.965 -28.455 39.800 1.00 24.75 391 ALA A CA 1
ATOM 2985 C C . ALA A 1 391 ? -31.492 -29.865 40.130 1.00 24.75 391 ALA A C 1
ATOM 2987 O O . ALA A 1 391 ? -30.952 -30.868 39.661 1.00 24.75 391 ALA A O 1
ATOM 2988 N N . PHE A 1 392 ? -32.543 -29.908 40.950 1.00 23.95 392 PHE A N 1
ATOM 2989 C CA . PHE A 1 392 ? -33.388 -31.069 41.228 1.00 23.95 392 PHE A CA 1
ATOM 2990 C C . PHE A 1 392 ? -34.463 -31.193 40.133 1.00 23.95 392 PHE A C 1
ATOM 2992 O O . PHE A 1 392 ? -35.009 -30.194 39.668 1.00 23.95 392 PHE A O 1
ATOM 2999 N N . THR A 1 393 ? -34.750 -32.425 39.726 1.00 26.11 393 THR A N 1
ATOM 3000 C CA . THR A 1 393 ? -35.709 -32.821 38.685 1.00 26.11 393 THR A CA 1
ATOM 3001 C C . THR A 1 393 ? -37.089 -33.181 39.236 1.00 26.11 393 THR A C 1
ATOM 3003 O O . THR A 1 393 ? -37.178 -33.786 40.302 1.00 26.11 393 THR A O 1
ATOM 3006 N N . GLY A 1 394 ? -38.109 -32.975 38.393 1.00 24.91 394 GLY A N 1
ATOM 3007 C CA . GLY A 1 394 ? -39.377 -33.723 38.373 1.00 24.91 394 GLY A CA 1
ATOM 3008 C C . GLY A 1 394 ? -40.530 -33.064 39.139 1.00 24.91 394 GLY A C 1
ATOM 3009 O O . GLY A 1 394 ? -40.310 -32.350 40.104 1.00 24.91 394 GLY A O 1
ATOM 3010 N N . GLU A 1 395 ? -41.800 -33.262 38.803 1.00 26.27 395 GLU A N 1
ATOM 3011 C CA . GLU A 1 395 ? -42.463 -33.989 37.718 1.00 26.27 395 GLU A CA 1
ATOM 3012 C C . GLU A 1 395 ? -43.980 -33.699 37.849 1.00 26.27 395 GLU A C 1
ATOM 3014 O O . GLU A 1 395 ? -44.453 -33.414 38.948 1.00 26.27 395 GLU A O 1
ATOM 3019 N N . GLY A 1 396 ? -44.745 -33.850 36.759 1.00 25.48 396 GLY A N 1
ATOM 3020 C CA . GLY A 1 396 ? -46.204 -34.085 36.781 1.00 25.48 396 GLY A CA 1
ATOM 3021 C C . GLY A 1 396 ? -47.116 -32.847 36.874 1.00 25.48 396 GLY A C 1
ATOM 3022 O O . GLY A 1 396 ? -46.750 -31.816 37.410 1.00 25.48 396 GLY A O 1
ATOM 3023 N N . HIS A 1 397 ? -48.360 -32.844 36.395 1.00 26.89 397 HIS A N 1
ATOM 3024 C CA . HIS A 1 397 ? -49.166 -33.800 35.634 1.00 26.89 397 HIS A CA 1
ATOM 3025 C C . HIS A 1 397 ? -50.465 -33.050 35.228 1.00 26.89 397 HIS A C 1
ATOM 3027 O O . HIS A 1 397 ? -50.951 -32.242 36.008 1.00 26.89 397 HIS A O 1
ATOM 3033 N N . LEU A 1 398 ? -51.016 -33.351 34.039 1.00 26.08 398 LEU A N 1
ATOM 3034 C CA . LEU A 1 398 ? -52.448 -33.356 33.630 1.00 26.08 398 LEU A CA 1
ATOM 3035 C C . LEU A 1 398 ? -53.367 -32.185 34.075 1.00 26.08 398 LEU A C 1
ATOM 3037 O O . LEU A 1 398 ? -53.635 -31.991 35.250 1.00 26.08 398 LEU A O 1
ATOM 3041 N N . THR A 1 399 ? -54.076 -31.501 33.168 1.00 26.73 399 THR A N 1
ATOM 3042 C CA . THR A 1 399 ? -55.383 -31.997 32.675 1.00 26.73 399 THR A CA 1
ATOM 3043 C C . THR A 1 399 ? -55.938 -31.175 31.496 1.00 26.73 399 THR A C 1
ATOM 3045 O O . THR A 1 399 ? -55.856 -29.951 31.455 1.00 26.73 399 THR A O 1
ATOM 3048 N N . ARG A 1 400 ? -56.572 -31.883 30.548 1.00 24.73 400 ARG A N 1
ATOM 3049 C CA . ARG A 1 400 ? -57.487 -31.362 29.515 1.00 24.73 400 ARG A CA 1
ATOM 3050 C C . ARG A 1 400 ? -58.826 -30.964 30.145 1.00 24.73 400 ARG A C 1
ATOM 3052 O O . ARG A 1 400 ? -59.392 -31.778 30.864 1.00 24.73 400 ARG A O 1
ATOM 3059 N N . PHE A 1 401 ? -59.412 -29.847 29.713 1.00 25.39 401 PHE A N 1
ATOM 3060 C CA . PHE A 1 401 ? -60.870 -29.692 29.661 1.00 25.39 401 PHE A CA 1
ATOM 3061 C C . PHE A 1 401 ? -61.310 -28.931 28.404 1.00 25.39 401 PHE A C 1
ATOM 3063 O O . PHE A 1 401 ? -60.780 -27.886 28.041 1.00 25.39 401 PHE A O 1
ATOM 3070 N N . THR A 1 402 ? -62.289 -29.518 27.725 1.00 28.33 402 THR A N 1
ATOM 3071 C CA . THR A 1 402 ? -62.984 -29.039 26.529 1.00 28.33 402 THR A CA 1
ATOM 3072 C C . THR A 1 402 ? -64.159 -28.131 26.896 1.00 28.33 402 THR A C 1
ATOM 3074 O O . THR A 1 402 ? -64.956 -28.535 27.739 1.00 28.33 402 THR A O 1
ATOM 3077 N N . ARG A 1 403 ? -64.363 -27.013 26.185 1.00 28.03 403 ARG A N 1
ATOM 3078 C CA . ARG A 1 403 ? -65.619 -26.662 25.473 1.00 28.03 403 ARG A CA 1
ATOM 3079 C C . ARG A 1 403 ? -65.624 -25.201 25.027 1.00 28.03 403 ARG A C 1
ATOM 3081 O O . ARG A 1 403 ? -65.485 -24.279 25.820 1.00 28.03 403 ARG A O 1
ATOM 3088 N N . THR A 1 404 ? -65.892 -25.016 23.743 1.00 29.91 404 THR A N 1
ATOM 3089 C CA . THR A 1 404 ? -66.318 -23.766 23.123 1.00 29.91 404 THR A CA 1
ATOM 3090 C C . THR A 1 404 ? -67.814 -23.549 23.379 1.00 29.91 404 THR A C 1
ATOM 3092 O O . THR A 1 404 ? -68.634 -24.434 23.143 1.00 29.91 404 THR A O 1
ATOM 3095 N N . GLY A 1 405 ? -68.180 -22.361 23.859 1.00 28.33 405 GLY A N 1
ATOM 3096 C CA . GLY A 1 405 ? -69.564 -21.944 24.083 1.00 28.33 405 GLY A CA 1
ATOM 3097 C C . GLY A 1 405 ? -69.679 -20.428 23.955 1.00 28.33 405 GLY A C 1
ATOM 3098 O O . GLY A 1 405 ? -69.011 -19.677 24.656 1.00 28.33 405 GLY A O 1
ATOM 3099 N N . ARG A 1 406 ? -70.485 -19.976 22.996 1.00 30.39 406 ARG A N 1
ATOM 3100 C CA . ARG A 1 406 ? -70.621 -18.583 22.557 1.00 30.39 406 ARG A CA 1
ATOM 3101 C C . ARG A 1 406 ? -71.847 -17.949 23.229 1.00 30.39 406 ARG A C 1
ATOM 3103 O O . ARG A 1 406 ? -72.933 -18.488 23.060 1.00 30.39 406 ARG A O 1
ATOM 3110 N N . ARG A 1 407 ? -71.671 -16.757 23.824 1.00 30.02 407 ARG A N 1
ATOM 3111 C CA . ARG A 1 407 ? -72.565 -15.563 23.843 1.00 30.02 407 ARG A CA 1
ATOM 3112 C C . ARG A 1 407 ? -72.890 -14.946 25.222 1.00 30.02 407 ARG A C 1
ATOM 3114 O O . ARG A 1 407 ? -73.473 -15.582 26.082 1.00 30.02 407 ARG A O 1
ATOM 3121 N N . ARG A 1 408 ? -72.723 -13.609 25.206 1.00 27.78 408 ARG A N 1
ATOM 3122 C CA . ARG A 1 408 ? -73.503 -12.507 25.822 1.00 27.78 408 ARG A CA 1
ATOM 3123 C C . ARG A 1 408 ? -73.163 -12.011 27.244 1.00 27.78 408 ARG A C 1
ATOM 3125 O O . ARG A 1 408 ? -73.490 -12.619 28.246 1.00 27.78 408 ARG A O 1
ATOM 3132 N N . ARG A 1 409 ? -72.601 -10.789 27.217 1.00 30.94 409 ARG A N 1
ATOM 3133 C CA . ARG A 1 409 ? -72.685 -9.626 28.128 1.00 30.94 409 ARG A CA 1
ATOM 3134 C C . ARG A 1 409 ? -73.709 -9.704 29.270 1.00 30.94 409 ARG A C 1
ATOM 3136 O O . ARG A 1 409 ? -74.897 -9.787 28.976 1.00 30.94 409 ARG A O 1
ATOM 3143 N N . THR A 1 410 ? -73.281 -9.384 30.496 1.00 26.66 410 THR A N 1
ATOM 3144 C CA . THR A 1 410 ? -73.831 -8.278 31.318 1.00 26.66 410 THR A CA 1
ATOM 3145 C C . THR A 1 410 ? -72.779 -7.804 32.343 1.00 26.66 410 THR A C 1
ATOM 3147 O O . THR A 1 410 ? -71.826 -8.517 32.632 1.00 26.66 410 THR A O 1
ATOM 3150 N N . VAL A 1 411 ? -72.931 -6.553 32.774 1.00 30.80 411 VAL A N 1
ATOM 3151 C CA . VAL A 1 411 ? -72.012 -5.625 33.459 1.00 30.80 411 VAL A CA 1
ATOM 3152 C C . VAL A 1 411 ? -72.191 -5.683 34.992 1.00 30.80 411 VAL A C 1
ATOM 3154 O O . VAL A 1 411 ? -73.282 -6.031 35.432 1.00 30.80 411 VAL A O 1
ATOM 3157 N N . VAL A 1 412 ? -71.170 -5.274 35.770 1.00 27.38 412 VAL A N 1
ATOM 3158 C CA . VAL A 1 412 ? -71.199 -4.277 36.887 1.00 27.38 412 VAL A CA 1
ATOM 3159 C C . VAL A 1 412 ? -70.201 -4.601 38.020 1.00 27.38 412 VAL A C 1
ATOM 3161 O O . VAL A 1 412 ? -70.269 -5.663 38.628 1.00 27.38 412 VAL A O 1
ATOM 3164 N N . GLY A 1 413 ? -69.385 -3.586 38.358 1.00 25.45 413 GLY A N 1
ATOM 3165 C CA . GLY A 1 413 ? -68.815 -3.309 39.690 1.00 25.45 413 GLY A CA 1
ATOM 3166 C C . GLY A 1 413 ? -67.378 -3.800 39.907 1.00 25.45 413 GLY A C 1
ATOM 3167 O O . GLY A 1 413 ? -67.048 -4.905 39.511 1.00 25.45 413 GLY A O 1
ATOM 3168 N N . SER A 1 414 ? -66.439 -3.087 40.528 1.00 26.23 414 SER A N 1
ATOM 3169 C CA . SER A 1 414 ? -66.395 -1.757 41.143 1.00 26.23 414 SER A CA 1
ATOM 3170 C C . SER A 1 414 ? -64.915 -1.399 41.380 1.00 26.23 414 SER A C 1
ATOM 3172 O O . SER A 1 414 ? -64.093 -2.281 41.600 1.00 26.23 414 SER A O 1
ATOM 3174 N N . CYS A 1 415 ? -64.618 -0.101 41.324 1.00 26.48 415 CYS A N 1
ATOM 3175 C CA . CYS A 1 415 ? -63.517 0.661 41.932 1.00 26.48 415 CYS A CA 1
ATOM 3176 C C . CYS A 1 415 ? -62.269 -0.057 42.498 1.00 26.48 415 CYS A C 1
ATOM 3178 O O . CYS A 1 415 ? -62.327 -0.691 43.547 1.00 26.48 415 CYS A O 1
ATOM 3180 N N . ALA A 1 416 ? -61.101 0.305 41.957 1.00 29.09 416 ALA A N 1
ATOM 3181 C CA . ALA A 1 416 ? -59.919 0.606 42.765 1.00 29.09 416 ALA A CA 1
ATOM 3182 C C . ALA A 1 416 ? -59.270 1.885 42.216 1.00 29.09 416 ALA A C 1
ATOM 3184 O O . ALA A 1 416 ? -58.731 1.911 41.112 1.00 29.09 416 ALA A O 1
ATOM 3185 N N . ALA A 1 417 ? -59.411 2.968 42.978 1.00 35.78 417 ALA A N 1
ATOM 3186 C CA . ALA A 1 417 ? -58.722 4.225 42.755 1.00 35.78 417 ALA A CA 1
ATOM 3187 C C . ALA A 1 417 ? -57.232 4.040 43.074 1.00 35.78 417 ALA A C 1
ATOM 3189 O O . ALA A 1 417 ? -56.886 3.703 44.205 1.00 35.78 417 ALA A O 1
ATOM 3190 N N . ALA A 1 418 ? -56.360 4.286 42.100 1.00 34.06 418 ALA A N 1
ATOM 3191 C CA . ALA A 1 418 ? -54.958 4.577 42.359 1.00 34.06 418 ALA A CA 1
ATOM 3192 C C . ALA A 1 418 ? -54.779 6.090 42.219 1.00 34.06 418 ALA A C 1
ATOM 3194 O O . ALA A 1 418 ? -55.100 6.666 41.179 1.00 34.06 418 ALA A O 1
ATOM 3195 N N . LEU A 1 419 ? -54.342 6.721 43.309 1.00 31.16 419 LEU A N 1
ATOM 3196 C CA . LEU A 1 419 ? -54.063 8.146 43.399 1.00 31.16 419 LEU A CA 1
ATOM 3197 C C . LEU A 1 419 ? -53.134 8.581 42.257 1.00 31.16 419 LEU A C 1
ATOM 3199 O O . LEU A 1 419 ? -51.954 8.237 42.246 1.00 31.16 419 LEU A O 1
ATOM 3203 N N . LEU A 1 420 ? -53.642 9.412 41.347 1.00 34.69 420 LEU A N 1
ATOM 3204 C CA . LEU A 1 420 ? -52.799 10.345 40.612 1.00 34.69 420 LEU A CA 1
ATOM 3205 C C . LEU A 1 420 ? -52.392 11.428 41.609 1.00 34.69 420 LEU A C 1
ATOM 3207 O O . LEU A 1 420 ? -53.072 12.441 41.761 1.00 34.69 420 LEU A O 1
ATOM 3211 N N . ALA A 1 421 ? -51.295 11.191 42.326 1.00 36.81 421 ALA A N 1
ATOM 3212 C CA . ALA A 1 421 ? -50.531 12.291 42.880 1.00 36.81 421 ALA A CA 1
ATOM 3213 C C . ALA A 1 421 ? -50.013 13.085 41.679 1.00 36.81 421 ALA A C 1
ATOM 3215 O O . ALA A 1 421 ? -49.005 12.739 41.069 1.00 36.81 421 ALA A O 1
ATOM 3216 N N . THR A 1 422 ? -50.755 14.118 41.293 1.00 41.75 422 THR A N 1
ATOM 3217 C CA . THR A 1 422 ? -50.244 15.184 40.445 1.00 41.75 422 THR A CA 1
ATOM 3218 C C . THR A 1 422 ? -49.169 15.893 41.255 1.00 41.75 422 THR A C 1
ATOM 3220 O O . THR A 1 422 ? -49.434 16.896 41.920 1.00 41.75 422 THR A O 1
ATOM 3223 N N . THR A 1 423 ? -47.947 15.364 41.249 1.00 37.59 423 THR A N 1
ATOM 3224 C CA . THR A 1 423 ? -46.801 16.242 41.413 1.00 37.59 423 THR A CA 1
ATOM 3225 C C . THR A 1 423 ? -46.910 17.209 40.247 1.00 37.59 423 THR A C 1
ATOM 3227 O O . THR A 1 423 ? -46.872 16.814 39.082 1.00 37.59 423 THR A O 1
ATOM 3230 N N . ALA A 1 424 ? -47.193 18.474 40.549 1.00 44.00 424 ALA A N 1
ATOM 3231 C CA . ALA A 1 424 ? -47.008 19.528 39.576 1.00 44.00 424 ALA A CA 1
ATOM 3232 C C . ALA A 1 424 ? -45.551 19.408 39.124 1.00 44.00 424 ALA A C 1
ATOM 3234 O O . ALA A 1 424 ? -44.636 19.720 39.886 1.00 44.00 424 ALA A O 1
ATOM 3235 N N . GLY A 1 425 ? -45.334 18.853 37.933 1.00 37.47 425 GLY A N 1
ATOM 3236 C CA . GLY A 1 425 ? -44.045 18.912 37.278 1.00 37.47 425 GLY A CA 1
ATOM 3237 C C . GLY A 1 425 ? -43.789 20.382 37.018 1.00 37.47 425 GLY A C 1
ATOM 3238 O O . GLY A 1 425 ? -44.323 20.942 36.064 1.00 37.47 425 GLY A O 1
ATOM 3239 N N . MET A 1 426 ? -43.044 21.032 37.910 1.00 46.25 426 MET A N 1
ATOM 3240 C CA . MET A 1 426 ? -42.389 22.278 37.560 1.00 46.25 426 MET A CA 1
ATOM 3241 C C . MET A 1 426 ? -41.437 21.932 36.419 1.00 46.25 426 MET A C 1
ATOM 3243 O O . MET A 1 426 ? -40.402 21.305 36.631 1.00 46.25 426 MET A O 1
ATOM 3247 N N . ALA A 1 427 ? -41.822 22.290 35.198 1.00 32.97 427 ALA A N 1
ATOM 3248 C CA . ALA A 1 427 ? -40.867 22.426 34.118 1.00 32.97 427 ALA A CA 1
ATOM 3249 C C . ALA A 1 427 ? -40.009 23.642 34.472 1.00 32.97 427 ALA A C 1
ATOM 3251 O O . ALA A 1 427 ? -40.448 24.787 34.355 1.00 32.97 427 ALA A O 1
ATOM 3252 N N . TYR A 1 428 ? -38.814 23.388 34.992 1.00 43.16 428 TYR A N 1
ATOM 3253 C CA . TYR A 1 428 ? -37.782 24.406 35.023 1.00 43.16 428 TYR A CA 1
ATOM 3254 C C . TYR A 1 428 ? -37.367 24.645 33.571 1.00 43.16 428 TYR A C 1
ATOM 3256 O O . TYR A 1 428 ? -37.038 23.694 32.865 1.00 43.16 428 TYR A O 1
ATOM 3264 N N . ALA A 1 429 ? -37.390 25.898 33.119 1.00 41.50 429 ALA A N 1
ATOM 3265 C CA . ALA A 1 429 ? -36.541 26.283 32.001 1.00 41.50 429 ALA A CA 1
ATOM 3266 C C . ALA A 1 429 ? -35.107 26.061 32.493 1.00 41.50 429 ALA A C 1
ATOM 3268 O O . ALA A 1 429 ? -34.640 26.786 33.378 1.00 41.50 429 ALA A O 1
ATOM 3269 N N . VAL A 1 430 ? -34.460 24.987 32.036 1.00 49.50 430 VAL A N 1
ATOM 3270 C CA . VAL A 1 430 ? -33.062 24.733 32.373 1.00 49.50 430 VAL A CA 1
ATOM 3271 C C . VAL A 1 430 ? -32.261 25.720 31.545 1.00 49.50 430 VAL A C 1
ATOM 3273 O O . VAL A 1 430 ? -31.904 25.462 30.403 1.00 49.50 430 VAL A O 1
ATOM 3276 N N . GLY A 1 431 ? -32.044 26.902 32.117 1.00 61.69 431 GLY A N 1
ATOM 3277 C CA . GLY A 1 431 ? -31.117 27.872 31.568 1.00 61.69 431 GLY A CA 1
ATOM 3278 C C . GLY A 1 431 ? -29.732 27.240 31.562 1.00 61.69 431 GLY A C 1
ATOM 3279 O O . GLY A 1 431 ? -29.062 27.271 32.589 1.00 61.69 431 GLY A O 1
ATOM 3280 N N . ASN A 1 432 ? -29.345 26.702 30.402 1.00 76.31 432 ASN A N 1
ATOM 3281 C CA . ASN A 1 432 ? -28.082 26.021 30.108 1.00 76.31 432 ASN A CA 1
ATOM 3282 C C . ASN A 1 432 ? -27.965 24.575 30.637 1.00 76.31 432 ASN A C 1
ATOM 3284 O O . ASN A 1 432 ? -27.923 24.353 31.847 1.00 76.31 432 ASN A O 1
ATOM 3288 N N . LEU A 1 433 ? -27.846 23.598 29.729 1.00 82.44 433 LEU A N 1
ATOM 3289 C CA . LEU A 1 433 ? -27.338 22.266 30.072 1.00 82.44 433 LEU A CA 1
ATOM 3290 C C . LEU A 1 433 ? -25.811 22.344 30.203 1.00 82.44 433 LEU A C 1
ATOM 3292 O O . LEU A 1 433 ? -25.193 23.038 29.405 1.00 82.44 433 LEU A O 1
ATOM 3296 N N . PRO A 1 434 ? -25.195 21.683 31.198 1.00 87.44 434 PRO A N 1
ATOM 3297 C CA . PRO A 1 434 ? -23.747 21.678 31.303 1.00 87.44 434 PRO A CA 1
ATOM 3298 C C . PRO A 1 434 ? -23.103 20.878 30.164 1.00 87.44 434 PRO A C 1
ATOM 3300 O O . PRO A 1 434 ? -23.698 19.893 29.711 1.00 87.44 434 PRO A O 1
ATOM 3303 N N . PRO A 1 435 ? -21.865 21.223 29.763 1.00 91.38 435 PRO A N 1
ATOM 3304 C CA . PRO A 1 435 ? -21.133 20.465 28.764 1.00 91.38 435 PRO A CA 1
ATOM 3305 C C . PRO A 1 435 ? -20.986 18.994 29.153 1.00 91.38 435 PRO A C 1
ATOM 3307 O O . PRO A 1 435 ? -20.873 18.643 30.334 1.00 91.38 435 PRO A O 1
ATOM 3310 N N . ASN A 1 436 ? -20.917 18.124 28.147 1.00 92.12 436 ASN A N 1
ATOM 3311 C CA . ASN A 1 436 ? -20.709 16.700 28.367 1.00 92.12 436 ASN A CA 1
ATOM 3312 C C . ASN A 1 436 ? -19.311 16.444 28.937 1.00 92.12 436 ASN A C 1
ATOM 3314 O O . ASN A 1 436 ? -18.323 17.058 28.524 1.00 92.12 436 ASN A O 1
ATOM 3318 N N . GLN A 1 437 ? -19.221 15.478 29.852 1.00 95.00 437 GLN A N 1
ATOM 3319 C CA . GLN A 1 437 ? -17.935 14.985 30.334 1.00 95.00 437 GLN A CA 1
ATOM 3320 C C . GLN A 1 437 ? -17.096 14.468 29.149 1.00 95.00 437 GLN A C 1
ATOM 3322 O O . GLN A 1 437 ? -17.604 13.679 28.345 1.00 95.00 437 GLN A O 1
ATOM 3327 N N . PRO A 1 438 ? -15.821 14.880 29.016 1.00 95.75 438 PRO A N 1
ATOM 3328 C CA . PRO A 1 438 ? -14.969 14.409 27.931 1.00 95.75 438 PRO A CA 1
ATOM 3329 C C . PRO A 1 438 ? -14.739 12.897 28.006 1.00 95.75 438 PRO A C 1
ATOM 3331 O O . PRO A 1 438 ? -14.353 12.369 29.049 1.00 95.75 438 PRO A O 1
ATOM 3334 N N . LEU A 1 439 ? -14.944 12.200 26.887 1.00 93.69 439 LEU A N 1
ATOM 3335 C CA . LEU A 1 439 ? -14.807 10.746 26.813 1.00 93.69 439 LEU A CA 1
ATOM 3336 C C . LEU A 1 439 ? -13.341 10.341 26.651 1.00 93.69 439 LEU A C 1
ATOM 3338 O O . LEU A 1 439 ? -12.697 10.760 25.693 1.00 93.69 439 LEU A O 1
ATOM 3342 N N . VAL A 1 440 ? -12.843 9.442 27.505 1.00 93.38 440 VAL A N 1
ATOM 3343 C CA . VAL A 1 440 ? -11.455 8.922 27.493 1.00 93.38 440 VAL A CA 1
ATOM 3344 C C . VAL A 1 440 ? -10.984 8.489 26.093 1.00 93.38 440 VAL A C 1
ATOM 3346 O O . VAL A 1 440 ? -9.848 8.754 25.708 1.00 93.38 440 VAL A O 1
ATOM 3349 N N . GLN A 1 441 ? -11.865 7.883 25.291 1.00 93.12 441 GLN A N 1
ATOM 3350 C CA . GLN A 1 441 ? -11.567 7.442 23.918 1.00 93.12 441 GLN A CA 1
ATOM 3351 C C . GLN A 1 441 ? -11.220 8.587 22.944 1.00 93.12 441 GLN A C 1
ATOM 3353 O O . GLN A 1 441 ? -10.552 8.362 21.934 1.00 93.12 441 GLN A O 1
ATOM 3358 N N . ASP A 1 442 ? -11.650 9.813 23.246 1.00 94.81 442 ASP A N 1
ATOM 3359 C CA . ASP A 1 442 ? -11.392 11.005 22.440 1.00 94.81 442 ASP A CA 1
ATOM 3360 C C . ASP A 1 442 ? -10.125 11.759 22.879 1.00 94.81 442 ASP A C 1
ATOM 3362 O O . ASP A 1 442 ? -9.678 12.678 22.175 1.00 94.81 442 ASP A O 1
ATOM 3366 N N . LEU A 1 443 ? -9.514 11.352 23.997 1.00 96.38 443 LEU A N 1
ATOM 3367 C CA . LEU A 1 443 ? -8.307 11.945 24.566 1.00 96.38 443 LEU A CA 1
ATOM 3368 C C . LEU A 1 443 ? -7.045 11.298 23.978 1.00 96.38 443 LEU A C 1
ATOM 3370 O O . LEU A 1 443 ? -6.961 10.081 23.799 1.00 96.38 443 LEU A O 1
ATOM 3374 N N . GLN A 1 444 ? -6.036 12.116 23.667 1.00 96.50 444 GLN A N 1
ATOM 3375 C CA . GLN A 1 444 ? -4.771 11.641 23.095 1.00 96.50 444 GLN A CA 1
ATOM 3376 C C . GLN A 1 444 ? -3.555 12.418 23.608 1.00 96.50 444 GLN A C 1
ATOM 3378 O O . GLN A 1 444 ? -3.594 13.645 23.703 1.00 96.50 444 GLN A O 1
ATOM 3383 N N . SER A 1 445 ? -2.440 11.711 23.809 1.00 95.12 445 SER A N 1
ATOM 3384 C CA . SER A 1 445 ? -1.113 12.264 24.107 1.00 95.12 445 SER A CA 1
ATOM 3385 C C . SER A 1 445 ? -0.191 12.082 22.902 1.00 95.12 445 SER A C 1
ATOM 3387 O O . SER A 1 445 ? 0.285 10.983 22.624 1.00 95.12 445 SER A O 1
ATOM 3389 N N . GLY A 1 446 ? 0.045 13.149 22.133 1.00 89.44 446 GLY A N 1
ATOM 3390 C CA . GLY A 1 446 ? 0.928 13.087 20.961 1.00 89.44 446 GLY A CA 1
ATOM 3391 C C . GLY A 1 446 ? 0.404 12.163 19.854 1.00 89.44 446 GLY A C 1
ATOM 3392 O O . GLY A 1 446 ? 1.190 11.530 19.153 1.00 89.44 446 GLY A O 1
ATOM 3393 N N . GLY A 1 447 ? -0.923 12.051 19.726 1.00 89.44 447 GLY A N 1
ATOM 3394 C CA . GLY A 1 447 ? -1.601 11.162 18.775 1.00 89.44 447 GLY A CA 1
ATOM 3395 C C . GLY A 1 447 ? -1.745 9.707 19.237 1.00 89.44 447 GLY A C 1
ATOM 3396 O O . GLY A 1 447 ? -2.357 8.912 18.527 1.00 89.44 447 GLY A O 1
ATOM 3397 N N . LYS A 1 448 ? -1.212 9.348 20.412 1.00 91.19 448 LYS A N 1
ATOM 3398 C CA . LYS A 1 448 ? -1.445 8.050 21.062 1.00 91.19 448 LYS A CA 1
ATOM 3399 C C . LYS A 1 448 ? -2.689 8.143 21.947 1.00 91.19 448 LYS A C 1
ATOM 3401 O O . LYS A 1 448 ? -2.907 9.188 22.558 1.00 91.19 448 LYS A O 1
ATOM 3406 N N . ALA A 1 449 ? -3.504 7.090 21.976 1.00 93.31 449 ALA A N 1
ATOM 3407 C CA . ALA A 1 449 ? -4.723 7.050 22.784 1.00 93.31 449 ALA A CA 1
ATOM 3408 C C . ALA A 1 449 ? -4.412 7.264 24.273 1.00 93.31 449 ALA A C 1
ATOM 3410 O O . ALA A 1 449 ? -3.326 6.913 24.737 1.00 93.31 449 ALA A O 1
ATOM 3411 N N . CYS A 1 450 ? -5.363 7.848 24.998 1.00 93.00 450 CYS A N 1
ATOM 3412 C CA . CYS A 1 450 ? -5.307 7.915 26.449 1.00 93.00 450 CYS A CA 1
ATOM 3413 C C . CYS A 1 450 ? -5.158 6.511 27.051 1.00 93.00 450 CYS A C 1
ATOM 3415 O O . CYS A 1 450 ? -5.904 5.598 26.698 1.00 93.00 450 CYS A O 1
ATOM 3417 N N . ALA A 1 451 ? -4.189 6.348 27.948 1.00 91.56 451 ALA A N 1
ATOM 3418 C CA . ALA A 1 451 ? -3.939 5.110 28.671 1.00 91.56 451 ALA A CA 1
ATOM 3419 C C . ALA A 1 451 ? -3.286 5.412 30.026 1.00 91.56 451 ALA A C 1
ATOM 3421 O O . ALA A 1 451 ? -2.766 6.514 30.226 1.00 91.56 451 ALA A O 1
ATOM 3422 N N . THR A 1 452 ? -3.298 4.429 30.931 1.00 86.94 452 THR A N 1
ATOM 3423 C CA . THR A 1 452 ? -2.639 4.490 32.246 1.00 86.94 452 THR A CA 1
ATOM 3424 C C . THR A 1 452 ? -1.913 3.192 32.561 1.00 86.94 452 THR A C 1
ATOM 3426 O O . THR A 1 452 ? -2.118 2.177 31.896 1.00 86.94 452 THR A O 1
ATOM 3429 N N . GLY A 1 453 ? -1.052 3.219 33.581 1.00 85.50 453 GLY A N 1
ATOM 3430 C CA . GLY A 1 453 ? -0.348 2.025 34.042 1.00 85.50 453 GLY A CA 1
ATOM 3431 C C . GLY A 1 453 ? 0.555 1.446 32.954 1.00 85.50 453 GLY A C 1
ATOM 3432 O O . GLY A 1 453 ? 1.316 2.187 32.327 1.00 85.50 453 GLY A O 1
ATOM 3433 N N . ASP A 1 454 ? 0.453 0.138 32.725 1.00 81.69 454 ASP A N 1
ATOM 3434 C CA . ASP A 1 454 ? 1.314 -0.606 31.796 1.00 81.69 454 ASP A CA 1
ATOM 3435 C C . ASP A 1 454 ? 1.145 -0.179 30.326 1.00 81.69 454 ASP A C 1
ATOM 3437 O O . ASP A 1 454 ? 2.084 -0.303 29.539 1.00 81.69 454 ASP A O 1
ATOM 3441 N N . ASP A 1 455 ? -0.007 0.396 29.967 1.00 85.62 455 ASP A N 1
ATOM 3442 C CA . ASP A 1 455 ? -0.310 0.855 28.605 1.00 85.62 455 ASP A CA 1
ATOM 3443 C C . ASP A 1 455 ? 0.098 2.319 28.356 1.00 85.62 455 ASP A C 1
ATOM 3445 O O . ASP A 1 455 ? -0.160 2.877 27.285 1.00 85.62 455 ASP A O 1
ATOM 3449 N N . THR A 1 456 ? 0.744 2.966 29.334 1.00 90.88 456 THR A N 1
ATOM 3450 C CA . THR A 1 456 ? 1.126 4.380 29.242 1.00 90.88 456 THR A CA 1
ATOM 3451 C C . THR A 1 456 ? 2.033 4.634 28.025 1.00 90.88 456 THR A C 1
ATOM 3453 O O . THR A 1 456 ? 3.123 4.061 27.925 1.00 90.88 456 THR A O 1
ATOM 3456 N N . PRO A 1 457 ? 1.653 5.532 27.098 1.00 92.44 457 PRO A N 1
ATOM 3457 C CA . PRO A 1 457 ? 2.457 5.835 25.925 1.00 92.44 457 PRO A CA 1
ATOM 3458 C C . PRO A 1 457 ? 3.769 6.548 26.272 1.00 92.44 457 PRO A C 1
ATOM 3460 O O . PRO A 1 457 ? 3.781 7.548 26.984 1.00 92.44 457 PRO A O 1
ATOM 3463 N N . TYR A 1 458 ? 4.867 6.104 25.661 1.00 92.94 458 TYR A N 1
ATOM 3464 C CA . TYR A 1 458 ? 6.169 6.778 25.725 1.00 92.94 458 TYR A CA 1
ATOM 3465 C C . TYR A 1 458 ? 6.317 7.798 24.596 1.00 92.94 458 TYR A C 1
ATOM 3467 O O . TYR A 1 458 ? 5.937 7.519 23.455 1.00 92.94 458 TYR A O 1
ATOM 3475 N N . VAL A 1 459 ? 6.873 8.972 24.878 1.00 93.31 459 VAL A N 1
ATOM 3476 C CA . VAL A 1 459 ? 7.065 10.048 23.895 1.00 93.31 459 VAL A CA 1
ATOM 3477 C C . VAL A 1 459 ? 8.454 10.659 24.024 1.00 93.31 459 VAL A C 1
ATOM 3479 O O . VAL A 1 459 ? 8.913 10.953 25.123 1.00 93.31 459 VAL A O 1
ATOM 3482 N N . SER A 1 460 ? 9.108 10.884 22.883 1.00 92.00 460 SER A N 1
ATOM 3483 C CA . SER A 1 460 ? 10.482 11.400 22.823 1.00 92.00 460 SER A CA 1
ATOM 3484 C C . SER A 1 460 ? 10.608 12.919 22.962 1.00 92.00 460 SER A C 1
ATOM 3486 O O . SER A 1 460 ? 11.712 13.460 22.983 1.00 92.00 460 SER A O 1
ATOM 3488 N N . THR A 1 461 ? 9.474 13.615 22.944 1.00 91.25 461 THR A N 1
ATOM 3489 C CA . THR A 1 461 ? 9.332 15.071 23.048 1.00 91.25 461 THR A CA 1
ATOM 3490 C C . THR A 1 461 ? 8.044 15.372 23.812 1.00 91.25 461 THR A C 1
ATOM 3492 O O . THR A 1 461 ? 7.082 14.615 23.628 1.00 91.25 461 THR A O 1
ATOM 3495 N N . PRO A 1 462 ? 7.969 16.469 24.587 1.00 93.00 462 PRO A N 1
ATOM 3496 C CA . PRO A 1 462 ? 6.733 16.897 25.236 1.00 93.00 462 PRO A CA 1
ATOM 3497 C C . PRO A 1 462 ? 5.567 16.921 24.233 1.00 93.00 462 PRO A C 1
ATOM 3499 O O . PRO A 1 462 ? 5.670 17.564 23.181 1.00 93.00 462 PRO A O 1
ATOM 3502 N N . PRO A 1 463 ? 4.490 16.155 24.476 1.00 95.06 463 PRO A N 1
ATOM 3503 C CA . PRO A 1 463 ? 3.477 15.916 23.464 1.00 95.06 463 PRO A CA 1
ATOM 3504 C C . PRO A 1 463 ? 2.478 17.072 23.377 1.00 95.06 463 PRO A C 1
ATOM 3506 O O . PRO A 1 463 ? 2.314 17.879 24.293 1.00 95.06 463 PRO A O 1
ATOM 3509 N N . ARG A 1 464 ? 1.724 17.096 22.277 1.00 95.94 464 ARG A N 1
ATOM 3510 C CA . ARG A 1 464 ? 0.461 17.834 22.216 1.00 95.94 464 ARG A CA 1
ATOM 3511 C C . ARG A 1 464 ? -0.644 16.944 22.782 1.00 95.94 464 ARG A C 1
ATOM 3513 O O . ARG A 1 464 ? -0.933 15.894 22.205 1.00 95.94 464 ARG A O 1
ATOM 3520 N N . LEU A 1 465 ? -1.225 17.347 23.902 1.00 97.56 465 LEU A N 1
ATOM 3521 C CA . LEU A 1 465 ? -2.431 16.747 24.460 1.00 97.56 465 LEU A CA 1
ATOM 3522 C C . LEU A 1 465 ? -3.634 17.206 23.641 1.00 97.56 465 LEU A C 1
ATOM 3524 O O . LEU A 1 465 ? -3.646 18.331 23.134 1.00 97.56 465 LEU A O 1
ATOM 3528 N N . SER A 1 466 ? -4.626 16.341 23.464 1.00 97.38 466 SER A N 1
ATOM 3529 C CA . SER A 1 466 ? -5.839 16.701 22.734 1.00 97.38 466 SER A CA 1
ATOM 3530 C C . SER A 1 466 ? -7.069 15.977 23.244 1.00 97.38 466 SER A C 1
ATOM 3532 O O . SER A 1 466 ? -6.956 14.846 23.706 1.00 97.38 466 SER A O 1
ATOM 3534 N N . ALA A 1 467 ? -8.226 16.613 23.095 1.00 97.12 467 ALA A N 1
ATOM 3535 C CA . ALA A 1 467 ? -9.530 16.065 23.449 1.00 97.12 467 ALA A CA 1
ATOM 3536 C C . ALA A 1 467 ? -10.603 16.600 22.495 1.00 97.12 467 ALA A C 1
ATOM 3538 O O . ALA A 1 467 ? -10.448 17.693 21.946 1.00 97.12 467 ALA A O 1
ATOM 3539 N N . VAL A 1 468 ? -11.678 15.842 22.287 1.00 95.38 468 VAL A N 1
ATOM 3540 C CA . VAL A 1 468 ? -12.891 16.337 21.620 1.00 95.38 468 VAL A CA 1
ATOM 3541 C C . VAL A 1 468 ? -13.911 16.647 22.704 1.00 95.38 468 VAL A C 1
ATOM 3543 O O . VAL A 1 468 ? -14.169 15.803 23.557 1.00 95.38 468 VAL A O 1
ATOM 3546 N N . LEU A 1 469 ? -14.433 17.871 22.700 1.00 93.81 469 LEU A N 1
ATOM 3547 C CA . LEU A 1 469 ? -15.329 18.378 23.738 1.00 93.81 469 LEU A CA 1
ATOM 3548 C C . LEU A 1 469 ? -16.694 18.671 23.126 1.00 93.81 469 LEU A C 1
ATOM 3550 O O . LEU A 1 469 ? -16.764 19.169 22.001 1.00 93.81 469 LEU A O 1
ATOM 3554 N N . TYR A 1 470 ? -17.756 18.378 23.870 1.00 90.88 470 TYR A N 1
ATOM 3555 C CA . TYR A 1 470 ? -19.129 18.515 23.402 1.00 90.88 470 TYR A CA 1
ATOM 3556 C C . TYR A 1 470 ? -19.961 19.303 24.408 1.00 90.88 470 TYR A C 1
ATOM 3558 O O . TYR A 1 470 ? -19.925 19.015 25.602 1.00 90.88 470 TYR A O 1
ATOM 3566 N N . ASP A 1 471 ? -20.731 20.254 23.899 1.00 87.69 471 ASP A N 1
ATOM 3567 C CA . ASP A 1 471 ? -21.714 21.035 24.644 1.00 87.69 471 ASP A CA 1
ATOM 3568 C C . ASP A 1 471 ? -23.110 20.834 24.016 1.00 87.69 471 ASP A C 1
ATOM 3570 O O . ASP A 1 471 ? -23.261 21.120 22.820 1.00 87.69 471 ASP A O 1
ATOM 3574 N N . PRO A 1 472 ? -24.087 20.249 24.739 1.00 80.50 472 PRO A N 1
ATOM 3575 C CA . PRO A 1 472 ? -25.432 19.999 24.219 1.00 80.50 472 PRO A CA 1
ATOM 3576 C C . PRO A 1 472 ? -26.313 21.263 24.233 1.00 80.50 472 PRO A C 1
ATOM 3578 O O . PRO A 1 472 ? -26.247 22.071 25.154 1.00 80.50 472 PRO A O 1
ATOM 3581 N N . GLU A 1 473 ? -27.202 21.421 23.245 1.00 71.12 473 GLU A N 1
ATOM 3582 C CA . GLU A 1 473 ? -28.242 22.467 23.287 1.00 71.12 473 GLU A CA 1
ATOM 3583 C C . GLU A 1 473 ? -29.420 22.092 24.207 1.00 71.12 473 GLU A C 1
ATOM 3585 O O . GLU A 1 473 ? -29.556 20.949 24.635 1.00 71.12 473 GLU A O 1
ATOM 3590 N N . GLU A 1 474 ? -30.290 23.066 24.509 1.00 59.91 474 GLU A N 1
ATOM 3591 C CA . GLU A 1 474 ? -31.422 22.969 25.455 1.00 59.91 474 GLU A CA 1
ATOM 3592 C C . GLU A 1 474 ? -32.413 21.823 25.140 1.00 59.91 474 GLU A C 1
ATOM 3594 O O . GLU A 1 474 ? -33.110 21.340 26.032 1.00 59.91 474 GLU A O 1
ATOM 3599 N N . ASP A 1 475 ? -32.447 21.338 23.896 1.00 59.59 475 ASP A N 1
ATOM 3600 C CA . ASP A 1 475 ? -33.261 20.206 23.431 1.00 59.59 475 ASP A CA 1
ATOM 3601 C C . ASP A 1 475 ? -32.476 18.885 23.268 1.00 59.59 475 ASP A C 1
ATOM 3603 O O . ASP A 1 475 ? -33.018 17.893 22.769 1.00 59.59 475 ASP A O 1
ATOM 3607 N N . ASN A 1 476 ? -31.214 18.856 23.714 1.00 56.72 476 ASN A N 1
ATOM 3608 C CA . ASN A 1 476 ? -30.275 17.744 23.575 1.00 56.72 476 ASN A CA 1
ATOM 3609 C C . ASN A 1 476 ? -30.012 17.337 22.105 1.00 56.72 476 ASN A C 1
ATOM 3611 O O . ASN A 1 476 ? -29.631 16.193 21.837 1.00 56.72 476 ASN A O 1
ATOM 3615 N N . GLN A 1 477 ? -30.228 18.249 21.144 1.00 54.03 477 GLN A N 1
ATOM 3616 C CA . GLN A 1 477 ? -29.811 18.071 19.752 1.00 54.03 477 GLN A CA 1
ATOM 3617 C C . GLN A 1 477 ? -28.328 18.453 19.578 1.00 54.03 477 GLN A C 1
ATOM 3619 O O . GLN A 1 477 ? -27.834 19.387 20.217 1.00 54.03 477 GLN A O 1
ATOM 3624 N N . PRO A 1 478 ? -27.586 17.752 18.702 1.00 47.78 478 PRO A N 1
ATOM 3625 C CA . PRO A 1 478 ? -26.210 18.099 18.379 1.00 47.78 478 PRO A CA 1
ATOM 3626 C C . PRO A 1 478 ? -26.178 19.363 17.512 1.00 47.78 478 PRO A C 1
ATOM 3628 O O . PRO A 1 478 ? -26.389 19.316 16.302 1.00 47.78 478 PRO A O 1
ATOM 3631 N N . SER A 1 479 ? -25.893 20.503 18.128 1.00 52.28 479 SER A N 1
ATOM 3632 C CA . SER A 1 479 ? -25.550 21.727 17.411 1.00 52.28 479 SER A CA 1
ATOM 3633 C C . SER A 1 479 ? -24.049 21.801 17.202 1.00 52.28 479 SER A C 1
ATOM 3635 O O . SER A 1 479 ? -23.270 21.880 18.151 1.00 52.28 479 SER A O 1
ATOM 3637 N N . GLU A 1 480 ? -23.629 21.838 15.940 1.00 56.91 480 GLU A N 1
ATOM 3638 C CA . GLU A 1 480 ? -22.230 22.048 15.542 1.00 56.91 480 GLU A CA 1
ATOM 3639 C C . GLU A 1 480 ? -21.728 23.483 15.846 1.00 56.91 480 GLU A C 1
ATOM 3641 O O . GLU A 1 480 ? -20.660 23.883 15.380 1.00 56.91 480 GLU A O 1
ATOM 3646 N N . SER A 1 481 ? -22.489 24.289 16.604 1.00 61.88 481 SER A N 1
ATOM 3647 C CA . SER A 1 481 ? -22.209 25.711 16.836 1.00 61.88 481 SER A CA 1
ATOM 3648 C C . SER A 1 481 ? -22.127 26.151 18.302 1.00 61.88 481 SER A C 1
ATOM 3650 O O . SER A 1 481 ? -21.707 27.286 18.544 1.00 61.88 481 SER A O 1
ATOM 3652 N N . SER A 1 482 ? -22.432 25.282 19.275 1.00 79.62 482 SER A N 1
ATOM 3653 C CA . SER A 1 482 ? -22.306 25.636 20.696 1.00 79.62 482 SER A CA 1
ATOM 3654 C C . SER A 1 482 ? -20.842 25.920 21.076 1.00 79.62 482 SER A C 1
ATOM 3656 O O . SER A 1 482 ? -19.964 25.109 20.756 1.00 79.62 482 SER A O 1
ATOM 3658 N N . PRO A 1 483 ? -20.537 27.070 21.706 1.00 87.19 483 PRO A N 1
ATOM 3659 C CA . PRO A 1 483 ? -19.175 27.443 22.071 1.00 87.19 483 PRO A CA 1
ATOM 3660 C C . PRO A 1 483 ? -18.692 26.668 23.302 1.00 87.19 483 PRO A C 1
ATOM 3662 O O . PRO A 1 483 ? -19.273 26.774 24.373 1.00 87.19 483 PRO A O 1
ATOM 3665 N N . VAL A 1 484 ? -17.565 25.966 23.181 1.00 92.56 484 VAL A N 1
ATOM 3666 C CA . VAL A 1 484 ? -16.949 25.221 24.285 1.00 92.56 484 VAL A CA 1
ATOM 3667 C C . VAL A 1 484 ? -15.432 25.409 24.302 1.00 92.56 484 VAL A C 1
ATOM 3669 O O . VAL A 1 484 ? -14.759 25.381 23.268 1.00 92.56 484 VAL A O 1
ATOM 3672 N N . SER A 1 485 ? -14.862 25.602 25.484 1.00 95.94 485 SER A N 1
ATOM 3673 C CA . SER A 1 485 ? -13.426 25.543 25.753 1.00 95.94 485 SER A CA 1
ATOM 3674 C C . SER A 1 485 ? -13.100 24.336 26.634 1.00 95.94 485 SER A C 1
ATOM 3676 O O . SER A 1 485 ? -13.972 23.696 27.220 1.00 95.94 485 SER A O 1
ATOM 3678 N N . GLY A 1 486 ? -11.824 23.984 26.677 1.00 97.06 486 GLY A N 1
ATOM 3679 C CA . GLY A 1 486 ? -11.279 22.881 27.444 1.00 97.06 486 GLY A CA 1
ATOM 3680 C C . GLY A 1 486 ? -10.329 23.399 28.497 1.00 97.06 486 GLY A C 1
ATOM 3681 O O . GLY A 1 486 ? -9.374 24.107 28.177 1.00 97.06 486 GLY A O 1
ATOM 3682 N N . GLU A 1 487 ? -10.563 23.008 29.739 1.00 98.00 487 GLU A N 1
ATOM 3683 C CA . GLU A 1 487 ? -9.625 23.206 30.832 1.00 98.00 487 GLU A CA 1
ATOM 3684 C C . GLU A 1 487 ? -8.830 21.921 31.000 1.00 98.00 487 GLU A C 1
ATOM 3686 O O . GLU A 1 487 ? -9.376 20.893 31.392 1.00 98.00 487 GLU A O 1
ATOM 3691 N N . PHE A 1 488 ? -7.553 21.973 30.643 1.00 98.19 488 PHE A N 1
ATOM 3692 C CA . PHE A 1 488 ? -6.613 20.882 30.819 1.00 98.19 488 PHE A CA 1
ATOM 3693 C C . PHE A 1 488 ? -5.813 21.093 32.091 1.00 98.19 488 PHE A C 1
ATOM 3695 O O . PHE A 1 488 ? -5.405 22.213 32.413 1.00 98.19 488 PHE A O 1
ATOM 3702 N N . GLU A 1 489 ? -5.495 19.989 32.742 1.00 98.12 489 GLU A N 1
ATOM 3703 C CA . GLU A 1 489 ? -4.572 19.962 33.858 1.00 98.12 489 GLU A CA 1
ATOM 3704 C C . GLU A 1 489 ? -3.665 18.738 33.731 1.00 98.12 489 GLU A C 1
ATOM 3706 O O . GLU A 1 489 ? -4.115 17.649 33.379 1.00 98.12 489 GLU A O 1
ATOM 3711 N N . ALA A 1 490 ? -2.370 18.942 33.965 1.00 97.19 490 ALA A N 1
ATOM 3712 C CA . ALA A 1 490 ? -1.357 17.900 33.944 1.00 97.19 490 ALA A CA 1
ATOM 3713 C C . ALA A 1 490 ? -0.430 18.026 35.150 1.00 97.19 490 ALA A C 1
ATOM 3715 O O . ALA A 1 490 ? -0.055 19.132 35.544 1.00 97.19 490 ALA A O 1
ATOM 3716 N N . TRP A 1 491 ? -0.015 16.893 35.705 1.00 96.50 491 TRP A N 1
ATOM 3717 C CA . TRP A 1 491 ? 0.862 16.829 36.863 1.00 96.50 491 TRP A CA 1
ATOM 3718 C C . TRP A 1 491 ? 1.879 15.699 36.761 1.00 96.50 491 TRP A C 1
ATOM 3720 O O . TRP A 1 491 ? 1.664 14.669 36.119 1.00 96.50 491 TRP A O 1
ATOM 3730 N N . TRP A 1 492 ? 3.007 15.896 37.431 1.00 95.25 492 TRP A N 1
ATOM 3731 C CA . TRP A 1 492 ? 4.057 14.896 37.576 1.00 95.25 492 TRP A CA 1
ATOM 3732 C C . TRP A 1 492 ? 4.806 15.096 38.888 1.00 95.25 492 TRP A C 1
ATOM 3734 O O . TRP A 1 492 ? 4.729 16.151 39.515 1.00 95.25 492 TRP A O 1
ATOM 3744 N N . THR A 1 493 ? 5.534 14.073 39.323 1.00 90.50 493 THR A N 1
ATOM 3745 C CA . THR A 1 493 ? 6.350 14.132 40.538 1.00 90.50 493 THR A CA 1
ATOM 3746 C C . THR A 1 493 ? 7.822 14.147 40.160 1.00 90.50 493 THR A C 1
ATOM 3748 O O . THR A 1 493 ? 8.303 13.242 39.486 1.00 90.50 493 THR A O 1
ATOM 3751 N N . GLU A 1 494 ? 8.546 15.172 40.598 1.00 82.06 494 GLU A N 1
ATOM 3752 C CA . GLU A 1 494 ? 9.993 15.260 40.399 1.00 82.06 494 GLU A CA 1
ATOM 3753 C C . GLU A 1 494 ? 10.762 14.353 41.373 1.00 82.06 494 GLU A C 1
ATOM 3755 O O . GLU A 1 494 ? 10.227 13.877 42.377 1.00 82.06 494 GLU A O 1
ATOM 3760 N N . ALA A 1 495 ? 12.066 14.176 41.134 1.00 71.75 495 ALA A N 1
ATOM 3761 C CA . ALA A 1 495 ? 12.954 13.369 41.979 1.00 71.75 495 ALA A CA 1
ATOM 3762 C C . ALA A 1 495 ? 12.946 13.781 43.469 1.00 71.75 495 ALA A C 1
ATOM 3764 O O . ALA A 1 495 ? 13.127 12.939 44.347 1.00 71.75 495 ALA A O 1
ATOM 3765 N N . ALA A 1 496 ? 12.675 15.055 43.773 1.00 77.25 496 ALA A N 1
ATOM 3766 C CA . ALA A 1 496 ? 12.535 15.567 45.139 1.00 77.25 496 ALA A CA 1
ATOM 3767 C C . ALA A 1 496 ? 11.180 15.232 45.804 1.00 77.25 496 ALA A C 1
ATOM 3769 O O . ALA A 1 496 ? 10.900 15.719 46.897 1.00 77.25 496 ALA A O 1
ATOM 3770 N N . ARG A 1 497 ? 10.327 14.424 45.153 1.00 78.44 497 ARG A N 1
ATOM 3771 C CA . ARG A 1 497 ? 8.923 14.160 45.527 1.00 78.44 497 ARG A CA 1
ATOM 3772 C C . ARG A 1 497 ? 8.041 15.410 45.577 1.00 78.44 497 ARG A C 1
ATOM 3774 O O . ARG A 1 497 ? 6.999 15.412 46.226 1.00 78.44 497 ARG A O 1
ATOM 3781 N N . VAL A 1 498 ? 8.451 16.465 44.881 1.00 86.06 498 VAL A N 1
ATOM 3782 C CA . VAL A 1 498 ? 7.646 17.672 44.697 1.00 86.06 498 VAL A CA 1
ATOM 3783 C C . VAL A 1 498 ? 6.727 17.437 43.501 1.00 86.06 498 VAL A C 1
ATOM 3785 O O . VAL A 1 498 ? 7.198 17.076 42.421 1.00 86.06 498 VAL A O 1
ATOM 3788 N N . GLN A 1 499 ? 5.419 17.594 43.704 1.00 90.81 499 GLN A N 1
ATOM 3789 C CA . GLN A 1 499 ? 4.441 17.516 42.624 1.00 90.81 499 GLN A CA 1
ATOM 3790 C C . GLN A 1 499 ? 4.425 18.843 41.866 1.00 90.81 499 GLN A C 1
ATOM 3792 O O . GLN A 1 499 ? 4.217 19.904 42.451 1.00 90.81 499 GLN A O 1
ATOM 3797 N N . GLN A 1 500 ? 4.640 18.766 40.562 1.00 94.38 500 GLN A N 1
ATOM 3798 C CA . GLN A 1 500 ? 4.394 19.857 39.635 1.00 94.38 500 GLN A CA 1
ATOM 3799 C C . GLN A 1 500 ? 2.997 19.703 39.057 1.00 94.38 500 GLN A C 1
ATOM 3801 O O . GLN A 1 500 ? 2.564 18.591 38.764 1.00 94.38 500 GLN A O 1
ATOM 3806 N N . GLN A 1 501 ? 2.328 20.829 38.851 1.00 95.31 501 GLN A N 1
ATOM 3807 C CA . GLN A 1 501 ? 1.020 20.905 38.216 1.00 95.31 501 GLN A CA 1
ATOM 3808 C C . GLN A 1 501 ? 1.055 22.049 37.204 1.00 95.31 501 GLN A C 1
ATOM 3810 O O . GLN A 1 501 ? 1.680 23.095 37.428 1.00 95.31 501 GLN A O 1
ATOM 3815 N N . ARG A 1 502 ? 0.433 21.835 36.052 1.00 95.81 502 ARG A N 1
ATOM 3816 C CA . ARG A 1 502 ? 0.264 22.821 34.990 1.00 95.81 502 ARG A CA 1
ATOM 3817 C C . ARG A 1 502 ? -1.187 22.779 34.557 1.00 95.81 502 ARG A C 1
ATOM 3819 O O . ARG A 1 502 ? -1.766 21.704 34.445 1.00 95.81 502 ARG A O 1
ATOM 3826 N N . THR A 1 503 ? -1.745 23.944 34.286 1.00 96.81 503 THR A N 1
ATOM 3827 C CA . THR A 1 503 ? -3.101 24.079 33.770 1.00 96.81 503 THR A CA 1
ATOM 3828 C C . THR A 1 503 ? -3.071 24.878 32.478 1.00 96.81 503 THR A C 1
ATOM 3830 O O . THR A 1 503 ? -2.191 25.719 32.263 1.00 96.81 503 THR A O 1
ATOM 3833 N N . TYR A 1 504 ? -4.012 24.590 31.589 1.00 97.25 504 TYR A N 1
ATOM 3834 C CA . TYR A 1 504 ? -4.159 25.304 30.334 1.00 97.25 504 TYR A CA 1
ATOM 3835 C C . TYR A 1 504 ? -5.617 25.319 29.903 1.00 97.25 504 TYR A C 1
ATOM 3837 O O . TYR A 1 504 ? -6.226 24.269 29.716 1.00 97.25 504 TYR A O 1
ATOM 3845 N N . THR A 1 505 ? -6.158 26.514 29.692 1.00 97.19 505 THR A N 1
ATOM 3846 C CA . THR A 1 505 ? -7.480 26.692 29.096 1.00 97.19 505 THR A CA 1
ATOM 3847 C C . THR A 1 505 ? -7.313 27.014 27.620 1.00 97.19 505 THR A C 1
ATOM 3849 O O . THR A 1 505 ? -6.580 27.934 27.246 1.00 97.19 505 THR A O 1
ATOM 3852 N N . THR A 1 506 ? -7.970 26.243 26.767 1.00 96.75 506 THR A N 1
ATOM 3853 C CA . THR A 1 506 ? -7.969 26.471 25.322 1.00 96.75 506 THR A CA 1
ATOM 3854 C C . THR A 1 506 ? -8.813 27.693 24.951 1.00 96.75 506 THR A C 1
ATOM 3856 O O . THR A 1 506 ? -9.599 28.221 25.739 1.00 96.75 506 THR A O 1
ATOM 3859 N N . ILE A 1 507 ? -8.669 28.146 23.705 1.00 92.81 507 ILE A N 1
ATOM 3860 C CA . ILE A 1 507 ? -9.634 29.076 23.115 1.00 92.81 507 ILE A CA 1
ATOM 3861 C C . ILE A 1 507 ? -11.008 28.408 22.970 1.00 92.81 507 ILE A C 1
ATOM 3863 O O . ILE A 1 507 ? -11.106 27.189 22.836 1.00 92.81 507 ILE A O 1
ATOM 3867 N N . ILE A 1 508 ? -12.058 29.225 22.941 1.00 92.00 508 ILE A N 1
ATOM 3868 C CA . ILE A 1 508 ? -13.424 28.771 22.675 1.00 92.00 508 ILE A CA 1
ATOM 3869 C C . ILE A 1 508 ? -13.519 28.308 21.216 1.00 92.00 508 ILE A C 1
ATOM 3871 O O . ILE A 1 508 ? -13.146 29.046 20.301 1.00 92.00 508 ILE A O 1
ATOM 3875 N N . LEU A 1 509 ? -14.017 27.092 21.007 1.00 90.19 509 LEU A N 1
ATOM 3876 C CA . LEU A 1 509 ? -14.249 26.482 19.699 1.00 90.19 509 LEU A CA 1
ATOM 3877 C C . LEU A 1 509 ? -15.669 25.920 19.629 1.00 90.19 509 LEU A C 1
ATOM 3879 O O . LEU A 1 509 ? -16.340 25.781 20.646 1.00 90.19 509 LEU A O 1
ATOM 3883 N N . SER A 1 510 ? -16.123 25.574 18.429 1.00 88.88 510 SER A N 1
ATOM 3884 C CA . SER A 1 510 ? -17.398 24.879 18.258 1.00 88.88 510 SER A CA 1
ATOM 3885 C C . SER A 1 510 ? -17.368 23.484 18.892 1.00 88.88 510 SER A C 1
ATOM 3887 O O . SER A 1 510 ? -16.370 22.765 18.763 1.00 88.88 510 SER A O 1
ATOM 3889 N N . SER A 1 511 ? -18.478 23.089 19.512 1.00 88.88 511 SER A N 1
ATOM 3890 C CA . SER A 1 511 ? -18.767 21.732 19.989 1.00 88.88 511 SER A CA 1
ATOM 3891 C C . SER A 1 511 ? -18.389 20.674 18.941 1.00 88.88 511 SER A C 1
ATOM 3893 O O . SER A 1 511 ? -18.596 20.862 17.742 1.00 88.88 511 SER A O 1
ATOM 3895 N N . GLY A 1 512 ? -17.747 19.587 19.374 1.00 88.25 512 GLY A N 1
ATOM 3896 C CA . GLY A 1 512 ? -17.205 18.537 18.502 1.00 88.25 512 GLY A CA 1
ATOM 3897 C C . GLY A 1 512 ? -15.838 18.845 17.875 1.00 88.25 512 GLY A C 1
ATOM 3898 O O . GLY A 1 512 ? -15.232 17.974 17.245 1.00 88.25 512 GLY A O 1
ATOM 3899 N N . SER A 1 513 ? -15.286 20.047 18.072 1.00 90.44 513 SER A N 1
ATOM 3900 C CA . SER A 1 513 ? -13.924 20.363 17.626 1.00 90.44 513 SER A CA 1
ATOM 3901 C C . SER A 1 513 ? -12.872 19.730 18.536 1.00 90.44 513 SER A C 1
ATOM 3903 O O . SER A 1 513 ? -12.943 19.821 19.763 1.00 90.44 513 SER A O 1
ATOM 3905 N N . ARG A 1 514 ? -11.822 19.149 17.938 1.00 95.25 514 ARG A N 1
ATOM 3906 C CA . ARG A 1 514 ? -10.649 18.690 18.695 1.00 95.25 514 ARG A CA 1
ATOM 3907 C C . ARG A 1 514 ? -9.851 19.890 19.194 1.00 95.25 514 ARG A C 1
ATOM 3909 O O . ARG A 1 514 ? -9.369 20.700 18.401 1.00 95.25 514 ARG A O 1
ATOM 3916 N N . GLN A 1 515 ? -9.673 1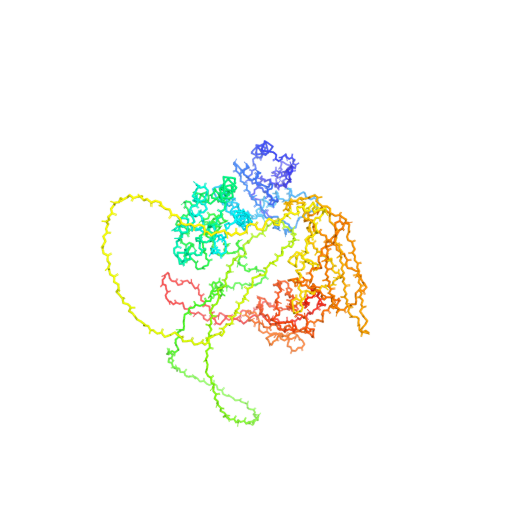9.959 20.502 1.00 95.44 515 GLN A N 1
ATOM 3917 C CA . GLN A 1 515 ? -8.921 20.998 21.186 1.00 95.44 515 GLN A CA 1
ATOM 3918 C C . GLN A 1 515 ? -7.577 20.457 21.654 1.00 95.44 515 GLN A C 1
ATOM 3920 O O . GLN A 1 515 ? -7.396 19.243 21.764 1.00 95.44 515 GLN A O 1
ATOM 3925 N N . TYR A 1 516 ? -6.617 21.350 21.886 1.00 96.75 516 TYR A N 1
ATOM 3926 C CA . TYR A 1 516 ? -5.236 20.941 22.091 1.00 96.75 516 TYR A CA 1
ATOM 3927 C C . TYR A 1 516 ? -4.487 21.797 23.102 1.00 96.75 516 TYR A C 1
ATOM 3929 O O . TYR A 1 516 ? -4.620 23.019 23.095 1.00 96.75 516 TYR A O 1
ATOM 3937 N N . TRP A 1 517 ? -3.568 21.158 23.818 1.00 97.31 517 TRP A N 1
ATOM 3938 C CA . TRP A 1 517 ? -2.558 21.802 24.646 1.00 97.31 517 TRP A CA 1
ATOM 3939 C C . TRP A 1 517 ? -1.169 21.266 24.292 1.00 97.31 517 TRP A C 1
ATOM 3941 O O . TRP A 1 517 ? -0.930 20.062 24.319 1.00 97.31 517 TRP A O 1
ATOM 3951 N N . THR A 1 518 ? -0.241 22.147 23.921 1.00 95.81 518 THR A N 1
ATOM 3952 C CA . THR A 1 518 ? 1.171 21.775 23.748 1.00 95.81 518 THR A CA 1
ATOM 3953 C C . THR A 1 518 ? 1.862 21.811 25.105 1.00 95.81 518 THR A C 1
ATOM 3955 O O . THR A 1 518 ? 1.951 22.883 25.706 1.00 95.81 518 THR A O 1
ATOM 3958 N N . MET A 1 519 ? 2.353 20.661 25.573 1.00 95.06 519 MET A N 1
ATOM 3959 C CA . MET A 1 519 ? 3.039 20.579 26.861 1.00 95.06 519 MET A CA 1
ATOM 3960 C C . MET A 1 519 ? 4.339 21.400 26.867 1.00 95.06 519 MET A C 1
ATOM 3962 O O . MET A 1 519 ? 5.028 21.463 25.844 1.00 95.06 519 MET A O 1
ATOM 3966 N N . PRO A 1 520 ? 4.686 22.033 28.001 1.00 91.56 520 PRO A N 1
ATOM 3967 C CA . PRO A 1 520 ? 5.932 22.775 28.142 1.00 91.56 520 PRO A CA 1
ATOM 3968 C C . PRO A 1 520 ? 7.164 21.855 28.104 1.00 91.56 520 PRO A C 1
ATOM 3970 O O . PRO A 1 520 ? 7.090 20.657 28.370 1.00 91.56 520 PRO A O 1
ATOM 3973 N N . ASN A 1 521 ? 8.319 22.443 27.784 1.00 89.50 521 ASN A N 1
ATOM 3974 C CA . ASN A 1 521 ? 9.599 21.732 27.681 1.00 89.50 521 ASN A CA 1
ATOM 3975 C C . ASN A 1 521 ? 10.368 21.642 29.015 1.00 89.50 521 ASN A C 1
ATOM 3977 O O . ASN A 1 521 ? 11.552 21.325 29.008 1.00 89.50 521 ASN A O 1
ATOM 3981 N N . ASP A 1 522 ? 9.727 21.961 30.142 1.00 90.19 522 ASP A N 1
ATOM 3982 C CA . ASP A 1 522 ? 10.303 21.901 31.494 1.00 90.19 522 ASP A CA 1
ATOM 3983 C C . ASP A 1 522 ? 10.058 20.553 32.195 1.00 90.19 522 ASP A C 1
ATOM 3985 O O . ASP A 1 522 ? 10.459 20.373 33.343 1.00 90.19 522 ASP A O 1
ATOM 3989 N N . ILE A 1 523 ? 9.420 19.599 31.508 1.00 91.62 523 ILE A N 1
ATOM 3990 C CA . ILE A 1 523 ? 9.206 18.242 32.014 1.00 91.62 523 ILE A CA 1
ATOM 3991 C C . ILE A 1 523 ? 10.563 17.520 32.060 1.00 91.62 523 ILE A C 1
ATOM 3993 O O . ILE A 1 523 ? 11.227 17.422 31.025 1.00 91.62 523 ILE A O 1
ATOM 3997 N N . PRO A 1 524 ? 10.991 16.982 33.214 1.00 90.62 524 PRO A N 1
ATOM 3998 C CA . PRO A 1 524 ? 12.223 16.206 33.294 1.00 90.62 524 PRO A CA 1
ATOM 3999 C C . PRO A 1 524 ? 12.136 14.904 32.489 1.00 90.62 524 PRO A C 1
ATOM 4001 O O . PRO A 1 524 ? 11.075 14.288 32.396 1.00 90.62 524 PRO A O 1
ATOM 4004 N N . ALA A 1 525 ? 13.265 14.438 31.963 1.00 87.69 525 ALA A N 1
ATOM 4005 C CA . ALA A 1 525 ? 13.372 13.136 31.309 1.00 87.69 525 ALA A CA 1
ATOM 4006 C C . ALA A 1 525 ? 12.906 11.976 32.207 1.00 87.69 525 ALA A C 1
ATOM 4008 O O . ALA A 1 525 ? 13.026 12.039 33.431 1.00 87.69 525 ALA A O 1
ATOM 4009 N N . ASN A 1 526 ? 12.435 10.893 31.590 1.00 87.12 526 ASN A N 1
ATOM 4010 C CA . ASN A 1 526 ? 11.919 9.684 32.241 1.00 87.12 526 ASN A CA 1
ATOM 4011 C C . ASN A 1 526 ? 10.798 9.941 33.257 1.00 87.12 526 ASN A C 1
ATOM 4013 O O . ASN A 1 526 ? 10.688 9.253 34.273 1.00 87.12 526 ASN A O 1
ATOM 4017 N N . THR A 1 527 ? 9.949 10.928 32.974 1.00 91.75 527 THR A N 1
ATOM 4018 C CA . THR A 1 527 ? 8.878 11.343 33.882 1.00 91.75 527 THR A CA 1
ATOM 4019 C C . THR A 1 527 ? 7.525 10.866 33.385 1.00 91.75 527 THR A C 1
ATOM 4021 O O . THR A 1 527 ? 7.150 11.109 32.236 1.00 91.75 527 THR A O 1
ATOM 4024 N N . VAL A 1 528 ? 6.769 10.216 34.272 1.00 93.88 528 VAL A N 1
ATOM 4025 C CA . VAL A 1 528 ? 5.350 9.928 34.053 1.00 93.88 528 VAL A CA 1
ATOM 4026 C C . VAL A 1 528 ? 4.557 11.200 34.328 1.00 93.88 528 VAL A C 1
ATOM 4028 O O . VAL A 1 528 ? 4.565 11.717 35.445 1.00 93.88 528 VAL A O 1
ATOM 4031 N N . VAL A 1 529 ? 3.864 11.692 33.310 1.00 95.81 529 VAL A N 1
ATOM 4032 C CA . VAL A 1 529 ? 2.966 12.840 33.402 1.00 95.81 529 VAL A CA 1
ATOM 4033 C C . VAL A 1 529 ? 1.543 12.333 33.291 1.00 95.81 529 VAL A C 1
ATOM 4035 O O . VAL A 1 529 ? 1.198 11.667 32.318 1.00 95.81 529 VAL A O 1
ATOM 4038 N N . SER A 1 530 ? 0.728 12.645 34.290 1.00 96.69 530 SER A N 1
ATOM 4039 C CA . SER A 1 530 ? -0.711 12.387 34.288 1.00 96.69 530 SER A CA 1
ATOM 4040 C C . SER A 1 530 ? -1.453 13.661 33.911 1.00 96.69 530 SER A C 1
ATOM 4042 O O . SER A 1 530 ? -0.960 14.755 34.174 1.00 96.69 530 SER A O 1
ATOM 4044 N N . TRP A 1 531 ? -2.602 13.540 33.264 1.00 97.69 531 TRP A N 1
ATOM 4045 C CA . TRP A 1 531 ? -3.414 14.671 32.855 1.00 97.69 531 TRP A CA 1
ATOM 4046 C C . TRP A 1 531 ? -4.880 14.283 32.681 1.00 97.69 531 TRP A C 1
ATOM 4048 O O . TRP A 1 531 ? -5.219 13.128 32.417 1.00 97.69 531 TRP A O 1
ATOM 4058 N N . HIS A 1 532 ? -5.738 15.285 32.791 1.00 97.94 532 HIS A N 1
ATOM 4059 C CA . HIS A 1 532 ? -7.168 15.197 32.529 1.00 97.94 532 HIS A CA 1
ATOM 4060 C C . HIS A 1 532 ? -7.673 16.503 31.904 1.00 97.94 532 HIS A C 1
ATOM 4062 O O . HIS A 1 532 ? -6.939 17.491 31.784 1.00 97.94 532 HIS A O 1
ATOM 4068 N N . VAL A 1 533 ? -8.922 16.494 31.449 1.00 98.25 533 VAL A N 1
ATOM 4069 C CA . VAL A 1 533 ? -9.565 17.658 30.834 1.00 98.25 533 VAL A CA 1
ATOM 4070 C C . VAL A 1 533 ? -11.043 17.703 31.196 1.00 98.25 533 VAL A C 1
ATOM 4072 O O . VAL A 1 533 ? -11.685 16.661 31.328 1.00 98.25 533 VAL A O 1
ATOM 4075 N N . ARG A 1 534 ? -11.596 18.909 31.319 1.00 97.62 534 ARG A N 1
ATOM 4076 C CA . ARG A 1 534 ? -13.042 19.154 31.395 1.00 97.62 534 ARG A CA 1
ATOM 4077 C C . ARG A 1 534 ? -13.472 20.206 30.379 1.00 97.62 534 ARG A C 1
ATOM 4079 O O . ARG A 1 534 ? -12.662 21.031 29.953 1.00 97.62 534 ARG A O 1
ATOM 4086 N N . ALA A 1 535 ? -14.738 20.170 29.989 1.00 96.50 535 ALA A N 1
ATOM 4087 C CA . ALA A 1 535 ? -15.343 21.137 29.085 1.00 96.50 535 ALA A CA 1
ATOM 4088 C C . ALA A 1 535 ? -15.959 22.313 29.865 1.00 96.50 535 ALA A C 1
ATOM 4090 O O . ALA A 1 535 ? -16.475 22.129 30.968 1.00 96.50 535 ALA A O 1
ATOM 4091 N N . ASN A 1 536 ? -15.899 23.515 29.293 1.00 94.69 536 ASN A N 1
ATOM 4092 C CA . ASN A 1 536 ? -16.443 24.752 29.853 1.00 94.69 536 ASN A CA 1
ATOM 4093 C C . ASN A 1 536 ? -17.105 25.580 28.736 1.00 94.69 536 ASN A C 1
ATOM 4095 O O . ASN A 1 536 ? -16.461 25.904 27.742 1.00 94.69 536 ASN A O 1
ATOM 4099 N N . ASP A 1 537 ? -18.375 25.940 28.889 1.00 91.12 537 ASP A N 1
ATOM 4100 C CA . ASP A 1 537 ? -19.150 26.752 27.926 1.00 91.12 537 ASP A CA 1
ATOM 4101 C C . ASP A 1 537 ? -19.208 28.255 28.295 1.00 91.12 537 ASP A C 1
ATOM 4103 O O . ASP A 1 537 ? -19.890 29.061 27.659 1.00 91.12 537 ASP A O 1
ATOM 4107 N N . GLY A 1 538 ? -18.500 28.657 29.354 1.00 87.50 538 GLY A N 1
ATOM 4108 C CA . GLY A 1 538 ? -18.503 30.006 29.922 1.00 87.50 538 GLY A CA 1
ATOM 4109 C C . GLY A 1 538 ? -19.588 30.260 30.976 1.00 87.50 538 GLY A C 1
ATOM 4110 O O . GLY A 1 538 ? -19.573 31.319 31.607 1.00 87.50 538 GLY A O 1
ATOM 4111 N N . LYS A 1 539 ? -20.507 29.315 31.201 1.00 88.56 539 LYS A N 1
ATOM 4112 C CA . LYS A 1 539 ? -21.552 29.360 32.240 1.00 88.56 539 LYS A CA 1
ATOM 4113 C C . LYS A 1 539 ? -21.429 28.213 33.241 1.00 88.56 539 LYS A C 1
ATOM 4115 O O . LYS A 1 539 ? -21.729 28.398 34.419 1.00 88.56 539 LYS A O 1
ATOM 4120 N N . SER A 1 540 ? -21.006 27.043 32.781 1.00 90.69 540 SER A N 1
ATOM 4121 C CA . SER A 1 540 ? -20.896 25.811 33.547 1.00 90.69 540 SER A CA 1
ATOM 4122 C C . SER A 1 540 ? -19.750 24.935 33.040 1.00 90.69 540 SER A C 1
ATOM 4124 O O . SER A 1 540 ? -19.267 25.077 31.917 1.00 90.69 540 SER A O 1
ATOM 4126 N N . THR A 1 541 ? -19.288 24.031 33.900 1.00 94.31 541 THR A N 1
ATOM 4127 C CA . THR A 1 541 ? -18.214 23.085 33.586 1.00 94.31 541 THR A CA 1
ATOM 4128 C C . THR A 1 541 ? -18.720 21.656 33.683 1.00 94.31 541 THR A C 1
ATOM 4130 O O . THR A 1 541 ? -19.502 21.341 34.583 1.00 94.31 541 THR A O 1
ATOM 4133 N N . SER A 1 542 ? -18.218 20.782 32.816 1.00 94.81 542 SER A N 1
ATOM 4134 C CA . SER A 1 542 ? -18.419 19.340 32.947 1.00 94.81 542 SER A CA 1
ATOM 4135 C C . SER A 1 542 ? -17.652 18.768 34.149 1.00 94.81 542 SER A C 1
ATOM 4137 O O . SER A 1 542 ? -16.757 19.413 34.706 1.00 94.81 542 SER A O 1
ATOM 4139 N N . ALA A 1 543 ? -17.944 17.508 34.484 1.00 96.44 543 ALA A N 1
ATOM 4140 C CA . ALA A 1 543 ? -17.033 16.655 35.250 1.00 96.44 543 ALA A CA 1
ATOM 4141 C C . ALA A 1 543 ? -15.670 16.523 34.540 1.00 96.44 543 ALA A C 1
ATOM 4143 O O . ALA A 1 543 ? -15.582 16.697 33.314 1.00 96.44 543 ALA A O 1
ATOM 4144 N N . TRP A 1 544 ? -14.615 16.207 35.293 1.00 97.69 544 TRP A N 1
ATOM 4145 C CA . TRP A 1 544 ? -13.302 15.904 34.713 1.00 97.69 544 TRP A CA 1
ATOM 4146 C C . TRP A 1 544 ? -13.315 14.564 33.979 1.00 97.69 544 TRP A C 1
ATOM 4148 O O . TRP A 1 544 ? -14.065 13.658 34.330 1.00 97.69 544 TRP A O 1
ATOM 4158 N N . SER A 1 545 ? -12.476 14.406 32.955 1.00 96.81 545 SER A N 1
ATOM 4159 C CA . SER A 1 545 ? -12.405 13.177 32.148 1.00 96.81 545 SER A CA 1
ATOM 4160 C C . SER A 1 545 ? -12.063 11.905 32.939 1.00 96.81 545 SER A C 1
ATOM 4162 O O . SER A 1 545 ? -12.237 10.805 32.420 1.00 96.81 545 SER A O 1
ATOM 4164 N N . ASP A 1 546 ? -11.552 12.038 34.163 1.00 96.00 546 ASP A N 1
ATOM 4165 C CA . ASP A 1 546 ? -11.176 10.949 35.067 1.00 96.00 546 ASP A CA 1
ATOM 4166 C C . ASP A 1 546 ? -12.173 10.690 36.208 1.00 96.00 546 ASP A C 1
ATOM 4168 O O . ASP A 1 546 ? -11.976 9.767 36.994 1.00 96.00 546 ASP A O 1
ATOM 4172 N N . GLU A 1 547 ? -13.255 11.462 36.291 1.00 95.00 547 GLU A N 1
ATOM 4173 C CA . GLU A 1 547 ? -14.319 11.255 37.276 1.00 95.00 547 GLU A CA 1
ATOM 4174 C C . GLU A 1 547 ? -15.343 10.200 36.812 1.00 95.00 547 GLU A C 1
ATOM 4176 O O . GLU A 1 547 ? -15.531 9.960 35.618 1.00 95.00 547 GLU A O 1
ATOM 4181 N N . GLY A 1 548 ? -16.054 9.573 37.755 1.00 90.88 548 GLY A N 1
ATOM 4182 C CA . GLY A 1 548 ? -17.085 8.573 37.444 1.00 90.88 548 GLY A CA 1
ATOM 4183 C C . GLY A 1 548 ? -16.516 7.336 36.740 1.00 90.88 548 GLY A C 1
ATOM 4184 O O . GLY A 1 548 ? -15.610 6.695 37.267 1.00 90.88 548 GLY A O 1
ATOM 4185 N N . ASP A 1 549 ? -17.047 7.019 35.556 1.00 82.56 549 ASP A N 1
ATOM 4186 C CA . ASP A 1 549 ? -16.569 5.921 34.695 1.00 82.56 549 ASP A CA 1
ATOM 4187 C C . ASP A 1 549 ? -15.359 6.327 33.819 1.00 82.56 549 ASP A C 1
ATOM 4189 O O . ASP A 1 549 ? -14.933 5.579 32.934 1.00 82.56 549 ASP A O 1
ATOM 4193 N N . GLY A 1 550 ? -14.824 7.534 34.031 1.00 88.25 550 GLY A N 1
ATOM 4194 C CA . GLY A 1 550 ? -13.655 8.072 33.347 1.00 88.25 550 GLY A CA 1
ATOM 4195 C C . GLY A 1 550 ? -12.330 7.446 33.789 1.00 88.25 550 GLY A C 1
ATOM 4196 O O . GLY A 1 550 ? -12.253 6.543 34.622 1.00 88.25 550 GLY A O 1
ATOM 4197 N N . SER A 1 551 ? -11.233 7.917 33.204 1.00 91.00 551 SER A N 1
ATOM 4198 C CA . SER A 1 551 ? -9.876 7.541 33.612 1.00 91.00 551 SER A CA 1
ATOM 4199 C C . SER A 1 551 ? -8.908 8.686 33.358 1.00 91.00 551 SER A C 1
ATOM 4201 O O . SER A 1 551 ? -9.030 9.407 32.366 1.00 91.00 551 SER A O 1
ATOM 4203 N N . VAL A 1 552 ? -7.928 8.839 34.250 1.00 94.81 552 VAL A N 1
ATOM 4204 C CA . VAL A 1 552 ? -6.802 9.752 34.026 1.00 94.81 552 VAL A CA 1
ATOM 4205 C C . VAL A 1 552 ? -6.052 9.314 32.771 1.00 94.81 552 VAL A C 1
ATOM 4207 O O . VAL A 1 552 ? -6.040 8.135 32.442 1.00 94.81 552 VAL A O 1
ATOM 4210 N N . CYS A 1 553 ? -5.429 10.235 32.050 1.00 96.12 553 CYS A N 1
ATOM 4211 C CA . CYS A 1 553 ? -4.523 9.890 30.962 1.00 96.12 553 CYS A CA 1
ATOM 4212 C C . CYS A 1 553 ? -3.089 10.087 31.427 1.00 96.12 553 CYS A C 1
ATOM 4214 O O . CYS A 1 553 ? -2.793 11.073 32.094 1.00 96.12 553 CYS A O 1
ATOM 4216 N N . SER A 1 554 ? -2.166 9.212 31.040 1.00 95.94 554 SER A N 1
ATOM 4217 C CA . SER A 1 554 ? -0.742 9.434 31.284 1.00 95.94 554 SER A CA 1
ATOM 4218 C C . SER A 1 554 ? 0.106 9.281 30.030 1.00 95.94 554 SER A C 1
ATOM 4220 O O . SER A 1 554 ? -0.298 8.669 29.045 1.00 95.94 554 SER A O 1
ATOM 4222 N N . PHE A 1 555 ? 1.305 9.855 30.059 1.00 95.44 555 PHE A N 1
ATOM 4223 C CA . PHE A 1 555 ? 2.385 9.565 29.120 1.00 95.44 555 PHE A CA 1
ATOM 4224 C C . PHE A 1 555 ? 3.724 9.563 29.861 1.00 95.44 555 PHE A C 1
ATOM 4226 O O . PHE A 1 555 ? 3.868 10.221 30.890 1.00 95.44 555 PHE A O 1
ATOM 4233 N N . VAL A 1 556 ? 4.715 8.846 29.336 1.00 94.19 556 VAL A N 1
ATOM 4234 C CA . VAL A 1 556 ? 6.094 8.908 29.834 1.00 94.19 556 VAL A CA 1
ATOM 4235 C C . VAL A 1 556 ? 6.923 9.742 28.871 1.00 94.19 556 VAL A C 1
ATOM 4237 O O . VAL A 1 556 ? 7.064 9.381 27.702 1.00 94.19 556 VAL A O 1
ATOM 4240 N N . TYR A 1 557 ? 7.452 10.869 29.344 1.00 93.38 557 TYR A N 1
ATOM 4241 C CA . TYR A 1 557 ? 8.427 11.642 28.584 1.00 93.38 557 TYR A CA 1
ATOM 4242 C C . TYR A 1 557 ? 9.808 11.029 28.780 1.00 93.38 557 TYR A C 1
ATOM 4244 O O . TYR A 1 557 ? 10.317 11.016 29.895 1.00 93.38 557 TYR A O 1
ATOM 4252 N N . ASP A 1 558 ? 10.397 10.526 27.704 1.00 91.94 558 ASP A N 1
ATOM 4253 C CA . ASP A 1 558 ? 11.705 9.878 27.701 1.00 91.94 558 ASP A CA 1
ATOM 4254 C C . ASP A 1 558 ? 12.543 10.453 26.557 1.00 91.94 558 ASP A C 1
ATOM 4256 O O . ASP A 1 558 ? 12.241 10.261 25.381 1.00 91.94 558 ASP A O 1
ATOM 4260 N N . ASP A 1 559 ? 13.578 11.216 26.900 1.00 91.62 559 ASP A N 1
ATOM 4261 C CA . ASP A 1 559 ? 14.473 11.861 25.941 1.00 91.62 559 ASP A CA 1
ATOM 4262 C C . ASP A 1 559 ? 15.853 11.202 25.857 1.00 91.62 559 ASP A C 1
ATOM 4264 O O . ASP A 1 559 ? 16.756 11.728 25.191 1.00 91.62 559 ASP A O 1
ATOM 4268 N N . VAL A 1 560 ? 16.014 10.034 26.476 1.00 91.50 560 VAL A N 1
ATOM 4269 C CA . VAL A 1 560 ? 17.278 9.314 26.498 1.00 91.50 560 VAL A CA 1
ATOM 4270 C C . VAL A 1 560 ? 17.303 8.373 25.305 1.00 91.50 560 VAL A C 1
ATOM 4272 O O . VAL A 1 560 ? 16.412 7.570 25.094 1.00 91.50 560 VAL A O 1
ATOM 4275 N N . SER A 1 561 ? 18.318 8.498 24.451 1.00 93.31 561 SER A N 1
ATOM 4276 C CA . SER A 1 561 ? 18.505 7.529 23.366 1.00 93.31 561 SER A CA 1
ATOM 4277 C C . SER A 1 561 ? 19.090 6.225 23.917 1.00 93.31 561 SER A C 1
ATOM 4279 O O . SER A 1 561 ? 20.002 6.300 24.744 1.00 93.31 561 SER A O 1
ATOM 4281 N N . PRO A 1 562 ? 18.676 5.052 23.404 1.00 95.81 562 PRO A N 1
ATOM 4282 C CA . PRO A 1 562 ? 19.198 3.781 23.877 1.00 95.81 562 PRO A CA 1
ATOM 4283 C C . PRO A 1 562 ? 20.666 3.613 23.481 1.00 95.81 562 PRO A C 1
ATOM 4285 O O . PRO A 1 562 ? 21.156 4.183 22.494 1.00 95.81 562 PRO A O 1
ATOM 4288 N N . GLU A 1 563 ? 21.370 2.778 24.231 1.00 96.62 563 GLU A N 1
ATOM 4289 C CA . GLU A 1 563 ? 22.744 2.402 23.955 1.00 96.62 563 GLU A CA 1
ATOM 4290 C C . GLU A 1 563 ? 22.851 1.548 22.687 1.00 96.62 563 GLU A C 1
ATOM 4292 O O . GLU A 1 563 ? 21.918 0.871 22.236 1.00 96.62 563 GLU A O 1
ATOM 4297 N N . LYS A 1 564 ? 24.032 1.600 22.072 1.00 96.81 564 LYS A N 1
ATOM 4298 C CA . LYS A 1 564 ? 24.332 0.857 20.849 1.00 96.81 564 LYS A CA 1
ATOM 4299 C C . LYS A 1 564 ? 24.250 -0.651 21.096 1.00 96.81 564 LYS A C 1
ATOM 4301 O O . LYS A 1 564 ? 24.774 -1.150 22.084 1.00 96.81 564 LYS A O 1
ATOM 4306 N N . ALA A 1 565 ? 23.665 -1.381 20.151 1.00 96.56 565 ALA A N 1
ATOM 4307 C CA . ALA A 1 565 ? 23.592 -2.836 20.222 1.00 96.56 565 ALA A CA 1
ATOM 4308 C C . ALA A 1 565 ? 24.967 -3.485 20.001 1.00 96.56 565 ALA A C 1
ATOM 4310 O O . ALA A 1 565 ? 25.678 -3.132 19.056 1.00 96.56 565 ALA A O 1
ATOM 4311 N N . THR A 1 566 ? 25.308 -4.487 20.799 1.00 96.12 566 THR A N 1
ATOM 4312 C CA . THR A 1 566 ? 26.396 -5.418 20.497 1.00 96.12 566 THR A CA 1
ATOM 4313 C C . THR A 1 566 ? 25.899 -6.442 19.481 1.00 96.12 566 THR A C 1
ATOM 4315 O O . THR A 1 566 ? 24.784 -6.947 19.594 1.00 96.12 566 THR A O 1
ATOM 4318 N N . ILE A 1 567 ? 26.710 -6.734 18.463 1.00 95.75 567 ILE A N 1
ATOM 4319 C CA . ILE A 1 567 ? 26.370 -7.685 17.400 1.00 95.75 567 ILE A CA 1
ATOM 4320 C C . ILE A 1 567 ? 27.312 -8.882 17.504 1.00 95.75 567 ILE A C 1
ATOM 4322 O O . ILE A 1 567 ? 28.526 -8.707 17.576 1.00 95.75 567 ILE A O 1
ATOM 4326 N N . THR A 1 568 ? 26.767 -10.097 17.484 1.00 94.44 568 THR A N 1
ATOM 4327 C CA . THR A 1 568 ? 27.553 -11.339 17.490 1.00 94.44 568 THR A CA 1
ATOM 4328 C C . THR A 1 568 ? 27.043 -12.323 16.445 1.00 94.44 568 THR A C 1
ATOM 4330 O O . THR A 1 568 ? 25.845 -12.392 16.172 1.00 94.44 568 THR A O 1
ATOM 4333 N N . SER A 1 569 ? 27.945 -13.108 15.852 1.00 93.50 569 SER A N 1
ATOM 4334 C CA . SER A 1 569 ? 27.579 -14.224 14.980 1.00 93.50 569 SER A CA 1
ATOM 4335 C C . SER A 1 569 ? 28.541 -15.400 15.153 1.00 93.50 569 SER A C 1
ATOM 4337 O O . SER A 1 569 ? 29.744 -15.224 14.973 1.00 93.50 569 SER A O 1
ATOM 4339 N N . PRO A 1 570 ? 28.051 -16.617 15.456 1.00 89.75 570 PRO A N 1
ATOM 4340 C CA . PRO A 1 570 ? 28.921 -17.783 15.587 1.00 89.75 570 PRO A CA 1
ATOM 4341 C C . PRO A 1 570 ? 29.411 -18.318 14.233 1.00 89.75 570 PRO A C 1
ATOM 4343 O O . PRO A 1 570 ? 30.465 -18.941 14.172 1.00 89.75 570 PRO A O 1
ATOM 4346 N N . GLN A 1 571 ? 28.663 -18.103 13.143 1.00 88.12 571 GLN A N 1
ATOM 4347 C CA . GLN A 1 571 ? 29.063 -18.555 11.802 1.00 88.12 571 GLN A CA 1
ATOM 4348 C C . GLN A 1 571 ? 29.990 -17.563 11.095 1.00 88.12 571 GLN A C 1
ATOM 4350 O O . GLN A 1 571 ? 30.773 -17.966 10.237 1.00 88.12 571 GLN A O 1
ATOM 4355 N N . TYR A 1 572 ? 29.892 -16.282 11.449 1.00 88.00 572 TYR A N 1
ATOM 4356 C CA . TYR A 1 572 ? 30.663 -15.194 10.856 1.00 88.00 572 TYR A CA 1
ATOM 4357 C C . TYR A 1 572 ? 31.318 -14.370 11.963 1.00 88.00 572 TYR A C 1
ATOM 4359 O O . TYR A 1 572 ? 30.840 -13.275 12.237 1.00 88.00 572 TYR A O 1
ATOM 4367 N N . PRO A 1 573 ? 32.368 -14.889 12.620 1.00 84.12 573 PRO A N 1
ATOM 4368 C CA . PRO A 1 573 ? 33.090 -14.144 13.643 1.00 84.12 573 PRO A CA 1
ATOM 4369 C C . PRO A 1 573 ? 33.756 -12.893 13.048 1.00 84.12 573 PRO A C 1
ATOM 4371 O O . PRO A 1 573 ? 33.943 -12.781 11.830 1.00 84.12 573 PRO A O 1
ATOM 4374 N N . ASN A 1 574 ? 34.112 -11.952 13.921 1.00 74.06 574 ASN A N 1
ATOM 4375 C CA . ASN A 1 574 ? 34.732 -10.685 13.545 1.00 74.06 574 ASN A CA 1
ATOM 4376 C C . ASN A 1 574 ? 36.069 -10.956 12.808 1.00 74.06 574 ASN A C 1
ATOM 4378 O O . ASN A 1 574 ? 36.770 -11.904 13.168 1.00 74.06 574 ASN A O 1
ATOM 4382 N N . PRO A 1 575 ? 36.447 -10.176 11.775 1.00 66.56 575 PRO A N 1
ATOM 4383 C CA . PRO A 1 575 ? 37.704 -10.338 11.046 1.00 66.56 575 PRO A CA 1
ATOM 4384 C C . PRO A 1 575 ? 38.970 -10.406 11.905 1.00 66.56 575 PRO A C 1
ATOM 4386 O O . PRO A 1 575 ? 39.954 -10.997 11.461 1.00 66.56 575 PRO A O 1
ATOM 4389 N N . GLU A 1 576 ? 38.952 -9.829 13.110 1.00 66.69 576 GLU A N 1
ATOM 4390 C CA . GLU A 1 576 ? 40.044 -9.946 14.088 1.00 66.69 576 GLU A CA 1
ATOM 4391 C C . GLU A 1 576 ? 40.204 -11.380 14.637 1.00 66.69 576 GLU A C 1
ATOM 4393 O O . GLU A 1 576 ? 41.316 -11.784 14.970 1.00 66.69 576 GLU A O 1
ATOM 4398 N N . ASP A 1 577 ? 39.131 -12.177 14.643 1.00 62.66 577 ASP A N 1
ATOM 4399 C CA . ASP A 1 577 ? 39.093 -13.543 15.177 1.00 62.66 577 ASP A CA 1
ATOM 4400 C C . ASP A 1 577 ? 39.310 -14.620 14.095 1.00 62.66 577 ASP A C 1
ATOM 4402 O O . ASP A 1 577 ? 39.933 -15.652 14.352 1.00 62.66 577 ASP A O 1
ATOM 4406 N N . VAL A 1 578 ? 38.800 -14.418 12.869 1.00 61.00 578 VAL A N 1
ATOM 4407 C CA . VAL A 1 578 ? 38.975 -15.350 11.735 1.00 61.00 578 VAL A CA 1
ATOM 4408 C C . VAL A 1 578 ? 39.029 -14.583 10.415 1.00 61.00 578 VAL A C 1
ATOM 4410 O O . VAL A 1 578 ? 38.081 -13.902 10.034 1.00 61.00 578 VAL A O 1
ATOM 4413 N N . PHE A 1 579 ? 40.115 -14.765 9.653 1.00 69.88 579 PHE A N 1
ATOM 4414 C CA . PHE A 1 579 ? 40.377 -13.944 8.466 1.00 69.88 579 PHE A CA 1
ATOM 4415 C C . PHE A 1 579 ? 39.288 -14.099 7.382 1.00 69.88 579 PHE A C 1
ATOM 4417 O O . PHE A 1 579 ? 38.898 -13.100 6.784 1.00 69.88 579 PHE A O 1
ATOM 4424 N N . TRP A 1 580 ? 38.769 -15.318 7.144 1.00 80.69 580 TRP A N 1
ATOM 4425 C CA . TRP A 1 580 ? 37.719 -15.616 6.149 1.00 80.69 580 TRP A CA 1
ATOM 4426 C C . TRP A 1 580 ? 36.983 -16.931 6.452 1.00 80.69 580 TRP A C 1
ATOM 4428 O O . TRP A 1 580 ? 37.631 -17.973 6.590 1.00 80.69 580 TRP A O 1
ATOM 4438 N N . VAL A 1 581 ? 35.646 -16.926 6.439 1.00 79.75 581 VAL A N 1
ATOM 4439 C CA . VAL A 1 581 ? 34.826 -18.136 6.653 1.00 79.75 581 VAL A CA 1
ATOM 4440 C C . VAL A 1 581 ? 34.135 -18.621 5.376 1.00 79.75 581 VAL A C 1
ATOM 4442 O O . VAL A 1 581 ? 33.746 -17.826 4.518 1.00 79.75 581 VAL A O 1
ATOM 4445 N N . ASP A 1 582 ? 33.984 -19.943 5.239 1.00 74.06 582 ASP A N 1
ATOM 4446 C CA . ASP A 1 582 ? 33.155 -20.550 4.188 1.00 74.06 582 ASP A CA 1
ATOM 4447 C C . ASP A 1 582 ? 31.709 -20.090 4.394 1.00 74.06 582 ASP A C 1
ATOM 4449 O O . ASP A 1 582 ? 31.096 -20.441 5.401 1.00 74.06 582 ASP A O 1
ATOM 4453 N N . GLY A 1 583 ? 31.163 -19.292 3.472 1.00 69.62 583 GLY A N 1
ATOM 4454 C CA . GLY A 1 583 ? 29.891 -18.641 3.772 1.00 69.62 583 GLY A CA 1
ATOM 4455 C C . GLY A 1 583 ? 28.986 -18.241 2.618 1.00 69.62 583 GLY A C 1
ATOM 4456 O O . GLY A 1 583 ? 27.857 -17.845 2.892 1.00 69.62 583 GLY A O 1
ATOM 4457 N N . VAL A 1 584 ? 29.406 -18.343 1.353 1.00 80.56 584 VAL A N 1
ATOM 4458 C CA . VAL A 1 584 ? 28.450 -18.182 0.245 1.00 80.56 584 VAL A CA 1
ATOM 4459 C C . VAL A 1 584 ? 27.462 -19.344 0.289 1.00 80.56 584 VAL A C 1
ATOM 4461 O O . VAL A 1 584 ? 27.870 -20.501 0.218 1.00 80.56 584 VAL A O 1
ATOM 4464 N N . GLY A 1 585 ? 26.171 -19.038 0.423 1.00 74.31 585 GLY A N 1
ATOM 4465 C CA . GLY A 1 585 ? 25.118 -20.052 0.516 1.00 74.31 585 GLY A CA 1
ATOM 4466 C C . GLY A 1 585 ? 24.995 -20.746 1.882 1.00 74.31 585 GLY A C 1
ATOM 4467 O O . GLY A 1 585 ? 24.237 -21.706 1.994 1.00 74.31 585 GLY A O 1
ATOM 4468 N N . VAL A 1 586 ? 25.679 -20.258 2.924 1.00 80.38 586 VAL A N 1
ATOM 4469 C CA . VAL A 1 586 ? 25.517 -20.730 4.313 1.00 80.38 586 VAL A CA 1
ATOM 4470 C C . VAL A 1 586 ? 24.785 -19.662 5.125 1.00 80.38 586 VAL A C 1
ATOM 4472 O O . VAL A 1 586 ? 25.106 -18.484 5.035 1.00 80.38 586 VAL A O 1
ATOM 4475 N N . TYR A 1 587 ? 23.773 -20.041 5.906 1.00 84.94 587 TYR A N 1
ATOM 4476 C CA . TYR A 1 587 ? 23.070 -19.078 6.757 1.00 84.94 587 TYR A CA 1
ATOM 4477 C C . TYR A 1 587 ? 23.912 -18.680 7.974 1.00 84.94 587 TYR A C 1
ATOM 4479 O O . TYR A 1 587 ? 24.356 -19.533 8.743 1.00 84.94 587 TYR A O 1
ATOM 4487 N N . GLY A 1 588 ? 24.042 -17.374 8.184 1.00 88.00 588 GLY A N 1
ATOM 4488 C CA . GLY A 1 588 ? 24.562 -16.757 9.398 1.00 88.00 588 GLY A CA 1
ATOM 4489 C C . GLY A 1 588 ? 23.449 -16.273 10.299 1.00 88.00 588 GLY A C 1
ATOM 4490 O O . GLY A 1 588 ? 22.452 -15.733 9.817 1.00 88.00 588 GLY A O 1
ATOM 4491 N N . HIS A 1 589 ? 23.637 -16.454 11.600 1.00 94.25 589 HIS A N 1
ATOM 4492 C CA . HIS A 1 589 ? 22.759 -15.913 12.625 1.00 94.25 589 HIS A CA 1
ATOM 4493 C C . HIS A 1 589 ? 23.478 -14.745 13.284 1.00 94.25 589 HIS A C 1
ATOM 4495 O O . HIS A 1 589 ? 24.591 -14.921 13.775 1.00 94.25 589 HIS A O 1
ATOM 4501 N N . PHE A 1 590 ? 22.870 -13.565 13.251 1.00 95.62 590 PHE A N 1
ATOM 4502 C CA . PHE A 1 590 ? 23.415 -12.357 13.861 1.00 95.62 590 PHE A CA 1
ATOM 4503 C C . PHE A 1 590 ? 22.508 -11.970 15.017 1.00 95.62 590 PHE A C 1
ATOM 4505 O O . PHE A 1 590 ? 21.336 -11.668 14.796 1.00 95.62 590 PHE A O 1
ATOM 4512 N N . THR A 1 591 ? 23.037 -12.029 16.233 1.00 97.12 591 THR A N 1
ATOM 4513 C CA . THR A 1 591 ? 22.335 -11.624 17.449 1.00 97.12 591 THR A CA 1
ATOM 4514 C C . THR A 1 591 ? 22.708 -10.194 17.781 1.00 97.12 591 THR A C 1
ATOM 4516 O O . THR A 1 591 ? 23.888 -9.849 17.808 1.00 97.12 591 THR A O 1
ATOM 4519 N N . MET A 1 592 ? 21.691 -9.376 18.006 1.00 96.88 592 MET A N 1
ATOM 4520 C CA . MET A 1 592 ? 21.780 -7.955 18.299 1.00 96.88 592 MET A CA 1
ATOM 4521 C C . MET A 1 592 ? 21.222 -7.736 19.696 1.00 96.88 592 MET A C 1
ATOM 4523 O O . MET A 1 592 ? 20.074 -8.099 19.951 1.00 96.88 592 MET A O 1
ATOM 4527 N N . ASP A 1 593 ? 22.042 -7.180 20.577 1.00 97.12 593 ASP A N 1
ATOM 4528 C CA . ASP A 1 593 ? 21.737 -7.068 22.000 1.00 97.12 593 ASP A CA 1
ATOM 4529 C C . ASP A 1 593 ? 22.169 -5.694 22.523 1.00 97.12 593 ASP A C 1
ATOM 4531 O O . ASP A 1 593 ? 23.360 -5.374 22.538 1.00 97.12 593 ASP A O 1
ATOM 4535 N N . SER A 1 594 ? 21.206 -4.831 22.846 1.00 96.88 594 SER A N 1
ATOM 4536 C CA . SER A 1 594 ? 21.468 -3.520 23.446 1.00 96.88 594 SER A CA 1
ATOM 4537 C C . SER A 1 594 ? 21.468 -3.631 24.972 1.00 96.88 594 SER A C 1
ATOM 4539 O O . SER A 1 594 ? 20.569 -4.265 25.515 1.00 96.88 594 SER A O 1
ATOM 4541 N N . PRO A 1 595 ? 22.405 -2.967 25.673 1.00 96.19 595 PRO A N 1
ATOM 4542 C CA . PRO A 1 595 ? 22.369 -2.864 27.133 1.00 96.19 595 PRO A CA 1
ATOM 4543 C C . PRO A 1 595 ? 21.138 -2.128 27.686 1.00 96.19 595 PRO A C 1
ATOM 4545 O O . PRO A 1 595 ? 20.895 -2.180 28.886 1.00 96.19 595 PRO A O 1
ATOM 4548 N N . SER A 1 596 ? 20.395 -1.398 26.847 1.00 95.12 596 SER A N 1
ATOM 4549 C CA . SER A 1 596 ? 19.225 -0.635 27.278 1.00 95.12 596 SER A CA 1
ATOM 4550 C C . SER A 1 596 ? 17.983 -1.521 27.406 1.00 95.12 596 SER A C 1
ATOM 4552 O O . SER A 1 596 ? 17.511 -2.106 26.429 1.00 95.12 596 SER A O 1
ATOM 4554 N N . ASP A 1 597 ? 17.413 -1.552 28.612 1.00 93.56 597 ASP A N 1
ATOM 4555 C CA . ASP A 1 597 ? 16.272 -2.402 28.993 1.00 93.56 597 ASP A CA 1
ATOM 4556 C C . ASP A 1 597 ? 14.942 -2.042 28.302 1.00 93.56 597 ASP A C 1
ATOM 4558 O O . ASP A 1 597 ? 13.937 -2.738 28.448 1.00 93.56 597 ASP A O 1
ATOM 4562 N N . ASP A 1 598 ? 14.897 -0.938 27.562 1.00 92.38 598 ASP A N 1
ATOM 4563 C CA . ASP A 1 598 ? 13.688 -0.372 26.972 1.00 92.38 598 ASP A CA 1
ATOM 4564 C C . ASP A 1 598 ? 13.650 -0.415 25.439 1.00 92.38 598 ASP A C 1
ATOM 4566 O O . ASP A 1 598 ? 12.736 0.127 24.806 1.00 92.38 598 ASP A O 1
ATOM 4570 N N . VAL A 1 599 ? 14.614 -1.111 24.836 1.00 96.31 599 VAL A N 1
ATOM 4571 C CA . VAL A 1 599 ? 14.674 -1.339 23.394 1.00 96.31 599 VAL A CA 1
ATOM 4572 C C . VAL A 1 599 ? 13.552 -2.272 22.960 1.00 96.31 599 VAL A C 1
ATOM 4574 O O . VAL A 1 599 ? 13.469 -3.415 23.398 1.00 96.31 599 VAL A O 1
ATOM 4577 N N . VAL A 1 600 ? 12.697 -1.804 22.052 1.00 96.62 600 VAL A N 1
ATOM 4578 C CA . VAL A 1 600 ? 11.555 -2.574 21.524 1.00 96.62 600 VAL A CA 1
ATOM 4579 C C . VAL A 1 600 ? 11.783 -3.076 20.103 1.00 96.62 600 VAL A C 1
ATOM 4581 O O . VAL A 1 600 ? 11.042 -3.933 19.621 1.00 96.62 600 VAL A O 1
ATOM 4584 N N . ALA A 1 601 ? 12.787 -2.554 19.399 1.00 96.94 601 ALA A N 1
ATOM 4585 C CA . ALA A 1 601 ? 13.097 -2.981 18.042 1.00 96.94 601 ALA A CA 1
ATOM 4586 C C . ALA A 1 601 ? 14.551 -2.707 17.661 1.00 96.94 601 ALA A C 1
ATOM 4588 O O . ALA A 1 601 ? 15.191 -1.790 18.170 1.00 96.94 601 ALA A O 1
ATOM 4589 N N . TYR A 1 602 ? 15.040 -3.450 16.673 1.00 97.56 602 TYR A N 1
ATOM 4590 C CA . TYR A 1 602 ? 16.317 -3.193 16.031 1.00 97.56 602 TYR A CA 1
ATOM 4591 C C . TYR A 1 602 ? 16.131 -3.000 14.535 1.00 97.56 602 TYR A C 1
ATOM 4593 O O . TYR A 1 602 ? 15.562 -3.831 13.827 1.00 97.56 602 TYR A O 1
ATOM 4601 N N . ARG A 1 603 ? 16.668 -1.897 14.038 1.00 96.94 603 ARG A N 1
ATOM 4602 C CA . ARG A 1 603 ? 16.736 -1.566 12.621 1.00 96.94 603 ARG A CA 1
ATOM 4603 C C . ARG A 1 603 ? 18.105 -1.967 12.109 1.00 96.94 603 ARG A C 1
ATOM 4605 O O . ARG A 1 603 ? 19.106 -1.491 12.640 1.00 96.94 603 ARG A O 1
ATOM 4612 N N . TYR A 1 604 ? 18.156 -2.812 11.090 1.00 95.81 604 TYR A N 1
ATOM 4613 C CA . TYR A 1 604 ? 19.408 -3.348 10.573 1.00 95.81 604 TYR A CA 1
ATOM 4614 C C . TYR A 1 604 ? 19.513 -3.229 9.056 1.00 95.81 604 TYR A C 1
ATOM 4616 O O . TYR A 1 604 ? 18.510 -3.146 8.348 1.00 95.81 604 TYR A O 1
ATOM 4624 N N . GLY A 1 605 ? 20.740 -3.243 8.544 1.00 94.12 605 GLY A N 1
ATOM 4625 C CA . GLY A 1 605 ? 21.006 -3.263 7.115 1.00 94.12 605 GLY A CA 1
ATOM 4626 C C . GLY A 1 605 ? 22.338 -3.909 6.780 1.00 94.12 605 GLY A C 1
ATOM 4627 O O . GLY A 1 605 ? 23.340 -3.664 7.441 1.00 94.12 605 GLY A O 1
ATOM 4628 N N . PHE A 1 606 ? 22.366 -4.706 5.717 1.00 90.38 606 PHE A N 1
ATOM 4629 C CA . PHE A 1 606 ? 23.623 -5.143 5.114 1.00 90.38 606 PHE A CA 1
ATOM 4630 C C . PHE A 1 606 ? 24.017 -4.165 4.007 1.00 90.38 606 PHE A C 1
ATOM 4632 O O . PHE A 1 606 ? 23.176 -3.776 3.195 1.00 90.38 606 PHE A O 1
ATOM 4639 N N . VAL A 1 607 ? 25.288 -3.768 3.932 1.00 79.00 607 VAL A N 1
ATOM 4640 C CA . VAL A 1 607 ? 25.760 -2.861 2.869 1.00 79.00 607 VAL A CA 1
ATOM 4641 C C . VAL A 1 607 ? 25.523 -3.503 1.495 1.00 79.00 607 VAL A C 1
ATOM 4643 O O . VAL A 1 607 ? 26.064 -4.566 1.194 1.00 79.00 607 VAL A O 1
ATOM 4646 N N . GLY A 1 608 ? 24.686 -2.864 0.667 1.00 68.06 608 GLY A N 1
ATOM 4647 C CA . GLY A 1 608 ? 24.261 -3.395 -0.637 1.00 68.06 608 GLY A CA 1
ATOM 4648 C C . GLY A 1 608 ? 23.284 -4.581 -0.566 1.00 68.06 608 GLY A C 1
ATOM 4649 O O . GLY A 1 608 ? 23.062 -5.238 -1.581 1.00 68.06 608 GLY A O 1
ATOM 4650 N N . GLY A 1 609 ? 22.722 -4.867 0.611 1.00 74.25 609 GLY A N 1
ATOM 4651 C CA . GLY A 1 609 ? 21.829 -5.991 0.889 1.00 74.25 609 GLY A CA 1
ATOM 4652 C C . GLY A 1 609 ? 20.489 -5.566 1.510 1.00 74.25 609 GLY A C 1
ATOM 4653 O O . GLY A 1 609 ? 20.063 -4.421 1.337 1.00 74.25 609 GLY A O 1
ATOM 4654 N N . PRO A 1 610 ? 19.784 -6.491 2.192 1.00 76.06 610 PRO A N 1
ATOM 4655 C CA . PRO A 1 610 ? 18.492 -6.200 2.802 1.00 76.06 610 PRO A CA 1
ATOM 4656 C C . PRO A 1 610 ? 18.627 -5.205 3.958 1.00 76.06 610 PRO A C 1
ATOM 4658 O O . PRO A 1 610 ? 19.620 -5.207 4.690 1.00 76.06 610 PRO A O 1
ATOM 4661 N N . TYR A 1 611 ? 17.592 -4.385 4.112 1.00 87.81 611 TYR A N 1
ATOM 4662 C CA . TYR A 1 611 ? 17.396 -3.451 5.211 1.00 87.81 611 TYR A CA 1
ATOM 4663 C C . TYR A 1 611 ? 16.003 -3.681 5.780 1.00 87.81 611 TYR A C 1
ATOM 4665 O O . TYR A 1 611 ? 15.035 -3.677 5.017 1.00 87.81 611 TYR A O 1
ATOM 4673 N N . ASP A 1 612 ? 15.904 -3.885 7.089 1.00 91.25 612 ASP A N 1
ATOM 4674 C CA . ASP A 1 612 ? 14.629 -4.178 7.738 1.00 91.25 612 ASP A CA 1
ATOM 4675 C C . ASP A 1 612 ? 14.625 -3.746 9.212 1.00 91.25 612 ASP A C 1
ATOM 4677 O O . ASP A 1 612 ? 15.631 -3.290 9.762 1.00 91.25 612 ASP A O 1
ATOM 4681 N N . THR A 1 613 ? 13.468 -3.856 9.858 1.00 94.81 613 THR A N 1
ATOM 4682 C CA . THR A 1 613 ? 13.305 -3.663 11.301 1.00 94.81 613 THR A CA 1
ATOM 4683 C C . THR A 1 613 ? 12.690 -4.909 11.911 1.00 94.81 613 THR A C 1
ATOM 4685 O O . THR A 1 613 ? 11.713 -5.443 11.396 1.00 94.81 613 THR A O 1
ATOM 4688 N N . VAL A 1 614 ? 13.261 -5.365 13.019 1.00 94.94 614 VAL A N 1
ATOM 4689 C CA . VAL A 1 614 ? 12.778 -6.526 13.761 1.00 94.94 614 VAL A CA 1
ATOM 4690 C C . VAL A 1 614 ? 12.416 -6.108 15.181 1.00 94.94 614 VAL A C 1
ATOM 4692 O O . VAL A 1 614 ? 13.192 -5.426 15.849 1.00 94.94 614 VAL A O 1
ATOM 4695 N N . SER A 1 615 ? 11.217 -6.476 15.623 1.00 95.88 615 SER A N 1
ATOM 4696 C CA . SER A 1 615 ? 10.750 -6.213 16.985 1.00 95.88 615 SER A CA 1
ATOM 4697 C C . SER A 1 615 ? 11.405 -7.171 17.976 1.00 95.88 615 SER A C 1
ATOM 4699 O O . SER A 1 615 ? 11.592 -8.351 17.674 1.00 95.88 615 SER A O 1
ATOM 4701 N N . ALA A 1 616 ? 11.727 -6.663 19.161 1.00 94.44 616 ALA A N 1
ATOM 4702 C CA . ALA A 1 616 ? 12.079 -7.481 20.309 1.00 94.44 616 ALA A CA 1
ATOM 4703 C C . ALA A 1 616 ? 10.807 -8.127 20.885 1.00 94.44 616 ALA A C 1
ATOM 4705 O O . ALA A 1 616 ? 9.740 -7.516 20.871 1.00 94.44 616 ALA A O 1
ATOM 4706 N N . GLU A 1 617 ? 10.904 -9.362 21.386 1.00 91.69 617 GLU A N 1
ATOM 4707 C CA . GLU A 1 617 ? 9.761 -10.071 21.992 1.00 91.69 617 GLU A CA 1
ATOM 4708 C C . GLU A 1 617 ? 9.238 -9.350 23.245 1.00 91.69 617 GLU A C 1
ATOM 4710 O O . GLU A 1 617 ? 8.047 -9.368 23.544 1.00 91.69 617 GLU A O 1
ATOM 4715 N N . ARG A 1 618 ? 10.145 -8.682 23.957 1.00 93.12 618 ARG A N 1
ATOM 4716 C CA . ARG A 1 618 ? 9.877 -7.830 25.114 1.00 93.12 618 ARG A CA 1
ATOM 4717 C C . ARG A 1 618 ? 10.919 -6.702 25.162 1.00 93.12 618 ARG A C 1
ATOM 4719 O O . ARG A 1 618 ? 11.996 -6.887 24.588 1.00 93.12 618 ARG A O 1
ATOM 4726 N N . PRO A 1 619 ? 10.637 -5.570 25.833 1.00 92.75 619 PRO A N 1
ATOM 4727 C CA . PRO A 1 619 ? 11.612 -4.494 25.995 1.00 92.75 619 PRO A CA 1
ATOM 4728 C C . PRO A 1 619 ? 12.955 -5.013 26.531 1.00 92.75 619 PRO A C 1
ATOM 4730 O O . PRO A 1 619 ? 12.980 -5.859 27.430 1.00 92.75 619 PRO A O 1
ATOM 4733 N N . GLY A 1 620 ? 14.047 -4.572 25.906 1.00 93.94 620 GLY A N 1
ATOM 4734 C CA . GLY A 1 620 ? 15.419 -4.955 26.240 1.00 93.94 620 GLY A CA 1
ATOM 4735 C C . GLY A 1 620 ? 15.847 -6.342 25.750 1.00 93.94 620 GLY A C 1
ATOM 4736 O O . GLY A 1 620 ? 16.980 -6.746 25.984 1.00 93.94 620 GLY A O 1
ATOM 4737 N N . ALA A 1 621 ? 14.986 -7.117 25.079 1.00 95.00 621 ALA A N 1
ATOM 4738 C CA . ALA A 1 621 ? 15.385 -8.440 24.602 1.00 95.00 621 ALA A CA 1
ATOM 4739 C C . ALA A 1 621 ? 16.317 -8.370 23.382 1.00 95.00 621 ALA A C 1
ATOM 4741 O O . ALA A 1 621 ? 16.102 -7.592 22.449 1.00 95.00 621 ALA A O 1
ATOM 4742 N N . ALA A 1 622 ? 17.310 -9.260 23.356 1.00 96.25 622 ALA A N 1
ATOM 4743 C CA . ALA A 1 622 ? 18.137 -9.501 22.184 1.00 96.25 622 ALA A CA 1
ATOM 4744 C C . ALA A 1 622 ? 17.317 -10.106 21.034 1.00 96.25 622 ALA A C 1
ATOM 4746 O O . ALA A 1 622 ? 16.366 -10.862 21.248 1.00 96.25 622 ALA A O 1
ATOM 4747 N N . VAL A 1 623 ? 17.727 -9.827 19.797 1.00 96.88 623 VAL A N 1
ATOM 4748 C CA . VAL A 1 623 ? 17.084 -10.372 18.596 1.00 96.88 623 VAL A CA 1
ATOM 4749 C C . VAL A 1 623 ? 18.104 -11.033 17.684 1.00 96.88 623 VAL A C 1
ATOM 4751 O O . VAL A 1 623 ? 19.161 -10.472 17.411 1.00 96.88 623 VAL A O 1
ATOM 4754 N N . THR A 1 624 ? 17.763 -12.211 17.158 1.00 96.12 624 THR A N 1
ATOM 4755 C CA . THR A 1 624 ? 18.590 -12.926 16.182 1.00 96.12 624 THR A CA 1
ATOM 4756 C C . THR A 1 624 ? 17.966 -12.887 14.793 1.00 96.12 624 THR A C 1
ATOM 4758 O O . THR A 1 624 ? 16.857 -13.377 14.577 1.00 96.12 624 THR A O 1
ATOM 4761 N N . ILE A 1 625 ? 18.715 -12.372 13.820 1.00 94.44 625 ILE A N 1
ATOM 4762 C CA . ILE A 1 625 ? 18.336 -12.371 12.404 1.00 94.44 625 ILE A CA 1
ATOM 4763 C C . ILE A 1 625 ? 19.141 -13.405 11.618 1.00 94.44 625 ILE A C 1
ATOM 4765 O O . ILE A 1 625 ? 20.269 -13.748 11.976 1.00 94.44 625 ILE A O 1
ATOM 4769 N N . ARG A 1 626 ? 18.566 -13.890 10.514 1.00 92.75 626 ARG A N 1
ATOM 4770 C CA . ARG A 1 626 ? 19.242 -14.800 9.581 1.00 92.75 626 ARG A CA 1
ATOM 4771 C C . ARG A 1 626 ? 19.651 -14.062 8.321 1.00 92.75 626 ARG A C 1
ATOM 4773 O O . ARG A 1 626 ? 18.828 -13.392 7.705 1.00 92.75 626 ARG A O 1
ATOM 4780 N N . TYR A 1 627 ? 20.890 -14.261 7.896 1.00 89.81 627 TYR A N 1
ATOM 4781 C CA . TYR A 1 627 ? 21.415 -13.706 6.656 1.00 89.81 627 TYR A CA 1
ATOM 4782 C C . TYR A 1 627 ? 22.143 -14.773 5.851 1.00 89.81 627 TYR A C 1
ATOM 4784 O O . TYR A 1 627 ? 22.900 -15.568 6.397 1.00 89.81 627 TYR A O 1
ATOM 4792 N N . LEU A 1 628 ? 21.902 -14.788 4.544 1.00 86.88 628 LEU A N 1
ATOM 4793 C CA . LEU A 1 628 ? 22.543 -15.694 3.603 1.00 86.88 628 LEU A CA 1
ATOM 4794 C C . LEU A 1 628 ? 23.454 -14.873 2.685 1.00 86.88 628 LEU A C 1
ATOM 4796 O O . LEU A 1 628 ? 22.940 -14.182 1.800 1.00 86.88 628 LEU A O 1
ATOM 4800 N N . PRO A 1 629 ? 24.786 -14.919 2.847 1.00 84.00 629 PRO A N 1
ATOM 4801 C CA . PRO A 1 629 ? 25.679 -14.260 1.910 1.00 84.00 629 PRO A CA 1
ATOM 4802 C C . PRO A 1 629 ? 25.568 -14.894 0.519 1.00 84.00 629 PRO A C 1
ATOM 4804 O O . PRO A 1 629 ? 25.777 -16.095 0.346 1.00 84.00 629 PRO A O 1
ATOM 4807 N N . LEU A 1 630 ? 25.264 -14.074 -0.487 1.00 81.94 630 LEU A N 1
ATOM 4808 C CA . LEU A 1 630 ? 25.142 -14.515 -1.886 1.00 81.94 630 LEU A CA 1
ATOM 4809 C C . LEU A 1 630 ? 26.419 -14.296 -2.704 1.00 81.94 630 LEU A C 1
ATOM 4811 O O . LEU A 1 630 ? 26.531 -14.775 -3.827 1.00 81.94 630 LEU A O 1
ATOM 4815 N N . SER A 1 631 ? 27.392 -13.574 -2.151 1.00 82.94 631 SER A N 1
ATOM 4816 C CA . SER A 1 631 ? 28.683 -13.350 -2.792 1.00 82.94 631 SER A CA 1
ATOM 4817 C C . SER A 1 631 ? 29.806 -13.382 -1.765 1.00 82.94 631 SER A C 1
ATOM 4819 O O . SER A 1 631 ? 29.606 -13.041 -0.594 1.00 82.94 631 SER A O 1
ATOM 4821 N N . ALA A 1 632 ? 30.990 -13.761 -2.237 1.00 84.69 632 ALA A N 1
ATOM 4822 C CA . ALA A 1 632 ? 32.222 -13.656 -1.477 1.00 84.69 632 ALA A CA 1
ATOM 4823 C C . ALA A 1 632 ? 32.615 -12.188 -1.256 1.00 84.69 632 ALA A C 1
ATOM 4825 O O . ALA A 1 632 ? 32.080 -11.281 -1.906 1.00 84.69 632 ALA A O 1
ATOM 4826 N N . GLY A 1 633 ? 33.575 -11.981 -0.363 1.00 86.38 633 GLY A N 1
ATOM 4827 C CA . GLY A 1 633 ? 34.152 -10.680 -0.049 1.00 86.38 633 GLY A CA 1
ATOM 4828 C C . GLY A 1 633 ? 33.802 -10.183 1.356 1.00 86.38 633 GLY A C 1
ATOM 4829 O O . GLY A 1 633 ? 33.085 -10.866 2.097 1.00 86.38 633 GLY A O 1
ATOM 4830 N N . PRO A 1 634 ? 34.304 -8.990 1.714 1.00 87.69 634 PRO A N 1
ATOM 4831 C CA . PRO A 1 634 ? 33.949 -8.321 2.954 1.00 87.69 634 PRO A CA 1
ATOM 4832 C C . PRO A 1 634 ? 32.470 -7.931 2.942 1.00 87.69 634 PRO A C 1
ATOM 4834 O O . PRO A 1 634 ? 31.926 -7.461 1.937 1.00 87.69 634 PRO A O 1
ATOM 4837 N N . LYS A 1 635 ? 31.814 -8.145 4.075 1.00 88.25 635 LYS A N 1
ATOM 4838 C CA . LYS A 1 635 ? 30.417 -7.821 4.342 1.00 88.25 635 LYS A CA 1
ATOM 4839 C C . LYS A 1 635 ? 30.341 -6.971 5.597 1.00 88.25 635 LYS A C 1
ATOM 4841 O O . LYS A 1 635 ? 31.209 -7.047 6.458 1.00 88.25 635 LYS A O 1
ATOM 4846 N N . SER A 1 636 ? 29.290 -6.167 5.679 1.00 91.69 636 SER A N 1
ATOM 4847 C CA . SER A 1 636 ? 29.053 -5.286 6.812 1.00 91.69 636 SER A CA 1
ATOM 4848 C C . SER A 1 636 ? 27.571 -5.258 7.141 1.00 91.69 636 SER A C 1
ATOM 4850 O O . SER A 1 636 ? 26.748 -5.069 6.239 1.00 91.69 636 SER A O 1
ATOM 4852 N N . LEU A 1 637 ? 27.257 -5.471 8.415 1.00 94.56 637 LEU A N 1
ATOM 4853 C CA . LEU A 1 637 ? 25.937 -5.330 9.014 1.00 94.56 637 LEU A CA 1
ATOM 4854 C C . LEU A 1 637 ? 25.936 -4.074 9.887 1.00 94.56 637 LEU A C 1
ATOM 4856 O O . LEU A 1 637 ? 26.747 -3.958 10.803 1.00 94.56 637 LEU A O 1
ATOM 4860 N N . THR A 1 638 ? 25.020 -3.149 9.627 1.00 96.38 638 THR A N 1
ATOM 4861 C CA . THR A 1 638 ? 24.776 -1.981 10.475 1.00 96.38 638 THR A CA 1
ATOM 4862 C C . THR A 1 638 ? 23.480 -2.150 11.250 1.00 96.38 638 THR A C 1
ATOM 4864 O O . THR A 1 638 ? 22.508 -2.694 10.727 1.00 96.38 638 THR A O 1
ATOM 4867 N N . VAL A 1 639 ? 23.461 -1.715 12.510 1.00 96.94 639 VAL A N 1
ATOM 4868 C CA . VAL A 1 639 ? 22.321 -1.877 13.423 1.00 96.94 639 VAL A CA 1
ATOM 4869 C C . VAL A 1 639 ? 22.116 -0.614 14.252 1.00 96.94 639 VAL A C 1
ATOM 4871 O O . VAL A 1 639 ? 23.076 -0.014 14.731 1.00 96.94 639 VAL A O 1
ATOM 4874 N N . ARG A 1 640 ? 20.854 -0.230 14.451 1.00 98.06 640 ARG A N 1
ATOM 4875 C CA . ARG A 1 640 ? 20.417 0.771 15.431 1.00 98.06 640 ARG A CA 1
ATOM 4876 C C . ARG A 1 640 ? 19.297 0.184 16.283 1.00 98.06 640 ARG A C 1
ATOM 4878 O O . ARG A 1 640 ? 18.308 -0.304 15.733 1.00 98.06 640 ARG A O 1
ATOM 4885 N N . ALA A 1 641 ? 19.445 0.240 17.599 1.00 97.50 641 ALA A N 1
ATOM 4886 C CA . ALA A 1 641 ? 18.374 -0.080 18.535 1.00 97.50 641 ALA A CA 1
ATOM 4887 C C . ALA A 1 641 ? 17.349 1.063 18.553 1.00 97.50 641 ALA A C 1
ATOM 4889 O O . ALA A 1 641 ? 17.708 2.214 18.309 1.00 97.50 641 ALA A O 1
ATOM 4890 N N . THR A 1 642 ? 16.077 0.750 18.776 1.00 96.88 642 THR A N 1
ATOM 4891 C CA . THR A 1 642 ? 14.977 1.712 18.914 1.00 96.88 642 THR A CA 1
ATOM 4892 C C . THR A 1 642 ? 14.242 1.442 20.217 1.00 96.88 642 THR A C 1
ATOM 4894 O O . THR A 1 642 ? 13.816 0.309 20.452 1.00 96.88 642 THR A O 1
ATOM 4897 N N . ASP A 1 643 ? 14.109 2.467 21.050 1.00 94.81 643 ASP A N 1
ATOM 4898 C CA . ASP A 1 643 ? 13.396 2.393 22.324 1.00 94.81 643 ASP A CA 1
ATOM 4899 C C . ASP A 1 643 ? 11.873 2.555 22.148 1.00 94.81 643 ASP A C 1
ATOM 4901 O O . ASP A 1 643 ? 11.351 2.799 21.053 1.00 94.81 643 ASP A O 1
ATOM 4905 N N . ARG A 1 644 ? 11.143 2.420 23.253 1.00 91.88 644 ARG A N 1
ATOM 4906 C CA . ARG A 1 644 ? 9.686 2.623 23.338 1.00 91.88 644 ARG A CA 1
ATOM 4907 C C . ARG A 1 644 ? 9.217 4.056 23.068 1.00 91.88 644 ARG A C 1
ATOM 4909 O O . ARG A 1 644 ? 8.069 4.246 22.651 1.00 91.88 644 ARG A O 1
ATOM 4916 N N . SER A 1 645 ? 10.074 5.055 23.284 1.00 90.69 645 SER A N 1
ATOM 4917 C CA . SER A 1 645 ? 9.795 6.463 22.971 1.00 90.69 645 SER A CA 1
ATOM 4918 C C . SER A 1 645 ? 9.938 6.762 21.468 1.00 90.69 645 SER A C 1
ATOM 4920 O O . SER A 1 645 ? 9.417 7.765 20.974 1.00 90.69 645 SER A O 1
ATOM 4922 N N . GLY A 1 646 ? 10.557 5.840 20.722 1.00 91.56 646 GLY A N 1
ATOM 4923 C CA . GLY A 1 646 ? 10.809 5.903 19.287 1.00 91.56 646 GLY A CA 1
ATOM 4924 C C . GLY A 1 646 ? 12.184 6.466 18.928 1.00 91.56 646 GLY A C 1
ATOM 4925 O O . GLY A 1 646 ? 12.457 6.671 17.739 1.00 91.56 646 GLY A O 1
ATOM 4926 N N . ARG A 1 647 ? 13.062 6.725 19.904 1.00 93.06 647 ARG A N 1
ATOM 4927 C CA . ARG A 1 647 ? 14.418 7.218 19.637 1.00 93.06 647 ARG A CA 1
ATOM 4928 C C . ARG A 1 647 ? 15.318 6.061 19.244 1.00 93.06 647 ARG A C 1
ATOM 4930 O O . ARG A 1 647 ? 15.086 4.903 19.575 1.00 93.06 647 ARG A O 1
ATOM 4937 N N . SER A 1 648 ? 16.362 6.381 18.487 1.00 94.94 648 SER A N 1
ATOM 4938 C CA . SER A 1 648 ? 17.325 5.392 18.009 1.00 94.94 648 SER A CA 1
ATOM 4939 C C . SER A 1 648 ? 18.685 5.569 18.667 1.00 94.94 648 SER A C 1
ATOM 4941 O O . SER A 1 648 ? 19.126 6.697 18.895 1.00 94.94 648 SER A O 1
ATOM 4943 N N . SER A 1 649 ? 19.375 4.454 18.891 1.00 96.81 649 SER A N 1
ATOM 4944 C CA . SER A 1 649 ? 20.779 4.450 19.286 1.00 96.81 649 SER A CA 1
ATOM 4945 C C . SER A 1 649 ? 21.663 5.011 18.171 1.00 96.81 649 SER A C 1
ATOM 4947 O O . SER A 1 649 ? 21.277 5.102 16.996 1.00 96.81 649 SER A O 1
ATOM 4949 N N . GLY A 1 650 ? 22.920 5.290 18.513 1.00 94.12 650 GLY A N 1
ATOM 4950 C CA . GLY A 1 650 ? 23.961 5.384 17.496 1.00 94.12 650 GLY A CA 1
ATOM 4951 C C . GLY A 1 650 ? 24.115 4.064 16.724 1.00 94.12 650 GLY A C 1
ATOM 4952 O O . GLY A 1 650 ? 23.654 3.006 17.154 1.00 94.12 650 GLY A O 1
ATOM 4953 N N . GLU A 1 651 ? 24.772 4.122 15.570 1.00 95.44 651 GLU A N 1
ATOM 4954 C CA . GLU A 1 651 ? 24.958 2.946 14.718 1.00 95.44 651 GLU A CA 1
ATOM 4955 C C . GLU A 1 651 ? 26.074 2.036 15.246 1.00 95.44 651 GLU A C 1
ATOM 4957 O O . GLU A 1 651 ? 27.182 2.504 15.548 1.00 95.44 651 GLU A O 1
ATOM 4962 N N . SER A 1 652 ? 25.756 0.746 15.344 1.00 95.69 652 SER A N 1
ATOM 4963 C CA . SER A 1 652 ? 26.697 -0.359 15.507 1.00 95.69 652 SER A CA 1
ATOM 4964 C C . SER A 1 652 ? 27.012 -0.951 14.147 1.00 95.69 652 SER A C 1
ATOM 4966 O O . SER A 1 652 ? 26.119 -1.096 13.312 1.00 95.69 652 SER A O 1
ATOM 4968 N N . ARG A 1 653 ? 28.271 -1.319 13.929 1.00 93.81 653 ARG A N 1
ATOM 4969 C CA . ARG A 1 653 ? 28.739 -1.927 12.686 1.00 93.81 653 ARG A CA 1
ATOM 4970 C C . ARG A 1 653 ? 29.445 -3.237 13.003 1.00 93.81 653 ARG A C 1
ATOM 4972 O O . ARG A 1 653 ? 30.271 -3.279 13.907 1.00 93.81 653 ARG A O 1
ATOM 4979 N N . TYR A 1 654 ? 29.113 -4.278 12.251 1.00 92.81 654 TYR A N 1
ATOM 4980 C CA . TYR A 1 654 ? 29.706 -5.603 12.348 1.00 92.81 654 TYR A CA 1
ATOM 4981 C C . TYR A 1 654 ? 30.203 -6.027 10.973 1.00 92.81 654 TYR A C 1
ATOM 4983 O O . TYR A 1 654 ? 29.411 -6.322 10.072 1.00 92.81 654 TYR A O 1
ATOM 4991 N N . ASP A 1 655 ? 31.518 -6.006 10.796 1.00 91.25 655 ASP A N 1
ATOM 4992 C CA . ASP A 1 655 ? 32.166 -6.441 9.566 1.00 91.25 655 ASP A CA 1
ATOM 4993 C C . ASP A 1 655 ? 32.494 -7.940 9.654 1.00 91.25 655 ASP A C 1
ATOM 4995 O O . ASP A 1 655 ? 32.784 -8.452 10.729 1.00 91.25 655 ASP A O 1
ATOM 4999 N N . PHE A 1 656 ? 32.413 -8.662 8.536 1.00 89.88 656 PHE A N 1
ATOM 5000 C CA . PHE A 1 656 ? 32.761 -10.086 8.442 1.00 89.88 656 PHE A CA 1
ATOM 5001 C C . PHE A 1 656 ? 33.159 -10.471 7.016 1.00 89.88 656 PHE A C 1
ATOM 5003 O O . PHE A 1 656 ? 32.713 -9.858 6.047 1.00 89.88 656 PHE A O 1
ATOM 5010 N N . ASN A 1 657 ? 33.982 -11.511 6.864 1.00 87.81 657 ASN A N 1
ATOM 5011 C CA . ASN A 1 657 ? 34.558 -11.898 5.572 1.00 87.81 657 ASN A CA 1
ATOM 5012 C C . ASN A 1 657 ? 34.049 -13.258 5.088 1.00 87.81 657 ASN A C 1
ATOM 5014 O O . ASN A 1 657 ? 34.138 -14.261 5.796 1.00 87.81 657 ASN A O 1
ATOM 5018 N N . VAL A 1 658 ? 33.572 -13.309 3.842 1.00 87.00 658 VAL A N 1
ATOM 5019 C CA . VAL A 1 658 ? 32.957 -14.504 3.246 1.00 87.00 658 VAL A CA 1
ATOM 5020 C C . VAL A 1 658 ? 33.821 -15.054 2.107 1.00 87.00 658 VAL A C 1
ATOM 5022 O O . VAL A 1 658 ? 34.084 -14.347 1.134 1.00 87.00 658 VAL A O 1
ATOM 5025 N N . LYS A 1 659 ? 34.237 -16.326 2.177 1.00 84.56 659 LYS A N 1
ATOM 5026 C CA . LYS A 1 659 ? 34.955 -17.016 1.086 1.00 84.56 659 LYS A CA 1
ATOM 5027 C C . LYS A 1 659 ? 34.046 -17.307 -0.105 1.00 84.56 659 LYS A C 1
ATOM 5029 O O . LYS A 1 659 ? 32.853 -17.555 0.066 1.00 84.56 659 LYS A O 1
ATOM 5034 N N . ALA A 1 660 ? 34.633 -17.362 -1.303 1.00 70.00 660 ALA A N 1
ATOM 5035 C CA . ALA A 1 660 ? 33.990 -17.983 -2.459 1.00 70.00 660 ALA A CA 1
ATOM 5036 C C . ALA A 1 660 ? 33.654 -19.438 -2.104 1.00 70.00 660 ALA A C 1
ATOM 5038 O O . ALA A 1 660 ? 34.499 -20.142 -1.556 1.00 70.00 660 ALA A O 1
ATOM 5039 N N . GLY A 1 661 ? 32.397 -19.837 -2.312 1.00 63.16 661 GLY A N 1
ATOM 5040 C CA . GLY A 1 661 ? 31.874 -21.131 -1.870 1.00 63.16 661 GLY A CA 1
ATOM 5041 C C . GLY A 1 661 ? 32.684 -22.328 -2.382 1.00 63.16 661 GLY A C 1
ATOM 5042 O O . GLY A 1 661 ? 33.501 -22.214 -3.295 1.00 63.16 661 GLY A O 1
ATOM 5043 N N . ARG A 1 662 ? 32.448 -23.501 -1.787 1.00 57.50 662 ARG A N 1
ATOM 5044 C CA . ARG A 1 662 ? 33.084 -24.751 -2.227 1.00 57.50 662 ARG A CA 1
ATOM 5045 C C . ARG A 1 662 ? 32.667 -25.080 -3.662 1.00 57.50 662 ARG A C 1
ATOM 5047 O O . ARG A 1 662 ? 31.534 -24.799 -4.052 1.00 57.50 662 ARG A O 1
ATOM 5054 N N . ALA A 1 663 ? 33.571 -25.698 -4.425 1.00 56.41 663 ALA A N 1
ATOM 5055 C CA . ALA A 1 663 ? 33.229 -26.255 -5.731 1.00 56.41 663 ALA A CA 1
ATOM 5056 C C . ALA A 1 663 ? 31.998 -27.180 -5.596 1.00 56.41 663 ALA A C 1
ATOM 5058 O O . ALA A 1 663 ? 31.877 -27.860 -4.567 1.00 56.41 663 ALA A O 1
ATOM 5059 N N . PRO A 1 664 ? 31.083 -27.207 -6.585 1.00 54.41 664 PRO A N 1
ATOM 5060 C CA . PRO A 1 664 ? 29.949 -28.125 -6.568 1.00 54.41 664 PRO A CA 1
ATOM 5061 C C . PRO A 1 664 ? 30.449 -29.549 -6.309 1.00 54.41 664 PRO A C 1
ATOM 5063 O O . PRO A 1 664 ? 31.458 -29.951 -6.873 1.00 54.41 664 PRO A O 1
ATOM 5066 N N . VAL A 1 665 ? 29.782 -30.312 -5.444 1.00 55.62 665 VAL A N 1
ATOM 5067 C CA . VAL A 1 665 ? 30.178 -31.711 -5.180 1.00 55.62 665 VAL A CA 1
ATOM 5068 C C . VAL A 1 665 ? 29.619 -32.645 -6.264 1.00 55.62 665 VAL A C 1
ATOM 5070 O O . VAL A 1 665 ? 30.202 -33.686 -6.551 1.00 55.62 665 VAL A O 1
ATOM 5073 N N . ALA A 1 666 ? 28.519 -32.241 -6.907 1.00 54.41 666 ALA A N 1
ATOM 5074 C CA . ALA A 1 666 ? 27.896 -32.917 -8.038 1.00 54.41 666 ALA A CA 1
ATOM 5075 C C . ALA A 1 666 ? 27.075 -31.919 -8.877 1.00 54.41 666 ALA A C 1
ATOM 5077 O O . ALA A 1 666 ? 26.675 -30.864 -8.374 1.00 54.41 666 ALA A O 1
ATOM 5078 N N . GLY A 1 667 ? 26.823 -32.253 -10.142 1.00 57.94 667 GLY A N 1
ATOM 5079 C CA . GLY A 1 667 ? 25.939 -31.511 -11.041 1.00 57.94 667 GLY A CA 1
ATOM 5080 C C . GLY A 1 667 ? 24.897 -32.421 -11.692 1.00 57.94 667 GLY A C 1
ATOM 5081 O O . GLY A 1 667 ? 25.172 -33.586 -11.959 1.00 57.94 667 GLY A O 1
ATOM 5082 N N . TRP A 1 668 ? 23.712 -31.875 -11.968 1.00 71.50 668 TRP A N 1
ATOM 5083 C CA . TRP A 1 668 ? 22.642 -32.542 -12.716 1.00 71.50 668 TRP A CA 1
ATOM 5084 C C . TRP A 1 668 ? 22.308 -31.701 -13.944 1.00 71.50 668 TRP A C 1
ATOM 5086 O O . TRP A 1 668 ? 22.120 -30.485 -13.835 1.00 71.50 668 TRP A O 1
ATOM 5096 N N . LYS A 1 669 ? 22.259 -32.331 -15.118 1.00 65.75 669 LYS A N 1
ATOM 5097 C CA . LYS A 1 669 ? 22.022 -31.641 -16.393 1.00 65.75 669 LYS A CA 1
ATOM 5098 C C . LYS A 1 669 ? 20.556 -31.264 -16.604 1.00 65.75 669 LYS A C 1
ATOM 5100 O O . LYS A 1 669 ? 20.301 -30.283 -17.303 1.00 65.75 669 LYS A O 1
ATOM 5105 N N . LEU A 1 670 ? 19.634 -31.956 -15.922 1.00 61.41 670 LEU A N 1
ATOM 5106 C CA . LEU A 1 670 ? 18.181 -31.779 -16.052 1.00 61.41 670 LEU A CA 1
ATOM 5107 C C . LEU A 1 670 ? 17.725 -31.846 -17.521 1.00 61.41 670 LEU A C 1
ATOM 5109 O O . LEU A 1 670 ? 16.804 -31.140 -17.926 1.00 61.41 670 LEU A O 1
ATOM 5113 N N . ASP A 1 671 ? 18.419 -32.656 -18.318 1.00 75.12 671 ASP A N 1
ATOM 5114 C CA . ASP A 1 671 ? 18.106 -33.018 -19.700 1.00 75.12 671 ASP A CA 1
ATOM 5115 C C . ASP A 1 671 ? 17.438 -34.400 -19.781 1.00 75.12 671 ASP A C 1
ATOM 5117 O O . ASP A 1 671 ? 17.334 -34.990 -20.857 1.00 75.12 671 ASP A O 1
ATOM 5121 N N . ASP A 1 672 ? 16.963 -34.902 -18.638 1.00 80.62 672 ASP A N 1
ATOM 5122 C CA . ASP A 1 672 ? 16.195 -36.131 -18.549 1.00 80.62 672 ASP A CA 1
ATOM 5123 C C . ASP A 1 672 ? 14.880 -36.006 -19.358 1.00 80.62 672 ASP A C 1
ATOM 5125 O O . ASP A 1 672 ? 14.284 -34.923 -19.418 1.00 80.62 672 ASP A O 1
ATOM 5129 N N . PRO A 1 673 ? 14.397 -37.094 -19.985 1.00 79.12 673 PRO A N 1
ATOM 5130 C CA . PRO A 1 673 ? 13.136 -37.092 -20.724 1.00 79.12 673 PRO A CA 1
ATOM 5131 C C . PRO A 1 673 ? 11.944 -36.628 -19.874 1.00 79.12 673 PRO A C 1
ATOM 5133 O O . PRO A 1 673 ? 11.934 -36.791 -18.651 1.00 79.12 673 PRO A O 1
ATOM 5136 N N . ALA A 1 674 ? 10.899 -36.106 -20.529 1.00 65.69 674 ALA A N 1
ATOM 5137 C CA . ALA A 1 674 ? 9.617 -35.867 -19.866 1.00 65.69 674 ALA A CA 1
ATOM 5138 C C . ALA A 1 674 ? 9.133 -37.161 -19.175 1.00 65.69 674 ALA A C 1
ATOM 5140 O O . ALA A 1 674 ? 9.295 -38.247 -19.729 1.00 65.69 674 ALA A O 1
ATOM 5141 N N . ASP A 1 675 ? 8.596 -37.029 -17.958 1.00 72.88 675 ASP A N 1
ATOM 5142 C CA . ASP A 1 675 ? 8.153 -38.116 -17.061 1.00 72.88 675 ASP A CA 1
ATOM 5143 C C . ASP A 1 675 ? 9.258 -38.952 -16.382 1.00 72.88 675 ASP A C 1
ATOM 5145 O O . ASP A 1 675 ? 8.968 -39.952 -15.719 1.00 72.88 675 ASP A O 1
ATOM 5149 N N . SER A 1 676 ? 10.528 -38.539 -16.471 1.00 73.38 676 SER A N 1
ATOM 5150 C CA . SER A 1 676 ? 11.618 -39.223 -15.767 1.00 73.38 676 SER A CA 1
ATOM 5151 C C . SER A 1 676 ? 11.488 -39.109 -14.238 1.00 73.38 676 SER A C 1
ATOM 5153 O O . SER A 1 676 ? 11.331 -38.020 -13.684 1.00 73.38 676 SER A O 1
ATOM 5155 N N . THR A 1 677 ? 11.590 -40.239 -13.530 1.00 66.12 677 THR A N 1
ATOM 5156 C CA . THR A 1 677 ? 11.460 -40.315 -12.060 1.00 66.12 677 THR A CA 1
ATOM 5157 C C . THR A 1 677 ? 12.800 -40.276 -11.316 1.00 66.12 677 THR A C 1
ATOM 5159 O O . THR A 1 677 ? 12.831 -40.420 -10.093 1.00 66.12 677 THR A O 1
ATOM 5162 N N . SER A 1 678 ? 13.922 -40.114 -12.023 1.00 64.25 678 SER A N 1
ATOM 5163 C CA . SER A 1 678 ? 15.264 -40.022 -11.434 1.00 64.25 678 SER A CA 1
ATOM 5164 C C . SER A 1 678 ? 16.179 -39.135 -12.275 1.00 64.25 678 SER A C 1
ATOM 5166 O O . SER A 1 678 ? 16.107 -39.201 -13.498 1.00 64.25 678 SER A O 1
ATOM 5168 N N . ALA A 1 679 ? 17.073 -38.383 -11.626 1.00 59.94 679 ALA A N 1
ATOM 5169 C CA . ALA A 1 679 ? 18.102 -37.576 -12.282 1.00 59.94 679 ALA A CA 1
ATOM 5170 C C . ALA A 1 679 ? 19.502 -38.090 -11.905 1.00 59.94 679 ALA A C 1
ATOM 5172 O O . ALA A 1 679 ? 19.829 -38.214 -10.718 1.00 59.94 679 ALA A O 1
ATOM 5173 N N . ALA A 1 680 ? 20.338 -38.383 -12.902 1.00 62.38 680 ALA A N 1
ATOM 5174 C CA . ALA A 1 680 ? 21.701 -38.865 -12.680 1.00 62.38 680 ALA A CA 1
ATOM 5175 C C . ALA A 1 680 ? 22.649 -37.713 -12.299 1.00 62.38 680 ALA A C 1
ATOM 5177 O O . ALA A 1 680 ? 22.673 -36.668 -12.949 1.00 62.38 680 ALA A O 1
ATOM 5178 N N . ALA A 1 681 ? 23.432 -37.909 -11.234 1.00 61.94 681 ALA A N 1
ATOM 5179 C CA . ALA A 1 681 ? 24.440 -36.953 -10.783 1.00 61.94 681 ALA A CA 1
ATOM 5180 C C . ALA A 1 681 ? 25.776 -37.205 -11.499 1.00 61.94 681 ALA A C 1
ATOM 5182 O O . ALA A 1 681 ? 26.278 -38.329 -11.476 1.00 61.94 681 ALA A O 1
ATOM 5183 N N . GLU A 1 682 ? 26.390 -36.168 -12.068 1.00 66.19 682 GLU A N 1
ATOM 5184 C CA . GLU A 1 682 ? 27.783 -36.214 -12.523 1.00 66.19 682 GLU A CA 1
ATOM 5185 C C . GLU A 1 682 ? 28.718 -35.629 -11.447 1.00 66.19 682 GLU A C 1
ATOM 5187 O O . GLU A 1 682 ? 28.364 -34.636 -10.796 1.00 66.19 682 GLU A O 1
ATOM 5192 N N . PRO A 1 683 ? 29.926 -36.196 -11.251 1.00 55.22 683 PRO A N 1
ATOM 5193 C CA . PRO A 1 683 ? 30.965 -35.562 -10.446 1.00 55.22 683 PRO A CA 1
ATOM 5194 C C . PRO A 1 683 ? 31.327 -34.202 -11.047 1.00 55.22 683 PRO A C 1
ATOM 5196 O O . PRO A 1 683 ? 31.440 -34.068 -12.267 1.00 55.22 683 PRO A O 1
ATOM 5199 N N . ALA A 1 684 ? 31.527 -33.188 -10.208 1.00 51.66 684 ALA A N 1
ATOM 5200 C CA . ALA A 1 684 ? 31.910 -31.875 -10.709 1.00 51.66 684 ALA A CA 1
ATOM 5201 C C . ALA A 1 684 ? 33.278 -31.915 -11.420 1.00 51.66 684 ALA A C 1
ATOM 5203 O O . ALA A 1 684 ? 34.185 -32.621 -10.966 1.00 51.66 684 ALA A O 1
ATOM 5204 N N . PRO A 1 685 ? 33.459 -31.153 -12.516 1.00 50.94 685 PRO A N 1
ATOM 5205 C CA . PRO A 1 685 ? 34.756 -31.045 -13.169 1.00 50.94 685 PRO A CA 1
ATOM 5206 C C . PRO A 1 685 ? 35.795 -30.441 -12.205 1.00 50.94 685 PRO A C 1
ATOM 5208 O O . PRO A 1 685 ? 35.440 -29.595 -11.375 1.00 50.94 685 PRO A O 1
ATOM 5211 N N . PRO A 1 686 ? 37.076 -30.851 -12.293 1.00 47.47 686 PRO A N 1
ATOM 5212 C CA . PRO A 1 686 ? 38.123 -30.307 -11.439 1.00 47.47 686 PRO A CA 1
ATOM 5213 C C . PRO A 1 686 ? 38.257 -28.789 -11.647 1.00 47.47 686 PRO A C 1
ATOM 5215 O O . PRO A 1 686 ? 38.034 -28.299 -12.759 1.00 47.47 686 PRO A O 1
ATOM 5218 N N . PRO A 1 687 ? 38.620 -28.027 -10.598 1.00 41.62 687 PRO A N 1
ATOM 5219 C CA . PRO A 1 687 ? 38.778 -26.584 -10.704 1.00 41.62 687 PRO A CA 1
ATOM 5220 C C . PRO A 1 687 ? 39.853 -26.254 -11.744 1.00 41.62 687 PRO A C 1
ATOM 5222 O O . PRO A 1 687 ? 40.999 -26.685 -11.630 1.00 41.62 687 PRO A O 1
ATOM 5225 N N . VAL A 1 688 ? 39.474 -25.484 -12.764 1.00 39.34 688 VAL A N 1
ATOM 5226 C CA . VAL A 1 688 ? 40.420 -24.927 -13.733 1.00 39.34 688 VAL A CA 1
ATOM 5227 C C . VAL A 1 688 ? 41.213 -23.825 -13.019 1.00 39.34 688 VAL A C 1
ATOM 5229 O O . VAL A 1 688 ? 40.586 -22.905 -12.484 1.00 39.34 688 VAL A O 1
ATOM 5232 N N . PRO A 1 689 ? 42.556 -23.884 -12.966 1.00 37.25 689 PRO A N 1
ATOM 5233 C CA . PRO A 1 689 ? 43.344 -22.789 -12.418 1.00 37.25 689 PRO A CA 1
ATOM 5234 C C . PRO A 1 689 ? 43.147 -21.544 -13.292 1.00 37.25 689 PRO A C 1
ATOM 5236 O O . PRO A 1 689 ? 43.319 -21.595 -14.510 1.00 37.25 689 PRO A O 1
ATOM 5239 N N . GLY A 1 690 ? 42.727 -20.440 -12.672 1.00 35.81 690 GLY A N 1
ATOM 5240 C CA . GLY A 1 690 ? 42.603 -19.149 -13.349 1.00 35.81 690 GLY A CA 1
ATOM 5241 C C . GLY A 1 690 ? 43.968 -18.631 -13.827 1.00 35.81 690 GLY A C 1
ATOM 5242 O O . GLY A 1 690 ? 44.991 -19.033 -13.269 1.00 35.81 690 GLY A O 1
ATOM 5243 N N . PRO A 1 691 ? 44.005 -17.765 -14.858 1.00 37.25 691 PRO A N 1
ATOM 5244 C CA . PRO A 1 691 ? 45.252 -17.167 -15.324 1.00 37.25 691 PRO A CA 1
ATOM 5245 C C . PRO A 1 691 ? 45.879 -16.304 -14.219 1.00 37.25 691 PRO A C 1
ATOM 5247 O O . PRO A 1 691 ? 45.158 -15.611 -13.498 1.00 37.25 691 PRO A O 1
ATOM 5250 N N . ALA A 1 692 ? 47.204 -16.415 -14.095 1.00 35.06 692 ALA A N 1
ATOM 5251 C CA . ALA A 1 692 ? 48.045 -15.693 -13.140 1.00 35.06 692 ALA A CA 1
ATOM 5252 C C . ALA A 1 692 ? 48.055 -14.177 -13.369 1.00 35.06 692 ALA A C 1
ATOM 5254 O O . ALA A 1 692 ? 47.953 -13.759 -14.548 1.00 35.06 692 ALA A O 1
#

pLDDT: mean 74.6, std 25.95, range [20.66, 98.25]

Foldseek 3Di:
DDFPWQWEWFWDDDPFKIWIWIWHQDPPDGPDIDIDIDIFTLDLVRLLVVLVVSVVSVHAEYEYEPDPCSCVSNQVNNVVPHHYFYFYPVQLVPDPDDDPPDDPGRSRRVCVRVVVTDGDDDAPDLLQVLLVLLVVLVVVVVCLVVLVVVLCVLCVVQQQQQVVLDVDLPDQLNVQLLVCLLVPDQQQLVSLVSDDDPSVVCSVVSSVNSHGHRDNVSSVSSCVSVVVNVVSVVVSCVSCVVVVVVLVVQCPQPPQHSSNSSNCCSVVVNDPVVAVDVVSVCVVQVVDDDDPFDDDDDDDDDRPDPDDDDDDDDDDDDDDDDDDDDDDDDDDDDDDDDDDDDDDDDDDDDDDDDDDDDDDDDDDDDDDDDDDDDDDDDDDDDDDDDDDDDDDDYDDDDDDDDDDDDDDDDDDDDDDDDDPPPPPPPPDQPPFDAWEAFAQQQWDWQNHGFDDDPSAAEAQAQTKIKTQTAGADSVRDGDQAQWKKKKKKKWWADPVRDIDIDIDIFDIDGHRDMTIDRDDRPDDAQIKMKMWMWMDSPPHIYDIQPPDVHNIGIHTHHNDAFAFWDKDWPQFGACVVPVEGAAQQHKIKIKTFTPFQFFQKKWKDKDVGDTDMDGAPHRRHIDIDIDHHNHFAKIKMKMWTAGSNGHIHPIDMGIGGHDDHDQDQWDWPPPDDPPDPDTDTDGGDPDDDDDD

Radius of gyration: 37.74 Å; chains: 1; bounding box: 125×81×94 Å